Protein AF-A0A954QYS7-F1 (afdb_monomer_lite)

Secondary structure (DSSP, 8-state):
-------SSHHHHHHHHHHHHHHHHHHHHHHHHHHHHHHHHHHHHHBTTT-GGGEEEEEETTEEEEEEEESSHHHHHHHHHHHHTBTT--EEEEEEEE------HHHHHHHHHHHHHHBSS--GGGEEEEEETTEEEEEEEESSHHHHHHHHHHHHTBTT--EEEEEEEE--SS---HHHHHHHHHHHHHHBTTTTT--EEEEEETTEEEEEEEESSHHHHHHHHHHHHTSTT--EEEE-PEE-GGG-SS---S--PPPHHHHHHHHHHHHHH-TTS-GGGEEEEEETTEEEEEEEESSHHHHHHHHHHHHHBTT--EEEE--EE-PPPPPHHHHHHHHHHHHHHBTTGGGS-EEEEEETTEEEEEEEESSHHHHHHHHHHHHTBTT--EEEEEEEE--TTPPPHHHHHHHHHHHHHHBTTTTTTTTT-EEEEETTEEEEEEEESSHHHHHHHHHHHHTBTT--EEEEEEEETT----TTTT-S---TT--TTS-SS------

Sequence (503 aa):
MKTYSIHCLGRTMAMLGIIWLCSIANVSAQNADRETTTWVKDALKHDQRIHASQLDVVTHDGIVTLTGHVPTIAAQRYAVQEAEKIKGVTGVTDELQVDVEKLEDIDIVHDVQQRLEHNATIETKHLHVTCLDGQVTLDGEVADYAEEQEAGLVASEVRGVRGVNNYLISKYSGKHSDDQIERDVWAALNRDVYLSGLPFNVNVKDGEVTLTGKVGNAYEKSRASDEIHQIEQVKAVNNRLAVDPSLGNGVRTGHTWPSEEALQASLKEDLDHDSRIDAADITVDVEYGHAVLDGSVTTNREKRIAEQDAYDIVGVTSVANHLTINAPLCDDHLLDTLIESELRSDAMLHRFDLGIHSAAGTVTITGKVDTVYEKTHAEDVVGHVRGVRSIDNRISVSEAKRLSDAELKAAIQSRLKHNRETSFCGDDIRVEVLNGVAVLSGSVDLAIERYQAERVAFHTAGIWKVENRLVIEGVDYPWEEWQQEIPKDFDGLFFPRCYFNYG

Radius of gyration: 25.04 Å; chains: 1; bounding box: 85×61×89 Å

pLDDT: mean 81.73, std 17.94, range [22.0, 98.12]

Structure (mmCIF, N/CA/C/O backbone):
data_AF-A0A954QYS7-F1
#
_entry.id   AF-A0A954QYS7-F1
#
loop_
_atom_site.group_PDB
_atom_site.id
_atom_site.type_symbol
_atom_site.label_atom_id
_atom_site.label_alt_id
_atom_site.label_comp_id
_atom_site.label_asym_id
_atom_site.label_entity_id
_atom_site.label_seq_id
_atom_site.pdbx_PDB_ins_code
_atom_site.Cartn_x
_atom_site.Cartn_y
_atom_site.Cartn_z
_atom_site.occupancy
_atom_site.B_iso_or_equiv
_atom_site.auth_seq_id
_atom_site.auth_comp_id
_atom_site.auth_asym_id
_atom_site.auth_atom_id
_atom_site.pdbx_PDB_model_num
ATOM 1 N N . MET A 1 1 ? -55.991 7.821 -62.255 1.00 38.16 1 MET A N 1
ATOM 2 C CA . MET A 1 1 ? -54.762 7.014 -62.448 1.00 38.16 1 MET A CA 1
ATOM 3 C C . MET A 1 1 ? -53.770 7.372 -61.351 1.00 38.16 1 MET A C 1
ATOM 5 O O . MET A 1 1 ? -53.760 8.519 -60.929 1.00 38.16 1 MET A O 1
ATOM 9 N N . LYS A 1 2 ? -53.061 6.362 -60.835 1.00 39.00 2 LYS A N 1
ATOM 10 C CA . LYS A 1 2 ? -52.295 6.333 -59.576 1.00 39.00 2 LYS A CA 1
ATOM 11 C C . LYS A 1 2 ? -50.987 7.151 -59.583 1.00 39.00 2 LYS A C 1
ATOM 13 O O . LYS A 1 2 ? -50.376 7.349 -60.626 1.00 39.00 2 LYS A O 1
ATOM 18 N N . THR A 1 3 ? -50.599 7.525 -58.365 1.00 47.06 3 THR A N 1
ATOM 19 C CA . THR A 1 3 ? -49.333 8.040 -57.800 1.00 47.06 3 THR A CA 1
ATOM 20 C C . THR A 1 3 ? -48.158 7.049 -57.839 1.00 47.06 3 THR A C 1
ATOM 22 O O . THR A 1 3 ? -48.424 5.865 -57.710 1.00 47.06 3 THR A O 1
ATOM 25 N N . TYR A 1 4 ? -46.899 7.539 -57.880 1.00 36.78 4 TYR A N 1
ATOM 26 C CA . TYR A 1 4 ? -45.679 7.035 -57.180 1.00 36.78 4 TYR A CA 1
ATOM 27 C C . TYR A 1 4 ? -44.613 8.167 -57.199 1.00 36.78 4 TYR A C 1
ATOM 29 O O . TYR A 1 4 ? -44.255 8.628 -58.273 1.00 36.78 4 TYR A O 1
ATOM 37 N N . SER A 1 5 ? -44.294 8.864 -56.099 1.00 37.66 5 SER A N 1
ATOM 38 C CA . SER A 1 5 ? -43.493 8.536 -54.894 1.00 37.66 5 SER A CA 1
ATOM 39 C C . SER A 1 5 ? -41.982 8.809 -55.055 1.00 37.66 5 SER A C 1
ATOM 41 O O . SER A 1 5 ? -41.209 7.943 -55.453 1.00 37.66 5 SER A O 1
ATOM 43 N N . ILE A 1 6 ? -41.573 10.037 -54.705 1.00 41.94 6 ILE A N 1
ATOM 44 C CA . ILE A 1 6 ? -40.184 10.488 -54.524 1.00 41.94 6 ILE A CA 1
ATOM 45 C C . ILE A 1 6 ? -39.895 10.420 -53.016 1.00 41.94 6 ILE A C 1
ATOM 47 O O . ILE A 1 6 ? -40.151 11.377 -52.298 1.00 41.94 6 ILE A O 1
ATOM 51 N N . HIS A 1 7 ? -39.438 9.275 -52.501 1.00 40.09 7 HIS A N 1
ATOM 52 C CA . HIS A 1 7 ? -39.068 9.156 -51.076 1.00 40.09 7 HIS A CA 1
ATOM 53 C C . HIS A 1 7 ? -37.885 8.212 -50.785 1.00 40.09 7 HIS A C 1
ATOM 55 O O . HIS A 1 7 ? -37.623 7.906 -49.624 1.00 40.09 7 HIS A O 1
ATOM 61 N N . CYS A 1 8 ? -37.129 7.764 -51.798 1.00 39.16 8 CYS A N 1
ATOM 62 C CA . CYS A 1 8 ? -36.151 6.681 -51.608 1.00 39.16 8 CYS A CA 1
ATOM 63 C C . CYS A 1 8 ? -34.660 7.089 -51.573 1.00 39.16 8 CYS A C 1
ATOM 65 O O . CYS A 1 8 ? -33.846 6.263 -51.176 1.00 39.16 8 CYS A O 1
ATOM 67 N N . LEU A 1 9 ? -34.271 8.328 -51.920 1.00 38.28 9 LEU A N 1
ATOM 68 C CA . LEU A 1 9 ? -32.843 8.722 -51.951 1.00 38.28 9 LEU A CA 1
ATOM 69 C C . LEU A 1 9 ? -32.294 9.347 -50.652 1.00 38.28 9 LEU A C 1
ATOM 71 O O . LEU A 1 9 ? -31.085 9.361 -50.456 1.00 38.28 9 LEU A O 1
ATOM 75 N N . GLY A 1 10 ? -33.145 9.826 -49.738 1.00 34.97 10 GLY A N 1
ATOM 76 C CA . GLY A 1 10 ? -32.684 10.450 -48.485 1.00 34.97 10 GLY A CA 1
ATOM 77 C C . GLY A 1 10 ? -32.282 9.461 -47.381 1.00 34.97 10 GLY A C 1
ATOM 78 O O . GLY A 1 10 ? -31.510 9.809 -46.495 1.00 34.97 10 GLY A O 1
ATOM 79 N N . ARG A 1 11 ? -32.780 8.214 -47.422 1.00 39.72 11 ARG A N 1
ATOM 80 C CA . ARG A 1 11 ? -32.540 7.218 -46.357 1.00 39.72 11 ARG A CA 1
ATOM 81 C C . ARG A 1 11 ? -31.249 6.417 -46.545 1.00 39.72 11 ARG A C 1
ATOM 83 O O . ARG A 1 11 ? -30.690 5.966 -45.555 1.00 39.72 11 ARG A O 1
ATOM 90 N N . THR A 1 12 ? -30.741 6.273 -47.768 1.00 37.91 12 THR A N 1
ATOM 91 C CA . THR A 1 12 ? -29.517 5.502 -48.058 1.00 37.91 12 THR A CA 1
ATOM 92 C C . THR A 1 12 ? -28.234 6.285 -47.774 1.00 37.91 12 THR A C 1
ATOM 94 O O . THR A 1 12 ? -27.285 5.705 -47.255 1.00 37.91 12 THR A O 1
ATOM 97 N N . MET A 1 13 ? -28.211 7.602 -48.013 1.00 37.94 13 MET A N 1
ATOM 98 C CA . MET A 1 13 ? -27.075 8.457 -47.629 1.00 37.94 13 MET A CA 1
ATOM 99 C C . MET A 1 13 ? -26.926 8.593 -46.108 1.00 37.94 13 MET A C 1
ATOM 101 O O . MET A 1 13 ? -25.808 8.550 -45.603 1.00 37.94 13 MET A O 1
ATOM 105 N N . ALA A 1 14 ? -28.038 8.677 -45.369 1.00 42.34 14 ALA A N 1
ATOM 106 C CA . ALA A 1 14 ? -28.009 8.685 -43.907 1.00 42.34 14 ALA A CA 1
ATOM 107 C C . ALA A 1 14 ? -27.498 7.349 -43.334 1.00 42.34 14 ALA A C 1
ATOM 109 O O . ALA A 1 14 ? -26.703 7.348 -42.403 1.00 42.34 14 ALA A O 1
ATOM 110 N N . MET A 1 15 ? -27.887 6.210 -43.922 1.00 39.84 15 MET A N 1
ATOM 111 C CA . MET A 1 15 ? -27.440 4.881 -43.477 1.00 39.84 15 MET A CA 1
ATOM 112 C C . MET A 1 15 ? -25.954 4.628 -43.769 1.00 39.84 15 MET A C 1
ATOM 114 O O . MET A 1 15 ? -25.256 4.094 -42.917 1.00 39.84 15 MET A O 1
ATOM 118 N N . LEU A 1 16 ? -25.452 5.052 -44.935 1.00 41.53 16 LEU A N 1
ATOM 119 C CA . LEU A 1 16 ? -24.024 4.975 -45.269 1.00 41.53 16 LEU A CA 1
ATOM 120 C C . LEU A 1 16 ? -23.184 5.910 -44.392 1.00 41.53 16 LEU A C 1
ATOM 122 O O . LEU A 1 16 ? -22.118 5.505 -43.944 1.00 41.53 16 LEU A O 1
ATOM 126 N N . GLY A 1 17 ? -23.681 7.113 -44.083 1.00 38.34 17 GLY A N 1
ATOM 127 C CA . GLY A 1 17 ? -23.044 8.023 -43.128 1.00 38.34 17 GLY A CA 1
ATOM 128 C C . GLY A 1 17 ? -22.975 7.443 -41.713 1.00 38.34 17 GLY A C 1
ATOM 129 O O . GLY A 1 17 ? -21.923 7.510 -41.093 1.00 38.34 17 GLY A O 1
ATOM 130 N N . ILE A 1 18 ? -24.050 6.805 -41.231 1.00 49.91 18 ILE A N 1
ATOM 131 C CA . ILE A 1 18 ? -24.097 6.146 -39.914 1.00 49.91 18 ILE A CA 1
ATOM 132 C C . ILE A 1 18 ? -23.171 4.922 -39.867 1.00 49.91 18 ILE A C 1
ATOM 134 O O . ILE A 1 18 ? -22.418 4.778 -38.914 1.00 49.91 18 ILE A O 1
ATOM 138 N N . ILE A 1 19 ? -23.156 4.070 -40.898 1.00 49.56 19 ILE A N 1
ATOM 139 C CA . ILE A 1 19 ? -22.267 2.894 -40.951 1.00 49.56 19 ILE A CA 1
ATOM 140 C C . ILE A 1 19 ? -20.793 3.323 -41.026 1.00 49.56 19 ILE A C 1
ATOM 142 O O . ILE A 1 19 ? -19.940 2.709 -40.385 1.00 49.56 19 ILE A O 1
ATOM 146 N N . TRP A 1 20 ? -20.482 4.391 -41.764 1.00 39.66 20 TRP A N 1
ATOM 147 C CA . TRP A 1 20 ? -19.121 4.919 -41.873 1.00 39.66 20 TRP A CA 1
ATOM 148 C C . TRP A 1 20 ? -18.670 5.624 -40.581 1.00 39.66 20 TRP A C 1
ATOM 150 O O . TRP A 1 20 ? -17.561 5.377 -40.117 1.00 39.66 20 TRP A O 1
ATOM 160 N N . LEU A 1 21 ? -19.549 6.399 -39.932 1.00 43.38 21 LEU A N 1
ATOM 161 C CA . LEU A 1 21 ? -19.310 6.988 -38.605 1.00 43.38 21 LEU A CA 1
ATOM 162 C C . LEU A 1 21 ? -19.124 5.915 -37.520 1.00 43.38 21 LEU A C 1
ATOM 164 O O . LEU A 1 21 ? -18.183 6.013 -36.740 1.00 43.38 21 LEU A O 1
ATOM 168 N N . CYS A 1 22 ? -19.947 4.860 -37.506 1.00 48.28 22 CYS A N 1
ATOM 169 C CA . CYS A 1 22 ? -19.770 3.718 -36.602 1.00 48.28 22 CYS A CA 1
ATOM 170 C C . CYS A 1 22 ? -18.454 2.970 -36.867 1.00 48.28 22 CYS A C 1
ATOM 172 O O . CYS A 1 22 ? -17.801 2.530 -35.926 1.00 48.28 22 CYS A O 1
ATOM 174 N N . SER A 1 23 ? -18.035 2.850 -38.131 1.00 45.09 23 SER A N 1
ATOM 175 C CA . SER A 1 23 ? -16.765 2.201 -38.486 1.00 45.09 23 SER A CA 1
ATOM 176 C C . SER A 1 23 ? -15.554 3.017 -38.021 1.00 45.09 23 SER A C 1
ATOM 178 O O . SER A 1 23 ? -14.593 2.444 -37.520 1.00 45.09 23 SER A O 1
ATOM 180 N N . ILE A 1 24 ? -15.603 4.349 -38.138 1.00 56.25 24 ILE A N 1
ATOM 181 C CA . ILE A 1 24 ? -14.540 5.245 -37.655 1.00 56.25 24 ILE A CA 1
ATOM 182 C C . ILE A 1 24 ? -14.493 5.261 -36.121 1.00 56.25 24 ILE A C 1
ATOM 184 O O . ILE A 1 24 ? -13.404 5.164 -35.560 1.00 56.25 24 ILE A O 1
ATOM 188 N N . ALA A 1 25 ? -15.651 5.313 -35.453 1.00 56.91 25 ALA A N 1
ATOM 189 C CA . ALA A 1 25 ? -15.745 5.262 -33.993 1.00 56.91 25 ALA A CA 1
ATOM 190 C C . ALA A 1 25 ? -15.178 3.949 -33.416 1.00 56.91 25 ALA A C 1
ATOM 192 O O . ALA A 1 25 ? -14.417 3.983 -32.449 1.00 56.91 25 ALA A O 1
ATOM 193 N N . ASN A 1 26 ? -15.463 2.806 -34.056 1.00 59.41 26 ASN A N 1
ATOM 194 C CA . ASN A 1 26 ? -14.891 1.511 -33.669 1.00 59.41 26 ASN A CA 1
ATOM 195 C C . ASN A 1 26 ? -13.367 1.467 -33.835 1.00 59.41 26 ASN A C 1
ATOM 197 O O . ASN A 1 26 ? -12.677 0.939 -32.970 1.00 59.41 26 ASN A O 1
ATOM 201 N N . VAL A 1 27 ? -12.820 2.040 -34.913 1.00 64.06 27 VAL A N 1
ATOM 202 C CA . VAL A 1 27 ? -11.361 2.096 -35.114 1.00 64.06 27 VAL A CA 1
ATOM 203 C C . VAL A 1 27 ? -10.693 3.028 -34.096 1.00 64.06 27 VAL A C 1
ATOM 205 O O . VAL A 1 27 ? -9.621 2.701 -33.594 1.00 64.06 27 VAL A O 1
ATOM 208 N N . SER A 1 28 ? -11.311 4.163 -33.743 1.00 66.25 28 SER A N 1
ATOM 209 C CA . SER A 1 28 ? -10.772 5.047 -32.700 1.00 66.25 28 SER A CA 1
ATOM 210 C C . SER A 1 28 ? -10.801 4.412 -31.309 1.00 66.25 28 SER A C 1
ATOM 212 O O . SER A 1 28 ? -9.820 4.542 -30.585 1.00 66.25 28 SER A O 1
ATOM 214 N N . ALA A 1 29 ? -11.874 3.692 -30.962 1.00 68.62 29 ALA A N 1
ATOM 215 C CA . ALA A 1 29 ? -11.974 2.972 -29.692 1.00 68.62 29 ALA A CA 1
ATOM 216 C C . ALA A 1 29 ? -10.932 1.844 -29.609 1.00 68.62 29 ALA A C 1
ATOM 218 O O . ALA A 1 29 ? -10.180 1.770 -28.646 1.00 68.62 29 ALA A O 1
ATOM 219 N N . GLN A 1 30 ? -10.776 1.054 -30.680 1.00 74.50 30 GLN A N 1
ATOM 220 C CA . GLN A 1 30 ? -9.740 0.017 -30.755 1.00 74.50 30 GLN A CA 1
ATOM 221 C C . GLN A 1 30 ? -8.316 0.578 -30.665 1.00 74.50 30 GLN A C 1
ATOM 223 O O . GLN A 1 30 ? -7.433 -0.072 -30.109 1.00 74.50 30 GLN A O 1
ATOM 228 N N . ASN A 1 31 ? -8.057 1.763 -31.221 1.00 83.00 31 ASN A N 1
ATOM 229 C CA . ASN A 1 31 ? -6.752 2.407 -31.085 1.00 83.00 31 ASN A CA 1
ATOM 230 C C . ASN A 1 31 ? -6.508 2.893 -29.649 1.00 83.00 31 ASN A C 1
ATOM 232 O O . ASN A 1 31 ? -5.402 2.710 -29.148 1.00 83.00 31 ASN A O 1
ATOM 236 N N . ALA A 1 32 ? -7.530 3.442 -28.983 1.00 85.88 32 ALA A N 1
ATOM 237 C CA . ALA A 1 32 ? -7.443 3.848 -27.582 1.00 85.88 32 ALA A CA 1
ATOM 238 C C . ALA A 1 32 ? -7.159 2.649 -26.660 1.00 85.88 32 ALA A C 1
ATOM 240 O O . ALA A 1 32 ? -6.212 2.703 -25.881 1.00 85.88 32 ALA A O 1
ATOM 241 N N . ASP A 1 33 ? -7.884 1.537 -26.820 1.00 91.81 33 ASP A N 1
ATOM 242 C CA . ASP A 1 33 ? -7.651 0.314 -26.039 1.00 91.81 33 ASP A CA 1
ATOM 243 C C . ASP A 1 33 ? -6.232 -0.232 -26.238 1.00 91.81 33 ASP A C 1
ATOM 245 O O . ASP A 1 33 ? -5.579 -0.642 -25.282 1.00 91.81 33 ASP A O 1
ATOM 249 N N . ARG A 1 34 ? -5.708 -0.200 -27.472 1.00 92.19 34 ARG A N 1
ATOM 250 C CA . ARG A 1 34 ? -4.330 -0.632 -27.762 1.00 92.19 34 ARG A CA 1
ATOM 251 C C . ARG A 1 34 ? -3.283 0.239 -27.072 1.00 92.19 34 ARG A C 1
ATOM 253 O O . ARG A 1 34 ? -2.268 -0.288 -26.610 1.00 92.19 34 ARG A O 1
ATOM 260 N N . GLU A 1 35 ? -3.500 1.550 -27.025 1.00 91.69 35 GLU A N 1
ATOM 261 C CA . GLU A 1 35 ? -2.638 2.464 -26.273 1.00 91.69 35 GLU A CA 1
ATOM 262 C C . GLU A 1 35 ? -2.733 2.177 -24.771 1.00 91.69 35 GLU A C 1
ATOM 264 O O . GLU A 1 35 ? -1.701 1.976 -24.135 1.00 91.69 35 GLU A O 1
ATOM 269 N N . THR A 1 36 ? -3.941 2.041 -24.219 1.00 92.44 36 THR A N 1
ATOM 270 C CA . THR A 1 36 ? -4.152 1.673 -22.811 1.00 92.44 36 THR A CA 1
ATOM 271 C C . THR A 1 36 ? -3.469 0.352 -22.459 1.00 92.44 36 THR A C 1
ATOM 273 O O . THR A 1 36 ? -2.704 0.311 -21.499 1.00 92.44 36 THR A O 1
ATOM 276 N N . THR A 1 37 ? -3.630 -0.701 -23.270 1.00 95.62 37 THR A N 1
ATOM 277 C CA . THR A 1 37 ? -2.913 -1.974 -23.083 1.00 95.62 37 THR A CA 1
ATOM 278 C C . THR A 1 37 ? -1.398 -1.764 -23.051 1.00 95.62 37 THR A C 1
ATOM 280 O O . THR A 1 37 ? -0.707 -2.380 -22.242 1.00 95.62 37 THR A O 1
ATOM 283 N N . THR A 1 38 ? -0.864 -0.900 -23.921 1.00 94.75 38 THR A N 1
ATOM 284 C CA . THR A 1 38 ? 0.578 -0.617 -23.980 1.00 94.75 38 THR A CA 1
ATOM 285 C C . THR A 1 38 ? 1.064 0.026 -22.685 1.00 94.75 38 THR A C 1
ATOM 287 O O . THR A 1 38 ? 2.058 -0.429 -22.123 1.00 94.75 38 THR A O 1
ATOM 290 N N . TRP A 1 39 ? 0.346 1.029 -22.178 1.00 93.50 39 TRP A N 1
ATOM 291 C CA . TRP A 1 39 ? 0.734 1.750 -20.965 1.00 93.50 39 TRP A CA 1
ATOM 292 C C . TRP A 1 39 ? 0.548 0.930 -19.692 1.00 93.50 39 TRP A C 1
ATOM 294 O O . TRP A 1 39 ? 1.396 0.999 -18.808 1.00 93.50 39 TRP A O 1
ATOM 304 N N . VAL A 1 40 ? -0.485 0.086 -19.623 1.00 95.25 40 VAL A N 1
ATOM 305 C CA . VAL A 1 40 ? -0.625 -0.881 -18.525 1.00 95.25 40 VAL A CA 1
ATOM 306 C C . VAL A 1 40 ? 0.545 -1.863 -18.537 1.00 95.25 40 VAL A C 1
ATOM 308 O O . VAL A 1 40 ? 1.203 -2.032 -17.515 1.00 95.25 40 VAL A O 1
ATOM 311 N N . LYS A 1 41 ? 0.883 -2.459 -19.691 1.00 94.94 41 LYS A N 1
ATOM 312 C CA . LYS A 1 41 ? 2.049 -3.357 -19.787 1.00 94.94 41 LYS A CA 1
ATOM 313 C C . LYS A 1 41 ? 3.348 -2.661 -19.384 1.00 94.94 41 LYS A C 1
ATOM 315 O O . LYS A 1 41 ? 4.173 -3.272 -18.711 1.00 94.94 41 LYS A O 1
ATOM 320 N N . ASP A 1 42 ? 3.531 -1.408 -19.793 1.00 91.88 42 ASP A N 1
ATOM 321 C CA . ASP A 1 42 ? 4.711 -0.618 -19.444 1.00 91.88 42 ASP A CA 1
ATOM 322 C C . ASP A 1 42 ? 4.807 -0.354 -17.934 1.00 91.88 42 ASP A C 1
ATOM 324 O O . ASP A 1 42 ? 5.867 -0.572 -17.347 1.00 91.88 42 ASP A O 1
ATOM 328 N N . ALA A 1 43 ? 3.704 0.036 -17.290 1.00 91.44 43 ALA A N 1
ATOM 329 C CA . ALA A 1 43 ? 3.664 0.290 -15.853 1.00 91.44 43 ALA A CA 1
ATOM 330 C C . ALA A 1 43 ? 3.930 -0.978 -15.031 1.00 91.44 43 ALA A C 1
ATOM 332 O O . ALA A 1 43 ? 4.823 -0.975 -14.184 1.00 91.44 43 ALA A O 1
ATOM 333 N N . LEU A 1 44 ? 3.236 -2.081 -15.341 1.00 94.06 44 LEU A N 1
ATOM 334 C CA . LEU A 1 44 ? 3.407 -3.356 -14.636 1.00 94.06 44 LEU A CA 1
ATOM 335 C C . LEU A 1 44 ? 4.831 -3.903 -14.773 1.00 94.06 44 LEU A C 1
ATOM 337 O O . LEU A 1 44 ? 5.406 -4.402 -13.810 1.00 94.06 44 LEU A O 1
ATOM 341 N N . LYS A 1 45 ? 5.426 -3.786 -15.966 1.00 91.25 45 LYS A N 1
ATOM 342 C CA . LYS A 1 45 ? 6.791 -4.254 -16.238 1.00 91.25 45 LYS A CA 1
ATOM 343 C C . LYS A 1 45 ? 7.842 -3.549 -15.383 1.00 91.25 45 LYS A C 1
ATOM 345 O O . LYS A 1 45 ? 8.843 -4.170 -15.029 1.00 91.25 45 LYS A O 1
ATOM 350 N N . HIS A 1 46 ? 7.654 -2.260 -15.126 1.00 89.94 46 HIS A N 1
ATOM 351 C CA . HIS A 1 46 ? 8.632 -1.445 -14.415 1.00 89.94 46 HIS A CA 1
ATOM 352 C C . HIS A 1 46 ? 8.360 -1.350 -12.915 1.00 89.94 46 HIS A C 1
ATOM 354 O O . HIS A 1 46 ? 9.204 -0.813 -12.207 1.00 89.94 46 HIS A O 1
ATOM 360 N N . ASP A 1 47 ? 7.240 -1.869 -12.412 1.00 89.25 47 ASP A N 1
ATOM 361 C CA . ASP A 1 47 ? 6.983 -1.910 -10.979 1.00 89.25 47 ASP A CA 1
ATOM 362 C C . ASP A 1 47 ? 7.679 -3.103 -10.311 1.00 89.25 47 ASP A C 1
ATOM 364 O O . ASP A 1 47 ? 7.388 -4.268 -10.600 1.00 89.25 47 ASP A O 1
ATOM 368 N N . GLN A 1 48 ? 8.603 -2.818 -9.392 1.00 86.38 48 GLN A N 1
ATOM 369 C CA . GLN A 1 48 ? 9.370 -3.860 -8.703 1.00 86.38 48 GLN A CA 1
ATOM 370 C C . GLN A 1 48 ? 8.526 -4.748 -7.773 1.00 86.38 48 GLN A C 1
ATOM 372 O O . GLN A 1 48 ? 8.981 -5.826 -7.412 1.00 86.38 48 GLN A O 1
ATOM 377 N N . ARG A 1 49 ? 7.299 -4.344 -7.421 1.00 87.62 49 ARG A N 1
ATOM 378 C CA . ARG A 1 49 ? 6.420 -5.085 -6.501 1.00 87.62 49 ARG A CA 1
ATOM 379 C C . ARG A 1 49 ? 5.659 -6.237 -7.168 1.00 87.62 49 ARG A C 1
ATOM 381 O O . ARG A 1 49 ? 5.113 -7.089 -6.479 1.00 87.62 49 ARG A O 1
ATOM 388 N N . ILE A 1 50 ? 5.575 -6.245 -8.502 1.00 87.81 50 ILE A N 1
ATOM 389 C CA . ILE A 1 50 ? 4.607 -7.071 -9.253 1.00 87.81 50 ILE A CA 1
ATOM 390 C C . ILE A 1 50 ? 5.258 -8.293 -9.919 1.00 87.81 50 ILE A C 1
ATOM 392 O O . ILE A 1 50 ? 4.600 -9.306 -10.137 1.00 87.81 50 ILE A O 1
ATOM 396 N N . HIS A 1 51 ? 6.551 -8.216 -10.258 1.00 79.81 51 HIS A N 1
ATOM 397 C CA . HIS A 1 51 ? 7.267 -9.258 -11.013 1.00 79.81 51 HIS A CA 1
ATOM 398 C C . HIS A 1 51 ? 6.559 -9.663 -12.330 1.00 79.81 51 HIS A C 1
ATOM 400 O O . HIS A 1 51 ? 6.364 -10.843 -12.618 1.00 79.81 51 HIS A O 1
ATOM 406 N N . ALA A 1 52 ? 6.232 -8.690 -13.188 1.00 78.31 52 ALA A N 1
ATOM 407 C CA . ALA A 1 52 ? 5.333 -8.844 -14.343 1.00 78.31 52 ALA A CA 1
ATOM 408 C C . ALA A 1 52 ? 5.784 -9.766 -15.507 1.00 78.31 52 ALA A C 1
ATOM 410 O O . ALA A 1 52 ? 5.208 -9.731 -16.594 1.00 78.31 52 ALA A O 1
ATOM 411 N N . SER A 1 53 ? 6.817 -10.594 -15.330 1.00 77.94 53 SER A N 1
ATOM 412 C CA . SER A 1 53 ? 7.374 -11.457 -16.386 1.00 77.94 53 SER A CA 1
ATOM 413 C C . SER A 1 53 ? 6.416 -12.538 -16.911 1.00 77.94 53 SER A C 1
ATOM 415 O O . SER A 1 53 ? 6.658 -13.088 -17.985 1.00 77.94 53 SER A O 1
ATOM 417 N N . GLN A 1 54 ? 5.339 -12.821 -16.175 1.00 84.12 54 GLN A N 1
ATOM 418 C CA . GLN A 1 54 ? 4.327 -13.830 -16.495 1.00 84.12 54 GLN A CA 1
ATOM 419 C C . GLN A 1 54 ? 2.917 -13.229 -16.595 1.00 84.12 54 GLN A C 1
ATOM 421 O O . GLN A 1 54 ? 1.942 -13.951 -16.407 1.00 84.12 54 GLN A O 1
ATOM 426 N N . LEU A 1 55 ? 2.808 -11.922 -16.869 1.00 92.38 55 LEU A N 1
ATOM 427 C CA . LEU A 1 55 ? 1.527 -11.223 -16.982 1.00 92.38 55 LEU A CA 1
ATOM 428 C C . LEU A 1 55 ? 1.191 -10.883 -18.430 1.00 92.38 55 LEU A C 1
ATOM 430 O O . LEU A 1 55 ? 2.013 -10.346 -19.177 1.00 92.38 55 LEU A O 1
ATOM 434 N N . ASP A 1 56 ? -0.064 -11.118 -18.781 1.00 94.81 56 ASP A N 1
ATOM 435 C CA . ASP A 1 56 ? -0.679 -10.690 -20.022 1.00 94.81 56 ASP A CA 1
ATOM 436 C C . ASP A 1 56 ? -1.816 -9.710 -19.741 1.00 94.81 56 ASP A C 1
ATOM 438 O O . ASP A 1 56 ? -2.574 -9.832 -18.780 1.00 94.81 56 ASP A O 1
ATOM 442 N N . VAL A 1 57 ? -1.920 -8.717 -20.621 1.00 96.75 57 VAL A N 1
ATOM 443 C CA . VAL A 1 57 ? -2.871 -7.611 -20.511 1.00 96.75 57 VAL A CA 1
ATOM 444 C C . VAL A 1 57 ? -3.624 -7.491 -21.821 1.00 96.75 57 VAL A C 1
ATOM 446 O O . VAL A 1 57 ? -3.003 -7.416 -22.891 1.00 96.75 57 VAL A O 1
ATOM 449 N N . VAL A 1 58 ? -4.947 -7.431 -21.719 1.00 96.38 58 VAL A N 1
ATOM 450 C CA . VAL A 1 58 ? -5.867 -7.140 -22.821 1.00 96.38 58 VAL A CA 1
ATOM 451 C C . VAL A 1 58 ? -6.803 -6.022 -22.377 1.00 96.38 58 VAL A C 1
ATOM 453 O O . VAL A 1 58 ? -7.189 -5.967 -21.215 1.00 96.38 58 VAL A O 1
ATOM 456 N N . THR A 1 59 ? -7.167 -5.120 -23.284 1.00 96.50 59 THR A N 1
ATOM 457 C CA . THR A 1 59 ? -8.138 -4.055 -23.005 1.00 96.50 59 THR A CA 1
ATOM 458 C C . THR A 1 59 ? -9.282 -4.122 -24.006 1.00 96.50 59 THR A C 1
ATOM 460 O O . THR A 1 59 ? -9.042 -4.302 -25.203 1.00 96.50 59 THR A O 1
ATOM 463 N N . HIS A 1 60 ? -10.510 -3.982 -23.513 1.00 94.88 60 HIS A N 1
ATOM 464 C CA . HIS A 1 60 ? -11.709 -3.850 -24.330 1.00 94.88 60 HIS A CA 1
ATOM 465 C C . HIS A 1 60 ? -12.645 -2.799 -23.733 1.00 94.88 60 HIS A C 1
ATOM 467 O O . HIS A 1 60 ? -13.082 -2.940 -22.592 1.00 94.88 60 HIS A O 1
ATOM 473 N N . ASP A 1 61 ? -12.945 -1.756 -24.505 1.00 90.00 61 ASP A N 1
ATOM 474 C CA . ASP A 1 61 ? -13.799 -0.635 -24.108 1.00 90.00 61 ASP A CA 1
ATOM 475 C C . ASP A 1 61 ? -13.353 -0.010 -22.767 1.00 90.00 61 ASP A C 1
ATOM 477 O O . ASP A 1 61 ? -14.163 0.254 -21.878 1.00 90.00 61 ASP A O 1
ATOM 481 N N . GLY A 1 62 ? -12.037 0.186 -22.602 1.00 89.62 62 GLY A N 1
ATOM 482 C CA . GLY A 1 62 ? -11.422 0.711 -21.376 1.00 89.62 62 GLY A CA 1
ATOM 483 C C . GLY A 1 62 ? -11.354 -0.268 -20.194 1.00 89.62 62 GLY A C 1
ATOM 484 O O . GLY A 1 62 ? -10.728 0.051 -19.181 1.00 89.62 62 GLY A O 1
ATOM 485 N N . ILE A 1 63 ? -11.940 -1.466 -20.301 1.00 94.31 63 ILE A N 1
ATOM 486 C CA . ILE A 1 63 ? -11.842 -2.513 -19.278 1.00 94.31 63 ILE A CA 1
ATOM 487 C C . ILE A 1 63 ? -10.587 -3.342 -19.539 1.00 94.31 63 ILE A C 1
ATOM 489 O O . ILE A 1 63 ? -10.434 -3.948 -20.600 1.00 94.31 63 ILE A O 1
ATOM 493 N N . VAL A 1 64 ? -9.677 -3.357 -18.570 1.00 96.56 64 VAL A N 1
ATOM 494 C CA . VAL A 1 64 ? -8.421 -4.106 -18.628 1.00 96.56 64 VAL A CA 1
ATOM 495 C C . VAL A 1 64 ? -8.616 -5.475 -17.998 1.00 96.56 64 VAL A C 1
ATOM 497 O O . VAL A 1 64 ? -9.000 -5.555 -16.841 1.00 96.56 64 VAL A O 1
ATOM 500 N N . THR A 1 65 ? -8.296 -6.548 -18.710 1.00 98.00 65 THR A N 1
ATOM 501 C CA . THR A 1 65 ? -8.209 -7.896 -18.141 1.00 98.00 65 THR A CA 1
ATOM 502 C C . THR A 1 65 ? -6.743 -8.251 -17.916 1.00 98.00 65 THR A C 1
ATOM 504 O O . THR A 1 65 ? -5.944 -8.212 -18.860 1.00 98.00 65 THR A O 1
ATOM 507 N N . LEU A 1 66 ? -6.398 -8.576 -16.670 1.00 97.62 66 LEU A N 1
ATOM 508 C CA . LEU A 1 66 ? -5.077 -9.057 -16.268 1.00 97.62 66 LEU A CA 1
ATOM 509 C C . LEU A 1 66 ? -5.119 -10.581 -16.149 1.00 97.62 66 LEU A C 1
ATOM 511 O O . LEU A 1 66 ? -5.955 -11.116 -15.433 1.00 97.62 66 LEU A O 1
ATOM 515 N N . THR A 1 67 ? -4.219 -11.275 -16.844 1.00 97.12 67 THR A N 1
ATOM 516 C CA . THR A 1 67 ? -4.102 -12.746 -16.819 1.00 97.12 67 THR A CA 1
ATOM 517 C C . THR A 1 67 ? -2.654 -13.156 -16.589 1.00 97.12 67 THR A C 1
ATOM 519 O O . THR A 1 67 ? -1.738 -12.391 -16.895 1.00 97.12 67 THR A O 1
ATOM 522 N N . GLY A 1 68 ? -2.437 -14.364 -16.070 1.00 94.88 68 GLY A N 1
ATOM 523 C CA . GLY A 1 68 ? -1.101 -14.914 -15.855 1.00 94.88 68 GLY A CA 1
ATOM 524 C C . GLY A 1 68 ? -0.819 -15.234 -14.394 1.00 94.88 68 GLY A C 1
ATOM 525 O O . GLY A 1 68 ? -1.744 -15.544 -13.646 1.00 94.88 68 GLY A O 1
ATOM 526 N N . HIS A 1 69 ? 0.456 -15.188 -14.006 1.00 93.50 69 HIS A N 1
ATOM 527 C CA . HIS A 1 69 ? 0.915 -15.638 -12.691 1.00 93.50 69 HIS A CA 1
ATOM 528 C C . HIS A 1 69 ? 1.672 -14.547 -11.931 1.00 93.50 69 HIS A C 1
ATOM 530 O O . HIS A 1 69 ? 2.475 -13.813 -12.511 1.00 93.50 69 HIS A O 1
ATOM 536 N N . VAL A 1 70 ? 1.437 -14.481 -10.622 1.00 92.69 70 VAL A N 1
ATOM 537 C CA . VAL A 1 70 ? 2.144 -13.614 -9.670 1.00 92.69 70 VAL A CA 1
ATOM 538 C C . VAL A 1 70 ? 2.618 -14.430 -8.466 1.00 92.69 70 VAL A C 1
ATOM 540 O O . VAL A 1 70 ? 1.966 -15.409 -8.110 1.00 92.69 70 VAL A O 1
ATOM 543 N N . PRO A 1 71 ? 3.736 -14.054 -7.821 1.00 88.62 71 PRO A N 1
ATOM 544 C CA . PRO A 1 71 ? 4.313 -14.851 -6.736 1.00 88.62 71 PRO A CA 1
ATOM 545 C C . PRO A 1 71 ? 3.589 -14.693 -5.390 1.00 88.62 71 PRO A C 1
ATOM 547 O O . PRO A 1 71 ? 3.779 -15.515 -4.500 1.00 88.62 71 PRO A O 1
ATOM 550 N N . THR A 1 72 ? 2.813 -13.620 -5.204 1.00 89.06 72 THR A N 1
ATOM 551 C CA . THR A 1 72 ? 2.154 -13.288 -3.931 1.00 89.06 72 THR A CA 1
ATOM 552 C C . THR A 1 72 ? 0.818 -12.583 -4.170 1.00 89.06 72 THR A C 1
ATOM 554 O O . THR A 1 72 ? 0.610 -11.963 -5.218 1.00 89.06 72 THR A O 1
ATOM 557 N N . ILE A 1 73 ? -0.079 -12.624 -3.178 1.00 90.50 73 ILE A N 1
ATOM 558 C CA . ILE A 1 73 ? -1.340 -11.859 -3.206 1.00 90.50 73 ILE A CA 1
ATOM 559 C C . ILE A 1 73 ? -1.052 -10.349 -3.242 1.00 90.50 73 ILE A C 1
ATOM 561 O O . ILE A 1 73 ? -1.737 -9.599 -3.934 1.00 90.50 73 ILE A O 1
ATOM 565 N N . ALA A 1 74 ? 0.003 -9.884 -2.565 1.00 86.38 74 ALA A N 1
ATOM 566 C CA . ALA A 1 74 ? 0.421 -8.484 -2.633 1.00 86.38 74 ALA A CA 1
ATOM 567 C C . ALA A 1 74 ? 0.769 -8.061 -4.075 1.00 86.38 74 ALA A C 1
ATOM 569 O O . ALA A 1 74 ? 0.260 -7.050 -4.559 1.00 86.38 74 ALA A O 1
ATOM 570 N N . ALA A 1 75 ? 1.549 -8.868 -4.804 1.00 89.50 75 ALA A N 1
ATOM 571 C CA . ALA A 1 75 ? 1.874 -8.614 -6.208 1.00 89.50 75 ALA A CA 1
ATOM 572 C C . ALA A 1 75 ? 0.621 -8.583 -7.104 1.00 89.50 75 ALA A C 1
ATOM 574 O O . ALA A 1 75 ? 0.532 -7.732 -7.992 1.00 89.50 75 ALA A O 1
ATOM 575 N N . GLN A 1 76 ? -0.366 -9.452 -6.840 1.00 91.88 76 GLN A N 1
ATOM 576 C CA . GLN A 1 76 ? -1.678 -9.415 -7.498 1.00 91.88 76 GLN A CA 1
ATOM 577 C C . GLN A 1 76 ? -2.373 -8.063 -7.288 1.00 91.88 76 GLN A C 1
ATOM 579 O O . GLN A 1 76 ? -2.755 -7.396 -8.251 1.00 91.88 76 GLN A O 1
ATOM 584 N N . ARG A 1 77 ? -2.485 -7.624 -6.028 1.00 89.12 77 ARG A N 1
ATOM 585 C CA . ARG A 1 77 ? -3.141 -6.362 -5.658 1.00 89.12 77 ARG A CA 1
ATOM 586 C C . ARG A 1 77 ? -2.442 -5.157 -6.279 1.00 89.12 77 ARG A C 1
ATOM 588 O O . ARG A 1 77 ? -3.112 -4.293 -6.841 1.00 89.12 77 ARG A O 1
ATOM 595 N N . TYR A 1 78 ? -1.109 -5.110 -6.241 1.00 90.12 78 TYR A N 1
ATOM 596 C CA . TYR A 1 78 ? -0.353 -4.035 -6.884 1.00 90.12 78 TYR A CA 1
ATOM 597 C C . TYR A 1 78 ? -0.546 -4.025 -8.405 1.00 90.12 78 TYR A C 1
ATOM 599 O O . TYR A 1 78 ? -0.613 -2.946 -8.986 1.00 90.12 78 TYR A O 1
ATOM 607 N N . ALA A 1 79 ? -0.693 -5.185 -9.055 1.00 93.00 79 ALA A N 1
ATOM 608 C CA . ALA A 1 79 ? -0.999 -5.252 -10.485 1.00 93.00 79 ALA A CA 1
ATOM 609 C C . ALA A 1 79 ? -2.340 -4.605 -10.830 1.00 93.00 79 ALA A C 1
ATOM 611 O O . ALA A 1 79 ? -2.416 -3.808 -11.767 1.00 93.00 79 ALA A O 1
ATOM 612 N N . VAL A 1 80 ? -3.377 -4.898 -10.047 1.00 92.81 80 VAL A N 1
ATOM 613 C CA . VAL A 1 80 ? -4.694 -4.276 -10.215 1.00 92.81 80 VAL A CA 1
ATOM 614 C C . VAL A 1 80 ? -4.605 -2.767 -9.982 1.00 92.81 80 VAL A C 1
ATOM 616 O O . VAL A 1 80 ? -4.979 -1.994 -10.863 1.00 92.81 80 VAL A O 1
ATOM 619 N N . GLN A 1 81 ? -4.021 -2.337 -8.859 1.00 88.75 81 GLN A N 1
ATOM 620 C CA . GLN A 1 81 ? -3.909 -0.918 -8.504 1.00 88.75 81 GLN A CA 1
ATOM 621 C C . GLN A 1 81 ? -3.104 -0.107 -9.525 1.00 88.75 81 GLN A C 1
ATOM 623 O O . GLN A 1 81 ? -3.518 0.984 -9.917 1.00 88.75 81 GLN A O 1
ATOM 628 N N . GLU A 1 82 ? -1.954 -0.612 -9.980 1.00 89.81 82 GLU A N 1
ATOM 629 C CA . GLU A 1 82 ? -1.160 0.089 -10.991 1.00 89.81 82 GLU A CA 1
ATOM 630 C C . GLU A 1 82 ? -1.911 0.176 -12.324 1.00 89.81 82 GLU A C 1
ATOM 632 O O . GLU A 1 82 ? -1.819 1.204 -12.991 1.00 89.81 82 GLU A O 1
ATOM 637 N N . ALA A 1 83 ? -2.694 -0.843 -12.700 1.00 93.31 83 ALA A N 1
ATOM 638 C CA . ALA A 1 83 ? -3.523 -0.796 -13.901 1.00 93.31 83 ALA A CA 1
ATOM 639 C C . ALA A 1 83 ? -4.661 0.235 -13.784 1.00 93.31 83 ALA A C 1
ATOM 641 O O . ALA A 1 83 ? -4.872 1.007 -14.719 1.00 93.31 83 ALA A O 1
ATOM 642 N N . GLU A 1 84 ? -5.355 0.312 -12.645 1.00 90.81 84 GLU A N 1
ATOM 643 C CA . GLU A 1 84 ? -6.441 1.281 -12.405 1.00 90.81 84 GLU A CA 1
ATOM 644 C C . GLU A 1 84 ? -5.989 2.740 -12.506 1.00 90.81 84 GLU A C 1
ATOM 646 O O . GLU A 1 84 ? -6.769 3.617 -12.894 1.00 90.81 84 GLU A O 1
ATOM 651 N N . LYS A 1 85 ? -4.714 2.999 -12.203 1.00 88.00 85 LYS A N 1
ATOM 652 C CA . LYS A 1 85 ? -4.097 4.323 -12.303 1.00 88.00 85 LYS A CA 1
ATOM 653 C C . LYS A 1 85 ? -3.775 4.724 -13.740 1.00 88.00 85 LYS A C 1
ATOM 655 O O . LYS A 1 85 ? -3.470 5.891 -13.980 1.00 88.00 85 LYS A O 1
ATOM 660 N N . ILE A 1 86 ? -3.831 3.822 -14.720 1.00 90.12 86 ILE A N 1
ATOM 661 C CA . ILE A 1 86 ? -3.453 4.149 -16.099 1.00 90.12 86 ILE A CA 1
ATOM 662 C C . ILE A 1 86 ? -4.542 4.931 -16.824 1.00 90.12 86 ILE A C 1
ATOM 664 O O . ILE A 1 86 ? -5.733 4.615 -16.813 1.00 90.12 86 ILE A O 1
ATOM 668 N N . LYS A 1 87 ? -4.117 5.970 -17.548 1.00 83.25 87 LYS A N 1
ATOM 669 C CA . LYS A 1 87 ? -5.010 6.760 -18.394 1.00 83.25 87 LYS A CA 1
ATOM 670 C C . LYS A 1 87 ? -5.748 5.884 -19.420 1.00 83.25 87 LYS A C 1
ATOM 672 O O . LYS A 1 87 ? -5.141 5.270 -20.291 1.00 83.25 87 LYS A O 1
ATOM 677 N N . GLY A 1 88 ? -7.079 5.936 -19.357 1.00 84.50 88 GLY A N 1
ATOM 678 C CA . GLY A 1 88 ? -7.977 5.219 -20.271 1.00 84.50 88 GLY A CA 1
ATOM 679 C C . GLY A 1 88 ? -8.592 3.963 -19.655 1.00 84.50 88 GLY A C 1
ATOM 680 O O . GLY A 1 88 ? -9.535 3.429 -20.226 1.00 84.50 88 GLY A O 1
ATOM 681 N N . VAL A 1 89 ? -8.123 3.547 -18.476 1.00 90.81 89 VAL A N 1
ATOM 682 C CA . VAL A 1 89 ? -8.709 2.431 -17.733 1.00 90.81 89 VAL A CA 1
ATOM 683 C C . VAL A 1 89 ? -9.986 2.879 -17.028 1.00 90.81 89 VAL A C 1
ATOM 685 O O . VAL A 1 89 ? -9.994 3.833 -16.248 1.00 90.81 89 VAL A O 1
ATOM 688 N N . THR A 1 90 ? -11.083 2.187 -17.322 1.00 89.19 90 THR A N 1
ATOM 689 C CA . THR A 1 90 ? -12.406 2.402 -16.716 1.00 89.19 90 THR A CA 1
ATOM 690 C C . THR A 1 90 ? -12.811 1.279 -15.767 1.00 89.19 90 THR A C 1
ATOM 692 O O . THR A 1 90 ? -13.796 1.407 -15.043 1.00 89.19 90 THR A O 1
ATOM 695 N N . GLY A 1 91 ? -12.055 0.185 -15.760 1.00 90.44 91 GLY A N 1
ATOM 696 C CA . GLY A 1 91 ? -12.182 -0.915 -14.816 1.00 90.44 91 GLY A CA 1
ATOM 697 C C . GLY A 1 91 ? -11.109 -1.966 -15.066 1.00 90.44 91 GLY A C 1
ATOM 698 O O . GLY A 1 91 ? -10.556 -2.041 -16.165 1.00 90.44 91 GLY A O 1
ATOM 699 N N . VAL A 1 92 ? -10.834 -2.780 -14.053 1.00 95.00 92 VAL A N 1
ATOM 700 C CA . VAL A 1 92 ? -9.908 -3.908 -14.145 1.00 95.00 92 VAL A CA 1
ATOM 701 C C . VAL A 1 92 ? -10.657 -5.195 -13.810 1.00 95.00 92 VAL A C 1
ATOM 703 O O . VAL A 1 92 ? -11.426 -5.254 -12.857 1.00 95.00 92 VAL A O 1
ATOM 706 N N . THR A 1 93 ? -10.469 -6.216 -14.637 1.00 96.44 93 THR A N 1
ATOM 707 C CA . THR A 1 93 ? -10.875 -7.598 -14.386 1.00 96.44 93 THR A CA 1
ATOM 708 C C . THR A 1 93 ? -9.619 -8.380 -14.029 1.00 96.44 93 THR A C 1
ATOM 710 O O . THR A 1 93 ? -8.716 -8.519 -14.857 1.00 96.44 93 THR A O 1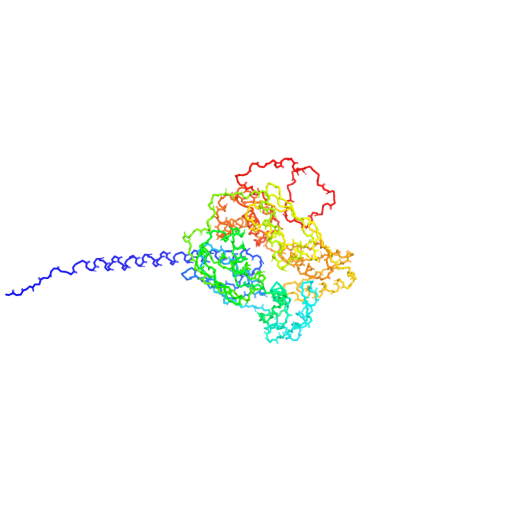
ATOM 713 N N . ASP A 1 94 ? -9.555 -8.847 -12.788 1.00 95.44 94 ASP A N 1
ATOM 714 C CA . ASP A 1 94 ? -8.451 -9.652 -12.275 1.00 95.44 94 ASP A CA 1
ATOM 715 C C . ASP A 1 94 ? -8.720 -11.143 -12.528 1.00 95.44 94 ASP A C 1
ATOM 717 O O . ASP A 1 94 ? -9.638 -11.729 -11.955 1.00 95.44 94 ASP A O 1
ATOM 721 N N . GLU A 1 95 ? -7.929 -11.744 -13.415 1.00 96.62 95 GLU A N 1
ATOM 722 C CA . GLU A 1 95 ? -7.878 -13.188 -13.673 1.00 96.62 95 GLU A CA 1
ATOM 723 C C . GLU A 1 95 ? -6.461 -13.739 -13.411 1.00 96.62 95 GLU A C 1
ATOM 725 O O . GLU A 1 95 ? -6.029 -14.726 -14.021 1.00 96.62 95 GLU A O 1
ATOM 730 N N . LEU A 1 96 ? -5.698 -13.078 -12.536 1.00 94.50 96 LEU A N 1
ATOM 731 C CA . LEU A 1 96 ? -4.364 -13.511 -12.139 1.00 94.50 96 LEU A CA 1
ATOM 732 C C . LEU A 1 96 ? -4.431 -14.736 -11.224 1.00 94.50 96 LEU A C 1
ATOM 734 O O . LEU A 1 96 ? -5.356 -14.916 -10.433 1.00 94.50 96 LEU A O 1
ATOM 738 N N . GLN A 1 97 ? -3.413 -15.587 -11.325 1.00 93.12 97 GLN A N 1
ATOM 739 C CA . GLN A 1 97 ? -3.219 -16.735 -10.447 1.00 93.12 97 GLN A CA 1
ATOM 740 C C . GLN A 1 97 ? -2.013 -16.500 -9.544 1.00 93.12 97 GLN A C 1
ATOM 742 O O . GLN A 1 97 ? -0.924 -16.176 -10.021 1.00 93.12 97 GLN A O 1
ATOM 747 N N . VAL A 1 98 ? -2.192 -16.708 -8.242 1.00 92.56 98 VAL A N 1
ATOM 748 C CA . VAL A 1 98 ? -1.095 -16.626 -7.277 1.00 92.56 98 VAL A CA 1
ATOM 749 C C . VAL A 1 98 ? -0.370 -17.972 -7.231 1.00 92.56 98 VAL A C 1
ATOM 751 O O . VAL A 1 98 ? -0.914 -18.968 -6.748 1.00 92.56 98 VAL A O 1
ATOM 754 N N . ASP A 1 99 ? 0.846 -18.010 -7.774 1.00 89.69 99 ASP A N 1
ATOM 755 C CA . ASP A 1 99 ? 1.697 -19.199 -7.793 1.00 89.69 99 ASP A CA 1
ATOM 756 C C . ASP A 1 99 ? 2.643 -19.173 -6.590 1.00 89.69 99 ASP A C 1
ATOM 758 O O . ASP A 1 99 ? 3.649 -18.463 -6.570 1.00 89.69 99 ASP A O 1
ATOM 762 N N . VAL A 1 100 ? 2.272 -19.932 -5.562 1.00 88.56 100 VAL A N 1
ATOM 763 C CA . VAL A 1 100 ? 3.007 -20.035 -4.298 1.00 88.56 100 VAL A CA 1
ATOM 764 C C . VAL A 1 100 ? 3.664 -21.398 -4.152 1.00 88.56 100 VAL A C 1
ATOM 766 O O . VAL A 1 100 ? 3.195 -22.405 -4.694 1.00 88.56 100 VAL A O 1
ATOM 769 N N . GLU A 1 101 ? 4.728 -21.444 -3.349 1.00 84.88 101 GLU A N 1
ATOM 770 C CA . GLU A 1 101 ? 5.323 -22.706 -2.922 1.00 84.88 101 GLU A CA 1
ATOM 771 C C . GLU A 1 101 ? 4.264 -23.611 -2.282 1.00 84.88 101 GLU A C 1
ATOM 773 O O . GLU A 1 101 ? 3.417 -23.176 -1.499 1.00 84.88 101 GLU A O 1
ATOM 778 N N . LYS A 1 102 ? 4.313 -24.900 -2.625 1.00 87.94 102 LYS A N 1
ATOM 779 C CA . LYS A 1 102 ? 3.403 -25.881 -2.052 1.00 87.94 102 LYS A CA 1
ATOM 780 C C . LYS A 1 102 ? 3.822 -26.199 -0.617 1.00 87.94 102 LYS A C 1
ATOM 782 O O . LYS A 1 102 ? 4.780 -26.940 -0.411 1.00 87.94 102 LYS A O 1
ATOM 787 N N . LEU A 1 103 ? 3.043 -25.702 0.334 1.00 94.44 103 LEU A N 1
ATOM 788 C CA . LEU A 1 103 ? 3.112 -26.060 1.748 1.00 94.44 103 LEU A CA 1
ATOM 789 C C . LEU A 1 103 ? 1.895 -26.901 2.141 1.00 94.44 103 LEU A C 1
ATOM 791 O O . LEU A 1 103 ? 0.879 -26.904 1.443 1.00 94.44 103 LEU A O 1
ATOM 795 N N . GLU A 1 104 ? 2.013 -27.652 3.233 1.00 97.06 104 GLU A N 1
ATOM 796 C CA . GLU A 1 104 ? 0.861 -28.339 3.809 1.00 97.06 104 GLU A CA 1
ATOM 797 C C . GLU A 1 104 ? -0.041 -27.307 4.497 1.00 97.06 104 GLU A C 1
ATOM 799 O O . GLU A 1 104 ? 0.441 -26.410 5.189 1.00 97.06 104 GLU A O 1
ATOM 804 N N . ASP A 1 105 ? -1.360 -27.451 4.354 1.00 97.50 105 ASP A N 1
ATOM 805 C CA . ASP A 1 105 ? -2.327 -26.485 4.897 1.00 97.50 105 ASP A CA 1
ATOM 806 C C . ASP A 1 105 ? -2.174 -26.285 6.414 1.00 97.50 105 ASP A C 1
ATOM 808 O O . ASP A 1 105 ? -2.448 -25.204 6.925 1.00 97.50 105 ASP A O 1
ATOM 812 N N . ILE A 1 106 ? -1.704 -27.306 7.142 1.00 97.31 106 ILE A N 1
ATOM 813 C CA . ILE A 1 106 ? -1.442 -27.212 8.584 1.00 97.31 106 ILE A CA 1
ATOM 814 C C . ILE A 1 106 ? -0.290 -26.255 8.914 1.00 97.31 106 ILE A C 1
ATOM 816 O O . ILE A 1 106 ? -0.375 -25.538 9.909 1.00 97.31 106 ILE A O 1
ATOM 820 N N . ASP A 1 107 ? 0.747 -26.216 8.075 1.00 97.25 107 ASP A N 1
ATOM 821 C CA . ASP A 1 107 ? 1.881 -25.309 8.246 1.00 97.25 107 ASP A CA 1
ATOM 822 C C . ASP A 1 107 ? 1.451 -23.877 7.902 1.00 97.25 107 ASP A C 1
ATOM 824 O O . ASP A 1 107 ? 1.781 -22.946 8.627 1.00 97.25 107 ASP A O 1
ATOM 828 N N . ILE A 1 108 ? 0.622 -23.711 6.863 1.00 97.62 108 ILE A N 1
ATOM 829 C CA . ILE A 1 108 ? 0.034 -22.412 6.498 1.00 97.62 108 ILE A CA 1
ATOM 830 C C . ILE A 1 108 ? -0.846 -21.876 7.633 1.00 97.62 108 ILE A C 1
ATOM 832 O O . ILE A 1 108 ? -0.714 -20.718 8.017 1.00 97.62 108 ILE A O 1
ATOM 836 N N . VAL A 1 109 ? -1.739 -22.703 8.193 1.00 98.12 109 VAL A N 1
ATOM 837 C CA . VAL A 1 109 ? -2.590 -22.300 9.328 1.00 98.12 109 VAL A CA 1
ATOM 838 C C . VAL A 1 109 ? -1.735 -21.877 10.516 1.00 98.12 109 VAL A C 1
ATOM 840 O O . VAL A 1 109 ? -2.039 -20.862 11.136 1.00 98.12 109 VAL A O 1
ATOM 843 N N . HIS A 1 110 ? -0.674 -22.628 10.819 1.00 97.19 110 HIS A N 1
ATOM 844 C CA . HIS A 1 110 ? 0.236 -22.292 11.907 1.00 97.19 110 HIS A CA 1
ATOM 845 C C . HIS A 1 110 ? 0.935 -20.947 11.675 1.00 97.19 110 HIS A C 1
ATOM 847 O O . HIS A 1 110 ? 0.877 -20.088 12.553 1.00 97.19 110 HIS A O 1
ATOM 853 N N . ASP A 1 111 ? 1.522 -20.746 10.491 1.00 97.06 111 ASP A N 1
ATOM 854 C CA . ASP A 1 111 ? 2.207 -19.506 10.118 1.00 97.06 111 ASP A CA 1
ATOM 855 C C . ASP A 1 111 ? 1.231 -18.306 10.183 1.00 97.06 111 ASP A C 1
ATOM 857 O O . ASP A 1 111 ? 1.551 -17.286 10.791 1.00 97.06 111 ASP A O 1
ATOM 861 N N . VAL A 1 112 ? 0.002 -18.436 9.659 1.00 97.25 112 VAL A N 1
ATOM 862 C CA . VAL A 1 112 ? -1.031 -17.380 9.740 1.00 97.25 112 VAL A CA 1
ATOM 863 C C . VAL A 1 112 ? -1.425 -17.074 11.183 1.00 97.25 112 VAL A C 1
ATOM 865 O O . VAL A 1 112 ? -1.444 -15.908 11.570 1.00 97.25 112 VAL A O 1
ATOM 868 N N . GLN A 1 113 ? -1.737 -18.090 11.991 1.00 96.69 113 GLN A N 1
ATOM 869 C CA . GLN A 1 113 ? -2.119 -17.887 13.393 1.00 96.69 113 GLN A CA 1
ATOM 870 C C . GLN A 1 113 ? -1.023 -17.162 14.168 1.00 96.69 113 GLN A C 1
ATOM 872 O O . GLN A 1 113 ? -1.306 -16.213 14.893 1.00 96.69 113 GLN A O 1
ATOM 877 N N . GLN A 1 114 ? 0.225 -17.571 13.959 1.00 95.12 114 GLN A N 1
ATOM 878 C CA . GLN A 1 114 ? 1.371 -16.978 14.620 1.00 95.12 114 GLN A CA 1
ATOM 879 C C . GLN A 1 114 ? 1.551 -15.498 14.239 1.00 95.12 114 GLN A C 1
ATOM 881 O O . GLN A 1 114 ? 1.662 -14.661 15.133 1.00 95.12 114 GLN A O 1
ATOM 886 N N . ARG A 1 115 ? 1.507 -15.148 12.943 1.00 94.88 115 ARG A N 1
ATOM 887 C CA . ARG A 1 115 ? 1.635 -13.740 12.514 1.00 94.88 115 ARG A CA 1
ATOM 888 C C . ARG A 1 115 ? 0.512 -12.860 13.060 1.00 94.88 115 ARG A C 1
ATOM 890 O O . ARG A 1 115 ? 0.756 -11.735 13.490 1.00 94.88 115 ARG A O 1
ATOM 897 N N . LEU A 1 116 ? -0.719 -13.378 13.096 1.00 94.81 116 LEU A N 1
ATOM 898 C CA . LEU A 1 116 ? -1.851 -12.673 13.703 1.00 94.81 116 LEU A CA 1
ATOM 899 C C . LEU A 1 116 ? -1.636 -12.451 15.209 1.00 94.81 116 LEU A C 1
ATOM 901 O O . LEU A 1 116 ? -1.917 -11.367 15.707 1.00 94.81 116 LEU A O 1
ATOM 905 N N . GLU A 1 117 ? -1.113 -13.446 15.936 1.00 93.31 117 GLU A N 1
ATOM 906 C CA . GLU A 1 117 ? -0.824 -13.342 17.376 1.00 93.31 117 GLU A CA 1
ATOM 907 C C . GLU A 1 117 ? 0.312 -12.358 17.690 1.00 93.31 117 GLU A C 1
ATOM 909 O O . GLU A 1 117 ? 0.307 -11.715 18.745 1.00 93.31 117 GLU A O 1
ATOM 914 N N . HIS A 1 118 ? 1.291 -12.237 16.793 1.00 91.94 118 HIS A N 1
ATOM 915 C CA . HIS A 1 118 ? 2.417 -11.315 16.936 1.00 91.94 118 HIS A CA 1
ATOM 916 C C . HIS A 1 118 ? 2.075 -9.873 16.539 1.00 91.94 118 HIS A C 1
ATOM 918 O O . HIS A 1 118 ? 2.773 -8.946 16.974 1.00 91.94 118 HIS A O 1
ATOM 924 N N . ASN A 1 119 ? 1.021 -9.672 15.740 1.00 89.81 119 ASN A N 1
ATOM 925 C CA . ASN A 1 119 ? 0.611 -8.354 15.274 1.00 89.81 119 ASN A CA 1
ATOM 926 C C . ASN A 1 119 ? 0.166 -7.466 16.453 1.00 89.81 119 ASN A C 1
ATOM 928 O O . ASN A 1 119 ? -0.569 -7.865 17.364 1.00 89.81 119 ASN A O 1
ATOM 932 N N . ALA A 1 120 ? 0.646 -6.226 16.460 1.00 84.50 120 ALA A N 1
ATOM 933 C CA . ALA A 1 120 ? 0.370 -5.281 17.533 1.00 84.50 120 ALA A CA 1
ATOM 934 C C . ALA A 1 120 ? -1.078 -4.750 17.549 1.00 84.50 120 ALA A C 1
ATOM 936 O O . ALA A 1 120 ? -1.533 -4.327 18.607 1.00 84.50 120 ALA A O 1
ATOM 937 N N . THR A 1 121 ? -1.786 -4.816 16.420 1.00 83.12 121 THR A N 1
ATOM 938 C CA . THR A 1 121 ? -3.108 -4.201 16.204 1.00 83.12 121 THR A CA 1
ATOM 939 C C . THR A 1 121 ? -4.277 -5.194 16.195 1.00 83.12 121 THR A C 1
ATOM 941 O O . THR A 1 121 ? -5.421 -4.761 16.155 1.00 83.12 121 THR A O 1
ATOM 944 N N . ILE A 1 122 ? -4.013 -6.507 16.266 1.00 88.31 122 ILE A N 1
ATOM 945 C CA . ILE A 1 122 ? -5.044 -7.560 16.212 1.00 88.31 122 ILE A CA 1
ATOM 946 C C . ILE A 1 122 ? -5.195 -8.268 17.572 1.00 88.31 122 ILE A C 1
ATOM 948 O O . ILE A 1 122 ? -4.228 -8.754 18.165 1.00 88.31 122 ILE A O 1
ATOM 952 N N . GLU A 1 123 ? -6.431 -8.392 18.048 1.00 86.69 123 GLU A N 1
ATOM 953 C CA . GLU A 1 123 ? -6.883 -9.211 19.170 1.00 86.69 123 GLU A CA 1
ATOM 954 C C . GLU A 1 123 ? -7.364 -10.584 18.661 1.00 86.69 123 GLU A C 1
ATOM 956 O O . GLU A 1 123 ? -8.503 -10.801 18.249 1.00 86.69 123 GLU A O 1
ATOM 961 N N . THR A 1 124 ? -6.493 -11.586 18.745 1.00 87.88 124 THR A N 1
ATOM 962 C CA . THR A 1 124 ? -6.738 -12.907 18.139 1.00 87.88 124 THR A CA 1
ATOM 963 C C . THR A 1 124 ? -7.686 -13.822 18.915 1.00 87.88 124 THR A C 1
ATOM 965 O O . THR A 1 124 ? -8.047 -14.895 18.432 1.00 87.88 124 THR A O 1
ATOM 968 N N . LYS A 1 125 ? -8.128 -13.436 20.117 1.00 88.06 125 LYS A N 1
ATOM 969 C CA . LYS A 1 125 ? -8.869 -14.309 21.049 1.00 88.06 125 LYS A CA 1
ATOM 970 C C . LYS A 1 125 ? -10.136 -14.941 20.459 1.00 88.06 125 LYS A C 1
ATOM 972 O O . LYS A 1 125 ? -10.548 -16.019 20.900 1.00 88.06 125 LYS A O 1
ATOM 977 N N . HIS A 1 126 ? -10.777 -14.260 19.515 1.00 90.12 126 HIS A N 1
ATOM 978 C CA . HIS A 1 126 ? -12.024 -14.689 18.883 1.00 90.12 126 HIS A CA 1
ATOM 979 C C . HIS A 1 126 ? -11.868 -15.008 17.394 1.00 90.12 126 HIS A C 1
ATOM 981 O O . HIS A 1 126 ? -12.877 -15.214 16.722 1.00 90.12 126 HIS A O 1
ATOM 987 N N . LEU A 1 127 ? -10.629 -15.096 16.904 1.00 93.12 127 LEU A N 1
ATOM 988 C CA . LEU A 1 127 ? -10.301 -15.363 15.512 1.00 93.12 127 LEU A CA 1
ATOM 989 C C . LEU A 1 127 ? -10.021 -16.857 15.300 1.00 93.12 127 LEU A C 1
ATOM 991 O O . LEU A 1 127 ? -9.308 -17.507 16.066 1.00 93.12 127 LEU A O 1
ATOM 995 N N . HIS A 1 128 ? -10.594 -17.414 14.241 1.00 95.94 128 HIS A N 1
ATOM 996 C CA . HIS A 1 128 ? -10.366 -18.773 13.786 1.00 95.94 128 HIS A CA 1
ATOM 997 C C . HIS A 1 128 ? -9.776 -18.768 12.376 1.00 95.94 128 HIS A C 1
ATOM 999 O O . HIS A 1 128 ? -10.250 -18.053 11.497 1.00 95.94 128 HIS A O 1
ATOM 1005 N N . VAL A 1 129 ? -8.751 -19.595 12.171 1.00 97.75 129 VAL A N 1
ATOM 1006 C CA . VAL A 1 129 ? -8.058 -19.745 10.890 1.00 97.75 129 VAL A CA 1
ATOM 1007 C C . VAL A 1 129 ? -8.239 -21.174 10.408 1.00 97.75 129 VAL A C 1
ATOM 1009 O O . VAL A 1 129 ? -7.939 -22.126 11.133 1.00 97.75 129 VAL A O 1
ATOM 1012 N N . THR A 1 130 ? -8.692 -21.325 9.169 1.00 98.06 130 THR A N 1
ATOM 1013 C CA . THR A 1 130 ? -8.677 -22.603 8.451 1.00 98.06 130 THR A CA 1
ATOM 1014 C C . THR A 1 130 ? -8.005 -22.432 7.098 1.00 98.06 130 THR A C 1
ATOM 1016 O O . THR A 1 130 ? -7.914 -21.320 6.582 1.00 98.06 130 THR A O 1
ATOM 1019 N N . CYS A 1 131 ? -7.510 -23.523 6.520 1.00 98.00 131 CYS A N 1
ATOM 1020 C CA . CYS A 1 131 ? -6.913 -23.509 5.191 1.00 98.00 131 CYS A CA 1
ATOM 1021 C C . CYS A 1 131 ? -7.300 -24.776 4.427 1.00 98.00 131 CYS A C 1
ATOM 1023 O O . CYS A 1 131 ? -7.387 -25.858 5.016 1.00 98.00 131 CYS A O 1
ATOM 1025 N N . LEU A 1 132 ? -7.549 -24.620 3.127 1.00 97.38 132 LEU A N 1
ATOM 1026 C CA . LEU A 1 132 ? -7.741 -25.718 2.188 1.00 97.38 132 LEU A CA 1
ATOM 1027 C C . LEU A 1 132 ? -7.044 -25.394 0.860 1.00 97.38 132 LEU A C 1
ATOM 1029 O O . LEU A 1 132 ? -7.458 -24.474 0.161 1.00 97.38 132 LEU A O 1
ATOM 1033 N N . ASP A 1 133 ? -6.026 -26.174 0.497 1.00 94.25 133 ASP A N 1
ATOM 1034 C CA . ASP A 1 133 ? -5.209 -26.009 -0.718 1.00 94.25 133 ASP A CA 1
ATOM 1035 C C . ASP A 1 133 ? -4.626 -24.588 -0.875 1.00 94.25 133 ASP A C 1
ATOM 1037 O O . ASP A 1 133 ? -4.642 -23.989 -1.957 1.00 94.25 133 ASP A O 1
ATOM 1041 N N . GLY A 1 134 ? -4.133 -24.029 0.234 1.00 94.31 134 GLY A N 1
ATOM 1042 C CA . GLY A 1 134 ? -3.618 -22.658 0.307 1.00 94.31 134 GLY A CA 1
ATOM 1043 C C . GLY A 1 134 ? -4.689 -21.559 0.323 1.00 94.31 134 GLY A C 1
ATOM 1044 O O . GLY A 1 134 ? -4.338 -20.380 0.376 1.00 94.31 134 GLY A O 1
ATOM 1045 N N . GLN A 1 135 ? -5.983 -21.896 0.282 1.00 96.50 135 GLN A N 1
ATOM 1046 C CA . GLN A 1 135 ? -7.069 -20.936 0.491 1.00 96.50 135 GLN A CA 1
ATOM 1047 C C . GLN A 1 135 ? -7.335 -20.785 1.992 1.00 96.50 135 GLN A C 1
ATOM 1049 O O . GLN A 1 135 ? -7.969 -21.644 2.611 1.00 96.50 135 GLN A O 1
ATOM 1054 N N . VAL A 1 136 ? -6.875 -19.680 2.570 1.00 97.75 136 VAL A N 1
ATOM 1055 C CA . VAL A 1 136 ? -7.097 -19.346 3.979 1.00 97.75 136 VAL A CA 1
ATOM 1056 C C . VAL A 1 136 ? -8.504 -18.792 4.161 1.00 97.75 136 VAL A C 1
ATOM 1058 O O . VAL A 1 136 ? -8.992 -18.025 3.335 1.00 97.75 136 VAL A O 1
ATOM 1061 N N . THR A 1 137 ? -9.165 -19.175 5.247 1.00 98.06 137 THR A N 1
ATOM 1062 C CA . THR A 1 137 ? -10.424 -18.574 5.693 1.00 98.06 137 THR A CA 1
ATOM 1063 C C . THR A 1 137 ? -10.257 -18.059 7.117 1.00 98.06 137 THR A C 1
ATOM 1065 O O . THR A 1 137 ? -9.807 -18.808 7.991 1.00 98.06 137 THR A O 1
ATOM 1068 N N . LEU A 1 138 ? -10.594 -16.784 7.318 1.00 97.44 138 LEU A N 1
ATOM 1069 C CA . LEU A 1 138 ? -10.624 -16.108 8.612 1.00 97.44 138 LEU A CA 1
ATOM 1070 C C . LEU A 1 138 ? -12.084 -15.950 9.040 1.00 97.44 138 LEU A C 1
ATOM 1072 O O . LEU A 1 138 ? -12.867 -15.332 8.324 1.00 97.44 138 LEU A O 1
ATOM 1076 N N . ASP A 1 139 ? -12.441 -16.482 10.203 1.00 95.06 139 ASP A N 1
ATOM 1077 C CA . ASP A 1 139 ? -13.775 -16.366 10.796 1.00 95.06 139 ASP A CA 1
ATOM 1078 C C . ASP A 1 139 ? -13.651 -15.885 12.240 1.00 95.06 139 ASP A C 1
ATOM 1080 O O . ASP A 1 139 ? -12.673 -16.198 12.918 1.00 95.06 139 ASP A O 1
ATOM 1084 N N . GLY A 1 140 ? -14.654 -15.172 12.752 1.00 93.38 140 GLY A N 1
ATOM 1085 C CA . GLY A 1 140 ? -14.634 -14.720 14.141 1.00 93.38 140 GLY A CA 1
ATOM 1086 C C . GLY A 1 140 ? -15.138 -13.304 14.340 1.00 93.38 140 GLY A C 1
ATOM 1087 O O . GLY A 1 140 ? -15.911 -12.779 13.540 1.00 93.38 140 GLY A O 1
ATOM 1088 N N . GLU A 1 141 ? -14.709 -12.705 15.443 1.00 90.56 141 GLU A N 1
ATOM 1089 C CA . GLU A 1 141 ? -15.095 -11.355 15.845 1.00 90.56 141 GLU A CA 1
ATOM 1090 C C . GLU A 1 141 ? -13.846 -10.501 16.051 1.00 90.56 141 GLU A C 1
ATOM 1092 O O . GLU A 1 141 ? -12.902 -10.954 16.698 1.00 90.56 141 GLU A O 1
ATOM 1097 N N . VAL A 1 142 ? -13.884 -9.276 15.534 1.00 89.50 142 VAL A N 1
ATOM 1098 C CA . VAL A 1 142 ? -12.864 -8.232 15.720 1.00 89.50 142 VAL A CA 1
ATOM 1099 C C . VAL A 1 142 ? -13.526 -6.956 16.246 1.00 89.50 142 VAL A C 1
ATOM 1101 O O . VAL A 1 142 ? -14.758 -6.828 16.211 1.00 89.50 142 VAL A O 1
ATOM 1104 N N . ALA A 1 143 ? -12.741 -6.029 16.788 1.00 83.81 143 ALA A N 1
ATOM 1105 C CA . ALA A 1 143 ? -13.251 -4.793 17.368 1.00 83.81 143 ALA A CA 1
ATOM 1106 C C . ALA A 1 143 ? -13.889 -3.893 16.301 1.00 83.81 143 ALA A C 1
ATOM 1108 O O . ALA A 1 143 ? -15.011 -3.410 16.485 1.00 83.81 143 ALA A O 1
ATOM 1109 N N . ASP A 1 144 ? -13.217 -3.739 15.162 1.00 79.00 144 ASP A N 1
ATOM 1110 C CA . ASP A 1 144 ? -13.598 -2.831 14.085 1.00 79.00 144 ASP A CA 1
ATOM 1111 C C . ASP A 1 144 ? -13.149 -3.341 12.702 1.00 79.00 144 ASP A C 1
ATOM 1113 O O . ASP A 1 144 ? -12.609 -4.438 12.544 1.00 79.00 144 ASP A O 1
ATOM 1117 N N . TYR A 1 145 ? -13.453 -2.556 11.669 1.00 79.06 145 TYR A N 1
ATOM 1118 C CA . TYR A 1 145 ? -13.097 -2.872 10.290 1.00 79.06 145 TYR A CA 1
ATOM 1119 C C . TYR A 1 145 ? -11.593 -2.720 10.003 1.00 79.06 145 TYR A C 1
ATOM 1121 O O . TYR A 1 145 ? -11.058 -3.441 9.161 1.00 79.06 145 TYR A O 1
ATOM 1129 N N . ALA A 1 146 ? -10.885 -1.817 10.689 1.00 78.19 146 ALA A N 1
ATOM 1130 C CA . ALA A 1 146 ? -9.442 -1.662 10.517 1.00 78.19 146 ALA A CA 1
ATOM 1131 C C . ALA A 1 146 ? -8.700 -2.945 10.917 1.00 78.19 146 ALA A C 1
ATOM 1133 O O . ALA A 1 146 ? -7.814 -3.408 10.190 1.00 78.19 146 ALA A O 1
ATOM 1134 N N . GLU A 1 147 ? -9.115 -3.551 12.025 1.00 86.06 147 GLU A N 1
ATOM 1135 C CA . GLU A 1 147 ? -8.617 -4.837 12.498 1.00 86.06 147 GLU A CA 1
ATOM 1136 C C . GLU A 1 147 ? -8.990 -5.989 11.546 1.00 86.06 147 GLU A C 1
ATOM 1138 O O . GLU A 1 147 ? -8.146 -6.832 11.235 1.00 86.06 147 GLU A O 1
ATOM 1143 N N . GLU A 1 148 ? -10.218 -6.003 11.005 1.00 86.00 148 GLU A N 1
ATOM 1144 C CA . GLU A 1 148 ? -10.637 -6.959 9.964 1.00 86.00 148 GLU A CA 1
ATOM 1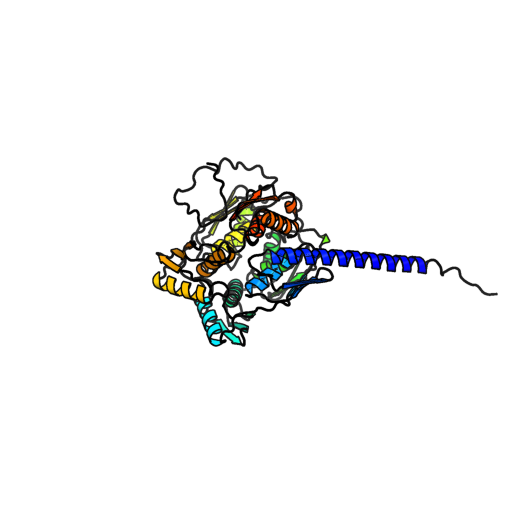145 C C . GLU A 1 148 ? -9.705 -6.909 8.744 1.00 86.00 148 GLU A C 1
ATOM 1147 O O . GLU A 1 148 ? -9.240 -7.952 8.268 1.00 86.00 148 GLU A O 1
ATOM 1152 N N . GLN A 1 149 ? -9.433 -5.706 8.230 1.00 83.38 149 GLN A N 1
ATOM 1153 C CA . GLN A 1 149 ? -8.580 -5.515 7.057 1.00 83.38 149 GLN A CA 1
ATOM 1154 C C . GLN A 1 149 ? -7.133 -5.900 7.335 1.00 83.38 149 GLN A C 1
ATOM 1156 O O . GLN A 1 149 ? -6.491 -6.511 6.479 1.00 83.38 149 GLN A O 1
ATOM 1161 N N . GLU A 1 150 ? -6.624 -5.573 8.522 1.00 85.81 150 GLU A N 1
ATOM 1162 C CA . GLU A 1 150 ? -5.271 -5.953 8.903 1.00 85.81 150 GLU A CA 1
ATOM 1163 C C . GLU A 1 150 ? -5.123 -7.468 9.023 1.00 85.81 150 GLU A C 1
ATOM 1165 O O . GLU A 1 150 ? -4.168 -8.027 8.487 1.00 85.81 150 GLU A O 1
ATOM 1170 N N . ALA A 1 151 ? -6.086 -8.161 9.633 1.00 91.94 151 ALA A N 1
ATOM 1171 C CA . ALA A 1 151 ? -6.057 -9.618 9.706 1.00 91.94 151 ALA A CA 1
ATOM 1172 C C . ALA A 1 151 ? -6.043 -10.258 8.309 1.00 91.94 151 ALA A C 1
ATOM 1174 O O . ALA A 1 151 ? -5.269 -11.184 8.049 1.00 91.94 151 ALA A O 1
ATOM 1175 N N . GLY A 1 152 ? -6.850 -9.726 7.385 1.00 91.94 152 GLY A N 1
ATOM 1176 C CA . GLY A 1 152 ? -6.841 -10.139 5.984 1.00 91.94 152 GLY A CA 1
ATOM 1177 C C . GLY A 1 152 ? -5.497 -9.886 5.293 1.00 91.94 152 GLY A C 1
ATOM 1178 O O . GLY A 1 152 ? -5.003 -10.764 4.581 1.00 91.94 152 GLY A O 1
ATOM 1179 N N . LEU A 1 153 ? -4.888 -8.717 5.519 1.00 87.88 153 LEU A N 1
ATOM 1180 C CA . LEU A 1 153 ? -3.586 -8.351 4.958 1.00 87.88 153 LEU A CA 1
ATOM 1181 C C . LEU A 1 153 ? -2.477 -9.267 5.483 1.00 87.88 153 LEU A C 1
ATOM 1183 O O . LEU A 1 153 ? -1.803 -9.904 4.675 1.00 87.88 153 LEU A O 1
ATOM 1187 N N . VAL A 1 154 ? -2.343 -9.400 6.804 1.00 91.44 154 VAL A N 1
ATOM 1188 C CA . VAL A 1 154 ? -1.337 -10.253 7.456 1.00 91.44 154 VAL A CA 1
ATOM 1189 C C . VAL A 1 154 ? -1.447 -11.694 6.966 1.00 91.44 154 VAL A C 1
ATOM 1191 O O . VAL A 1 154 ? -0.442 -12.294 6.588 1.00 91.44 154 VAL A O 1
ATOM 1194 N N . ALA A 1 155 ? -2.665 -12.243 6.894 1.00 94.94 155 ALA A N 1
ATOM 1195 C CA . ALA A 1 155 ? -2.880 -13.584 6.359 1.00 94.94 155 ALA A CA 1
ATOM 1196 C C . ALA A 1 155 ? -2.471 -13.693 4.881 1.00 94.94 155 ALA A C 1
ATOM 1198 O O . ALA A 1 155 ? -1.911 -14.707 4.472 1.00 94.94 155 ALA A O 1
ATOM 1199 N N . SER A 1 156 ? -2.712 -12.654 4.075 1.00 92.81 156 SER A N 1
ATOM 1200 C CA . SER A 1 156 ? -2.371 -12.647 2.645 1.00 92.81 156 SER A CA 1
ATOM 1201 C C . SER A 1 156 ? -0.867 -12.570 2.356 1.00 92.81 156 SER A C 1
ATOM 1203 O O . SER A 1 156 ? -0.433 -12.904 1.252 1.00 92.81 156 SER A O 1
ATOM 1205 N N . GLU A 1 157 ? -0.073 -12.140 3.337 1.00 91.50 157 GLU A N 1
ATOM 1206 C CA . GLU A 1 157 ? 1.385 -12.039 3.249 1.00 91.50 157 GLU A CA 1
ATOM 1207 C C . GLU A 1 157 ? 2.103 -13.315 3.703 1.00 91.50 157 GLU A C 1
ATOM 1209 O O . GLU A 1 157 ? 3.329 -13.383 3.642 1.00 91.50 157 GLU A O 1
ATOM 1214 N N . VAL A 1 158 ? 1.380 -14.342 4.156 1.00 95.25 158 VAL A N 1
ATOM 1215 C CA . VAL A 1 158 ? 1.982 -15.614 4.569 1.00 95.25 158 VAL A CA 1
ATOM 1216 C C . VAL A 1 158 ? 2.336 -16.469 3.354 1.00 95.25 158 VAL A C 1
ATOM 1218 O O . VAL A 1 158 ? 1.564 -16.620 2.405 1.00 95.25 158 VAL A O 1
ATOM 1221 N N . ARG A 1 159 ? 3.526 -17.069 3.375 1.00 95.12 159 ARG A N 1
ATOM 1222 C CA . ARG A 1 159 ? 3.977 -18.015 2.349 1.00 95.12 159 ARG A CA 1
ATOM 1223 C C . ARG A 1 159 ? 3.001 -19.191 2.209 1.00 95.12 159 ARG A C 1
ATOM 1225 O O . ARG A 1 159 ? 2.444 -19.689 3.181 1.00 95.12 159 ARG A O 1
ATOM 1232 N N . GLY A 1 160 ? 2.797 -19.656 0.981 1.00 94.44 160 GLY A N 1
ATOM 1233 C CA . GLY A 1 160 ? 1.850 -20.739 0.690 1.00 94.44 160 GLY A CA 1
ATOM 1234 C C . GLY A 1 160 ? 0.377 -20.311 0.641 1.00 94.44 160 GLY A C 1
ATOM 1235 O O . GLY A 1 160 ? -0.448 -21.086 0.157 1.00 94.44 160 GLY A O 1
ATOM 1236 N N . VAL A 1 161 ? 0.030 -19.085 1.053 1.00 95.69 161 VAL A N 1
ATOM 1237 C CA . VAL A 1 161 ? -1.338 -18.561 0.926 1.00 95.69 161 VAL A CA 1
ATOM 1238 C C . VAL A 1 161 ? -1.612 -18.134 -0.515 1.00 95.69 161 VAL A C 1
ATOM 1240 O O . VAL A 1 161 ? -0.955 -17.253 -1.064 1.00 95.69 161 VAL A O 1
ATOM 1243 N N . ARG A 1 162 ? -2.613 -18.762 -1.134 1.00 93.69 162 ARG A N 1
ATOM 1244 C CA . ARG A 1 162 ? -3.085 -18.471 -2.500 1.00 93.69 162 ARG A CA 1
ATOM 1245 C C . A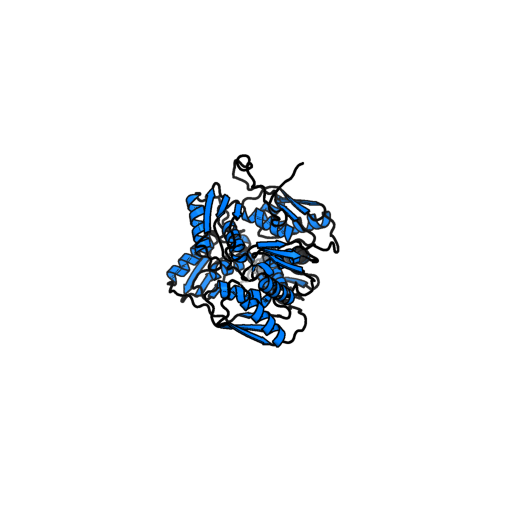RG A 1 162 ? -4.252 -17.499 -2.540 1.00 93.69 162 ARG A C 1
ATOM 1247 O O . ARG A 1 162 ? -4.449 -16.821 -3.542 1.00 93.69 162 ARG A O 1
ATOM 1254 N N . GLY A 1 163 ? -5.032 -17.454 -1.468 1.00 93.62 163 GLY A N 1
ATOM 1255 C CA . GLY A 1 163 ? -6.174 -16.566 -1.331 1.00 93.62 163 GLY A CA 1
ATOM 1256 C C . GLY A 1 163 ? -6.648 -16.507 0.113 1.00 93.62 163 GLY A C 1
ATOM 1257 O O . GLY A 1 163 ? -6.411 -17.436 0.886 1.00 93.62 163 GLY A O 1
ATOM 1258 N N . VAL A 1 164 ? -7.327 -15.417 0.465 1.00 95.38 164 VAL A N 1
ATOM 1259 C CA . VAL A 1 164 ? -7.900 -15.202 1.796 1.00 95.38 164 VAL A CA 1
ATOM 1260 C C . VAL A 1 164 ? -9.392 -14.926 1.653 1.00 95.38 164 VAL A C 1
ATOM 1262 O O . VAL A 1 164 ? -9.796 -13.975 0.988 1.00 95.38 164 VAL A O 1
ATOM 1265 N N . ASN A 1 165 ? -10.211 -15.759 2.285 1.00 94.94 165 ASN A N 1
ATOM 1266 C CA . ASN A 1 165 ? -11.623 -15.496 2.516 1.00 94.94 165 ASN A CA 1
ATOM 1267 C C . ASN A 1 165 ? -11.757 -14.867 3.902 1.00 94.94 165 ASN A C 1
ATOM 1269 O O . ASN A 1 165 ? -11.603 -15.558 4.909 1.00 94.94 165 ASN A O 1
ATOM 1273 N N . ASN A 1 166 ? -12.003 -13.562 3.956 1.00 91.69 166 ASN A N 1
ATOM 1274 C CA . ASN A 1 166 ? -12.193 -12.859 5.216 1.00 91.69 166 ASN A CA 1
ATOM 1275 C C . ASN A 1 166 ? -13.690 -12.784 5.553 1.00 91.69 166 ASN A C 1
ATOM 1277 O O . ASN A 1 166 ? -14.451 -12.122 4.849 1.00 91.69 166 ASN A O 1
ATOM 1281 N N . TYR A 1 167 ? -14.106 -13.504 6.592 1.00 92.19 167 TYR A N 1
ATOM 1282 C CA . TYR A 1 167 ? -15.468 -13.526 7.133 1.00 92.19 167 TYR A CA 1
ATOM 1283 C C . TYR A 1 167 ? -15.506 -13.048 8.591 1.00 92.19 167 TYR A C 1
ATOM 1285 O O . TYR A 1 167 ? -16.430 -13.388 9.338 1.00 92.19 167 TYR A O 1
ATOM 1293 N N . LEU A 1 168 ? -14.496 -12.285 9.020 1.00 89.56 168 LEU A N 1
ATOM 1294 C CA . LEU A 1 168 ? -14.504 -11.639 10.327 1.00 89.56 168 LEU A CA 1
ATOM 1295 C C . LEU A 1 168 ? -15.680 -10.662 10.425 1.00 89.56 168 LEU A C 1
ATOM 1297 O O . LEU A 1 168 ? -16.131 -10.087 9.438 1.00 89.56 168 LEU A O 1
ATOM 1301 N N . ILE A 1 169 ? -16.209 -10.513 11.636 1.00 84.56 169 ILE A N 1
ATOM 1302 C CA . ILE A 1 169 ? -17.338 -9.629 11.916 1.00 84.56 169 ILE A CA 1
ATOM 1303 C C . ILE A 1 169 ? -16.885 -8.575 12.923 1.00 84.56 169 ILE A C 1
ATOM 1305 O O . ILE A 1 169 ? -16.576 -8.905 14.070 1.00 84.56 169 ILE A O 1
ATOM 1309 N N . SER A 1 170 ? -16.904 -7.308 12.514 1.00 83.00 170 SER A N 1
ATOM 1310 C CA . SER A 1 170 ? -16.630 -6.169 13.392 1.00 83.00 170 SER A CA 1
ATOM 1311 C C . SER A 1 170 ? -17.778 -5.919 14.382 1.00 83.00 170 SER A C 1
ATOM 1313 O O . SER A 1 170 ? -18.964 -5.893 14.027 1.00 83.00 170 SER A O 1
ATOM 1315 N N . LYS A 1 171 ? -17.439 -5.746 15.665 1.00 77.25 171 LYS A N 1
ATOM 1316 C CA . LYS A 1 171 ? -18.394 -5.470 16.750 1.00 77.25 171 LYS A CA 1
ATOM 1317 C C . LYS A 1 171 ? -18.136 -4.115 17.403 1.00 77.25 171 LYS A C 1
ATOM 1319 O O . LYS A 1 171 ? -17.704 -4.037 18.551 1.00 77.25 171 LYS A O 1
ATOM 1324 N N . TYR A 1 172 ? -18.544 -3.056 16.712 1.00 70.44 172 TYR A N 1
ATOM 1325 C CA . TYR A 1 172 ? -18.502 -1.696 17.247 1.00 70.44 172 TYR A CA 1
ATOM 1326 C C . TYR A 1 172 ? -19.264 -1.553 18.575 1.00 70.44 172 TYR A C 1
ATOM 1328 O O . TYR A 1 172 ? -20.413 -1.993 18.721 1.00 70.44 172 TYR A O 1
ATOM 1336 N N . SER A 1 173 ? -18.652 -0.873 19.546 1.00 59.50 173 SER A N 1
ATOM 1337 C CA . SER A 1 173 ? -19.287 -0.505 20.813 1.00 59.50 173 SER A CA 1
ATOM 1338 C C . SER A 1 173 ? -20.064 0.810 20.677 1.00 59.50 173 SER A C 1
ATOM 1340 O O . SER A 1 173 ? -19.700 1.823 21.260 1.00 59.50 173 SER A O 1
ATOM 1342 N N . GLY A 1 174 ? -21.154 0.817 19.909 1.00 65.81 174 GLY A N 1
ATOM 1343 C CA . GLY A 1 174 ? -21.901 2.046 19.639 1.00 65.81 174 GLY A CA 1
ATOM 1344 C C . GLY A 1 174 ? -23.102 1.837 18.723 1.00 65.81 174 GLY A C 1
ATOM 1345 O O . GLY A 1 174 ? -23.327 0.742 18.211 1.00 65.81 174 GLY A O 1
ATOM 1346 N N . LYS A 1 175 ? -23.922 2.881 18.560 1.00 70.19 175 LYS A N 1
ATOM 1347 C CA . LYS A 1 175 ? -24.932 2.956 17.494 1.00 70.19 175 LYS A CA 1
ATOM 1348 C C . LYS A 1 175 ? -24.910 4.344 16.872 1.00 70.19 175 LYS A C 1
ATOM 1350 O O . LYS A 1 175 ? -25.412 5.292 17.472 1.00 70.19 175 LYS A O 1
ATOM 1355 N N . HIS A 1 176 ? -24.373 4.444 15.670 1.00 79.69 176 HIS A N 1
ATOM 1356 C CA . HIS A 1 176 ? -24.576 5.553 14.760 1.00 79.69 176 HIS A CA 1
ATOM 1357 C C . HIS A 1 176 ? -25.891 5.308 14.025 1.00 79.69 176 HIS A C 1
ATOM 1359 O O . HIS A 1 176 ? -26.209 4.193 13.609 1.00 79.69 176 HIS A O 1
ATOM 1365 N N . SER A 1 177 ? -26.714 6.349 13.933 1.00 89.50 177 SER A N 1
ATOM 1366 C CA . SER A 1 177 ? -27.838 6.338 13.000 1.00 89.50 177 SER A CA 1
ATOM 1367 C C . SER A 1 177 ? -27.302 6.382 11.573 1.00 89.50 177 SER A C 1
ATOM 1369 O O . SER A 1 177 ? -26.259 6.992 11.350 1.00 89.50 177 SER A O 1
ATOM 1371 N N . ASP A 1 178 ? -28.054 5.862 10.605 1.00 92.31 178 ASP A N 1
ATOM 1372 C CA . ASP A 1 178 ? -27.709 5.999 9.182 1.00 92.31 178 ASP A CA 1
ATOM 1373 C C . ASP A 1 178 ? -27.451 7.470 8.796 1.00 92.31 178 ASP A C 1
ATOM 1375 O O . ASP A 1 178 ? -26.492 7.750 8.090 1.00 92.31 178 ASP A O 1
ATOM 1379 N N . ASP A 1 179 ? -28.202 8.425 9.365 1.00 92.38 179 ASP A N 1
ATOM 1380 C CA . ASP A 1 179 ? -27.979 9.867 9.162 1.00 92.38 179 ASP A CA 1
ATOM 1381 C C . ASP A 1 179 ? -26.605 10.359 9.655 1.00 92.38 179 ASP A C 1
ATOM 1383 O O . ASP A 1 179 ? -26.103 11.370 9.169 1.00 92.38 179 ASP A O 1
ATOM 1387 N N . GLN A 1 180 ? -26.038 9.722 10.685 1.00 90.06 180 GLN A N 1
ATOM 1388 C CA . GLN A 1 180 ? -24.707 10.061 11.202 1.00 90.06 180 GLN A CA 1
ATOM 1389 C C . GLN A 1 180 ? -23.648 9.479 10.272 1.00 90.06 180 GLN A C 1
ATOM 1391 O O . GLN A 1 180 ? -22.822 10.235 9.780 1.00 90.06 180 GLN A O 1
ATOM 1396 N N . ILE A 1 181 ? -23.774 8.194 9.929 1.00 90.25 181 ILE A N 1
ATOM 1397 C CA . ILE A 1 181 ? -22.889 7.522 8.971 1.00 90.25 181 ILE A CA 1
ATOM 1398 C C . ILE A 1 181 ? -22.877 8.277 7.633 1.00 90.25 181 ILE A C 1
ATOM 1400 O O . ILE A 1 181 ? -21.819 8.503 7.064 1.00 90.25 181 ILE A O 1
ATOM 1404 N N . GLU A 1 182 ? -24.031 8.731 7.134 1.00 93.62 182 GLU A N 1
ATOM 1405 C CA . GLU A 1 182 ? -24.101 9.510 5.892 1.00 93.62 182 GLU A CA 1
ATOM 1406 C C . GLU A 1 182 ? -23.326 10.834 5.991 1.00 93.62 182 GLU A C 1
ATOM 1408 O O . GLU A 1 182 ? -22.654 11.220 5.033 1.00 93.62 182 GLU A O 1
ATOM 1413 N N . ARG A 1 183 ? -23.384 11.527 7.139 1.00 89.00 183 ARG A N 1
ATOM 1414 C CA . ARG A 1 183 ? -22.585 12.744 7.364 1.00 89.00 183 ARG A CA 1
ATOM 1415 C C . ARG A 1 183 ? -21.094 12.438 7.372 1.00 89.00 183 ARG A C 1
ATOM 1417 O O . ARG A 1 183 ? -20.348 13.171 6.729 1.00 89.00 183 ARG A O 1
ATOM 1424 N N . ASP A 1 184 ? -20.692 11.370 8.049 1.00 87.81 184 ASP A N 1
ATOM 1425 C CA . ASP A 1 184 ? -19.290 10.966 8.163 1.00 87.81 184 ASP A CA 1
ATOM 1426 C C . ASP A 1 184 ? -18.734 10.567 6.785 1.00 87.81 184 ASP A C 1
ATOM 1428 O O . ASP A 1 184 ? -17.647 10.996 6.404 1.00 87.81 184 ASP A O 1
ATOM 1432 N N . VAL A 1 185 ? -19.538 9.871 5.967 1.00 90.88 185 VAL A N 1
ATOM 1433 C CA . VAL A 1 185 ? -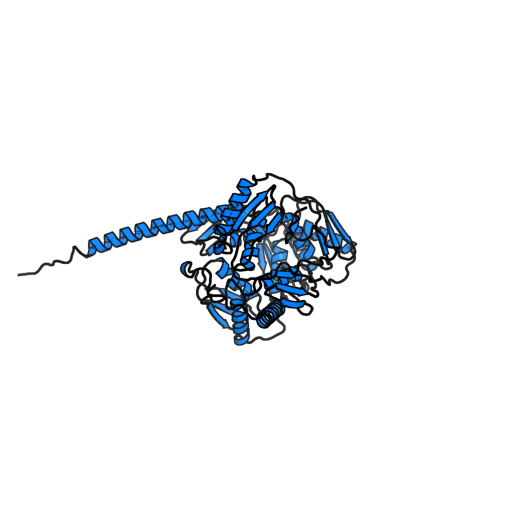19.211 9.550 4.566 1.00 90.88 185 VAL A CA 1
ATOM 1434 C C . VAL A 1 185 ? -18.974 10.810 3.745 1.00 90.88 185 VAL A C 1
ATOM 1436 O O . VAL A 1 185 ? -17.975 10.911 3.035 1.00 90.88 185 VAL A O 1
ATOM 1439 N N . TRP A 1 186 ? -19.873 11.791 3.827 1.00 89.56 186 TRP A N 1
ATOM 1440 C CA . TRP A 1 186 ? -19.677 13.051 3.113 1.00 89.56 186 TRP A CA 1
ATOM 1441 C C . TRP A 1 186 ? -18.464 13.829 3.614 1.00 89.56 186 TRP A C 1
ATOM 1443 O O . TRP A 1 186 ? -17.829 14.518 2.817 1.00 89.56 186 TRP A O 1
ATOM 1453 N N . ALA A 1 187 ? -18.145 13.747 4.904 1.00 83.06 187 ALA A N 1
ATOM 1454 C CA . ALA A 1 187 ? -16.966 14.390 5.459 1.00 83.06 187 ALA A CA 1
ATOM 1455 C C . ALA A 1 187 ? -15.684 13.768 4.878 1.00 83.06 187 ALA A C 1
ATOM 1457 O O . ALA A 1 187 ? -14.884 14.502 4.299 1.00 83.06 187 ALA A O 1
ATOM 1458 N N . ALA A 1 188 ? -15.556 12.436 4.905 1.00 82.75 188 ALA A N 1
ATOM 1459 C CA . ALA A 1 188 ? -14.414 11.713 4.338 1.00 82.75 188 ALA A CA 1
ATOM 1460 C C . ALA A 1 188 ? -14.220 12.010 2.838 1.00 82.75 188 ALA A C 1
ATOM 1462 O O . ALA A 1 188 ? -13.161 12.472 2.416 1.00 82.75 188 ALA A O 1
ATOM 1463 N N . LEU A 1 189 ? -15.282 11.875 2.029 1.00 85.38 189 LEU A N 1
ATOM 1464 C CA . LEU A 1 189 ? -15.213 12.127 0.580 1.00 85.38 189 LEU A CA 1
ATOM 1465 C C . LEU A 1 189 ? -14.826 13.573 0.225 1.00 85.38 189 LEU A C 1
ATOM 1467 O O . LEU A 1 189 ? -14.262 13.809 -0.842 1.00 85.38 189 LEU A O 1
ATOM 1471 N N . ASN A 1 190 ? -15.167 14.551 1.070 1.00 82.00 190 ASN A N 1
ATOM 1472 C CA . ASN A 1 190 ? -14.843 15.957 0.823 1.00 82.00 190 ASN A CA 1
ATOM 1473 C C . ASN A 1 190 ? -13.437 16.349 1.296 1.00 82.00 190 ASN A C 1
ATOM 1475 O O . ASN A 1 190 ? -12.891 17.314 0.750 1.00 82.00 190 ASN A O 1
ATOM 1479 N N . ARG A 1 191 ? -12.878 15.649 2.294 1.00 76.38 191 ARG A N 1
ATOM 1480 C CA . ARG A 1 191 ? -11.510 15.869 2.791 1.00 76.38 191 ARG A CA 1
ATOM 1481 C C . ARG A 1 191 ? -10.459 15.284 1.853 1.00 76.38 191 ARG A C 1
ATOM 1483 O O . ARG A 1 191 ? -9.408 15.899 1.691 1.00 76.38 191 ARG A O 1
ATOM 1490 N N . ASP A 1 192 ? -10.782 14.175 1.195 1.00 79.06 192 ASP A N 1
ATOM 1491 C CA . ASP A 1 192 ? -9.895 13.507 0.248 1.00 79.06 192 ASP A CA 1
ATOM 1492 C C . ASP A 1 192 ? -9.692 14.324 -1.041 1.00 79.06 192 ASP A C 1
ATOM 1494 O O . ASP A 1 192 ? -10.626 14.599 -1.804 1.00 79.06 192 ASP A O 1
ATOM 1498 N N . VAL A 1 193 ? -8.438 14.676 -1.320 1.00 76.31 193 VAL A N 1
ATOM 1499 C CA . VAL A 1 193 ? -8.015 15.479 -2.480 1.00 76.31 193 VAL A CA 1
ATOM 1500 C C . VAL A 1 193 ? -8.375 14.891 -3.857 1.00 76.31 193 VAL A C 1
ATOM 1502 O O . VAL A 1 193 ? -8.490 15.634 -4.838 1.00 76.31 193 VAL A O 1
ATOM 1505 N N . TYR A 1 194 ? -8.557 13.575 -3.971 1.00 79.44 194 TYR A N 1
ATOM 1506 C CA . TYR A 1 194 ? -8.959 12.902 -5.209 1.00 79.44 194 TYR A CA 1
ATOM 1507 C C . TYR A 1 194 ? -10.472 12.798 -5.372 1.00 79.44 194 TYR A C 1
ATOM 1509 O O . TYR A 1 194 ? -10.948 12.660 -6.500 1.00 79.44 194 TYR A O 1
ATOM 1517 N N . LEU A 1 195 ? -11.224 12.852 -4.273 1.00 83.62 195 LEU A N 1
ATOM 1518 C CA . LEU A 1 195 ? -12.667 12.624 -4.274 1.00 83.62 195 LEU A CA 1
ATOM 1519 C C . LEU A 1 195 ? -13.470 13.926 -4.142 1.00 83.62 195 LEU A C 1
ATOM 1521 O O . LEU A 1 195 ? -14.593 14.017 -4.647 1.00 83.62 195 LEU A O 1
ATOM 1525 N N . SER A 1 196 ? -12.885 14.956 -3.532 1.00 81.38 196 SER A N 1
ATOM 1526 C CA . SER A 1 196 ? -13.562 16.216 -3.239 1.00 81.38 196 SER A CA 1
ATOM 1527 C C . SER A 1 196 ? -14.173 16.873 -4.485 1.00 81.38 196 SER A C 1
ATOM 1529 O O . SER A 1 196 ? -13.567 16.982 -5.557 1.00 81.38 196 SER A O 1
ATOM 1531 N N . GLY A 1 197 ? -15.429 17.310 -4.354 1.00 79.50 197 GLY A N 1
ATOM 1532 C CA . GLY A 1 197 ? -16.175 17.984 -5.421 1.00 79.50 197 GLY A CA 1
ATOM 1533 C C . GLY A 1 197 ? -16.646 17.085 -6.572 1.00 79.50 197 GLY A C 1
ATOM 1534 O O . GLY A 1 197 ? -17.245 17.592 -7.527 1.00 79.50 197 GLY A O 1
ATOM 1535 N N . LEU A 1 198 ? -16.420 15.767 -6.510 1.00 84.75 198 LEU A N 1
ATOM 1536 C CA . LEU A 1 198 ? -16.998 14.827 -7.470 1.00 84.75 198 LEU A CA 1
ATOM 1537 C C . LEU A 1 198 ? -18.520 14.681 -7.272 1.00 84.75 198 LEU A C 1
ATOM 1539 O O . LEU A 1 198 ? -19.040 14.838 -6.165 1.00 84.75 198 LEU A O 1
ATOM 1543 N N . PRO A 1 199 ? -19.277 14.385 -8.347 1.00 89.06 199 PRO A N 1
ATOM 1544 C CA . PRO A 1 199 ? -20.735 14.305 -8.310 1.00 89.06 199 PRO A CA 1
ATOM 1545 C C . PRO A 1 199 ? -21.216 12.980 -7.696 1.00 89.06 199 PRO A C 1
ATOM 1547 O O . PRO A 1 199 ? -21.781 12.127 -8.391 1.00 89.06 199 PRO A O 1
ATOM 1550 N N . PHE A 1 200 ? -20.988 12.810 -6.395 1.00 90.12 200 PHE A N 1
ATOM 1551 C CA . PHE A 1 200 ? -21.445 11.664 -5.619 1.00 90.12 200 PHE A CA 1
ATOM 1552 C C . PHE A 1 200 ? -22.916 11.769 -5.218 1.00 90.12 200 PHE A C 1
ATOM 1554 O O . PHE A 1 200 ? -23.510 12.844 -5.128 1.00 90.12 200 PHE A O 1
ATOM 1561 N N . ASN A 1 201 ? -23.505 10.613 -4.950 1.00 93.94 201 ASN A N 1
ATOM 1562 C CA . ASN A 1 201 ? -24.751 10.472 -4.225 1.00 93.94 201 ASN A CA 1
ATOM 1563 C C . ASN A 1 201 ? -24.607 9.273 -3.284 1.00 93.94 201 ASN A C 1
ATOM 1565 O O . ASN A 1 201 ? -24.281 8.165 -3.725 1.00 93.94 201 ASN A O 1
ATOM 1569 N N . VAL A 1 202 ? -24.823 9.537 -2.000 1.00 96.12 202 VAL A N 1
ATOM 1570 C CA . VAL A 1 202 ? -24.648 8.606 -0.891 1.00 96.12 202 VAL A CA 1
ATOM 1571 C C . VAL A 1 202 ? -26.025 8.312 -0.315 1.00 96.12 202 VAL A C 1
ATOM 1573 O O . VAL A 1 202 ? -26.807 9.225 -0.073 1.00 96.12 202 VAL A O 1
ATOM 1576 N N . ASN A 1 203 ? -26.321 7.035 -0.099 1.00 96.69 203 ASN A N 1
ATOM 1577 C CA . ASN A 1 203 ? -27.498 6.610 0.645 1.00 96.69 203 ASN A CA 1
ATOM 1578 C C . ASN A 1 203 ? -27.087 5.533 1.639 1.00 96.69 203 ASN A C 1
ATOM 1580 O O . ASN A 1 203 ? -26.600 4.480 1.218 1.00 96.69 203 ASN A O 1
ATOM 1584 N N . VAL A 1 204 ? -27.357 5.754 2.922 1.00 96.12 204 VAL A N 1
ATOM 1585 C CA . VAL A 1 204 ? -27.065 4.782 3.977 1.00 96.12 204 VAL A CA 1
ATOM 1586 C C . VAL A 1 204 ? -28.349 4.113 4.442 1.00 96.12 204 VAL A C 1
ATOM 1588 O O . VAL A 1 204 ? -29.384 4.761 4.604 1.00 96.12 204 VAL A O 1
ATOM 1591 N N . LYS A 1 205 ? -28.301 2.792 4.613 1.00 94.56 205 LYS A N 1
ATOM 1592 C CA . LYS A 1 205 ? -29.401 2.035 5.203 1.00 94.56 205 LYS A CA 1
ATOM 1593 C C . LYS A 1 205 ? -28.882 0.870 6.030 1.00 94.56 205 LYS A C 1
ATOM 1595 O O . LYS A 1 205 ? -28.204 0.001 5.497 1.00 94.56 205 LYS A O 1
ATOM 1600 N N . ASP A 1 206 ? -29.264 0.818 7.300 1.00 88.69 206 ASP A N 1
ATOM 1601 C CA . ASP A 1 206 ? -28.864 -0.225 8.247 1.00 88.69 206 ASP A CA 1
ATOM 1602 C C . ASP A 1 206 ? -27.325 -0.387 8.354 1.00 88.69 206 ASP A C 1
ATOM 1604 O O . ASP A 1 206 ? -26.824 -1.480 8.648 1.00 88.69 206 ASP A O 1
ATOM 1608 N N . GLY A 1 207 ? -26.572 0.703 8.150 1.00 87.19 207 GLY A N 1
ATOM 1609 C CA . GLY A 1 207 ? -25.104 0.725 8.057 1.00 87.19 207 GLY A CA 1
ATOM 1610 C C . GLY A 1 207 ? -24.516 0.278 6.708 1.00 87.19 207 GLY A C 1
ATOM 1611 O O . GLY A 1 207 ? -23.298 0.215 6.568 1.00 87.19 207 GLY A O 1
ATOM 1612 N N . GLU A 1 208 ? -25.340 -0.037 5.705 1.00 91.38 208 GLU A N 1
ATOM 1613 C CA . GLU A 1 208 ? -24.888 -0.307 4.335 1.00 91.38 208 GLU A CA 1
ATOM 1614 C C . GLU A 1 208 ? -24.889 0.987 3.511 1.00 91.38 208 GLU A C 1
ATOM 1616 O O . GLU A 1 208 ? -25.933 1.619 3.313 1.00 91.38 208 GLU A O 1
ATOM 1621 N N . VAL A 1 209 ? -23.725 1.373 2.992 1.00 95.00 209 VAL A N 1
ATOM 1622 C CA . VAL A 1 209 ? -23.550 2.581 2.181 1.00 95.00 209 VAL A CA 1
ATOM 1623 C C . VAL A 1 209 ? -23.707 2.224 0.709 1.00 95.00 209 VAL A C 1
ATOM 1625 O O . VAL A 1 209 ? -22.979 1.394 0.176 1.00 95.00 209 VAL A O 1
ATOM 1628 N N . THR A 1 210 ? -24.645 2.852 0.006 1.00 97.12 210 THR A N 1
ATOM 1629 C CA . THR A 1 210 ? -24.733 2.774 -1.458 1.00 97.12 210 THR A CA 1
ATOM 1630 C C . THR A 1 210 ? -24.188 4.054 -2.066 1.00 97.12 210 THR A C 1
ATOM 1632 O O . THR A 1 210 ? -24.760 5.125 -1.868 1.00 97.12 210 THR A O 1
ATOM 1635 N N . LEU A 1 211 ? -23.114 3.923 -2.845 1.00 96.25 211 LEU A N 1
ATOM 1636 C CA . LEU A 1 211 ? -22.450 5.038 -3.510 1.00 96.25 211 LEU A CA 1
ATOM 1637 C C . LEU A 1 211 ? -22.785 5.030 -5.006 1.00 96.25 211 LEU A C 1
ATOM 1639 O O . LEU A 1 211 ? -22.529 4.056 -5.713 1.00 96.25 211 LEU A O 1
ATOM 1643 N N . THR A 1 212 ? -23.378 6.111 -5.503 1.00 96.69 212 THR A N 1
ATOM 1644 C CA . THR A 1 212 ? -23.716 6.312 -6.923 1.00 96.69 212 THR A CA 1
ATOM 1645 C C . THR A 1 212 ? -23.197 7.662 -7.407 1.00 96.69 212 THR A C 1
ATOM 1647 O O . THR A 1 212 ? -22.732 8.476 -6.615 1.00 96.69 212 THR A O 1
ATOM 1650 N N . GLY A 1 213 ? -23.253 7.905 -8.717 1.00 93.75 213 GLY A N 1
ATOM 1651 C CA . GLY A 1 213 ? -22.717 9.122 -9.321 1.00 93.75 213 GLY A CA 1
ATOM 1652 C C . GLY A 1 213 ? -21.654 8.801 -10.356 1.00 93.75 213 GLY A C 1
ATOM 1653 O O . GLY A 1 213 ? -21.729 7.765 -11.029 1.00 93.75 213 GLY A O 1
ATOM 1654 N N . LYS A 1 214 ? -20.682 9.699 -10.504 1.00 90.81 214 LYS A N 1
ATOM 1655 C CA . LYS A 1 214 ? -19.617 9.553 -11.493 1.00 90.81 214 LYS A CA 1
ATOM 1656 C C . LYS A 1 214 ? -18.251 9.952 -10.943 1.00 90.81 214 LYS A C 1
ATOM 1658 O O . LYS A 1 214 ? -18.163 10.887 -10.158 1.00 90.81 214 LYS A O 1
ATOM 1663 N N . VAL A 1 215 ? -17.212 9.293 -11.442 1.00 89.00 215 VAL A N 1
ATOM 1664 C CA . VAL A 1 215 ? -15.797 9.599 -11.173 1.00 89.00 215 VAL A CA 1
ATOM 1665 C C . VAL A 1 215 ? -15.003 9.633 -12.477 1.00 89.00 215 VAL A C 1
ATOM 1667 O O . VAL A 1 215 ? -15.471 9.124 -13.494 1.00 89.00 215 VAL A O 1
ATOM 1670 N N . GLY A 1 216 ? -13.817 10.230 -12.474 1.00 80.50 216 GLY A N 1
ATOM 1671 C CA . GLY A 1 216 ? -12.970 10.399 -13.653 1.00 80.50 216 GLY A CA 1
ATOM 1672 C C . GLY A 1 216 ? -12.184 9.150 -14.059 1.00 80.50 216 GLY A C 1
ATOM 1673 O O . GLY A 1 216 ? -11.803 9.019 -15.227 1.00 80.50 216 GLY A O 1
ATOM 1674 N N . ASN A 1 217 ? -11.926 8.224 -13.129 1.00 80.56 217 ASN A N 1
ATOM 1675 C CA . ASN A 1 217 ? -11.142 7.010 -13.389 1.00 80.56 217 ASN A CA 1
ATOM 1676 C C . ASN A 1 217 ? -11.462 5.849 -12.421 1.00 80.56 217 ASN A C 1
ATOM 1678 O O . ASN A 1 217 ? -12.201 6.012 -11.451 1.00 80.56 217 ASN A O 1
ATOM 1682 N N . ALA A 1 218 ? -10.927 4.658 -12.722 1.00 87.00 218 ALA A N 1
ATOM 1683 C CA . ALA A 1 218 ? -11.124 3.455 -11.909 1.00 87.00 218 ALA A CA 1
ATOM 1684 C C . ALA A 1 218 ? -10.485 3.559 -10.511 1.00 87.00 218 ALA A C 1
ATOM 1686 O O . ALA A 1 218 ? -11.060 3.061 -9.549 1.00 87.00 218 ALA A O 1
ATOM 1687 N N . TYR A 1 219 ? -9.360 4.265 -10.379 1.00 84.50 219 TYR A N 1
ATOM 1688 C CA . TYR A 1 219 ? -8.706 4.465 -9.087 1.00 84.50 219 TYR A CA 1
ATOM 1689 C C . TYR A 1 219 ? -9.552 5.319 -8.127 1.00 84.50 219 TYR A C 1
ATOM 1691 O O . TYR A 1 219 ? -9.802 4.890 -7.009 1.00 84.50 219 TYR A O 1
ATOM 1699 N N . GLU A 1 220 ? -10.095 6.460 -8.571 1.00 86.75 220 GLU A N 1
ATOM 1700 C CA . GLU A 1 220 ? -11.050 7.268 -7.782 1.00 86.75 220 GLU A CA 1
ATOM 1701 C C . GLU A 1 220 ? -12.272 6.440 -7.357 1.00 86.75 220 GLU A C 1
ATOM 1703 O O . GLU A 1 220 ? -12.794 6.599 -6.254 1.00 86.75 220 GLU A O 1
ATOM 1708 N N . LYS A 1 221 ? -12.720 5.516 -8.220 1.00 90.44 221 LYS A N 1
ATOM 1709 C CA . LYS A 1 221 ? -13.802 4.588 -7.885 1.00 90.44 221 LYS A CA 1
ATOM 1710 C C . LYS A 1 221 ? -13.414 3.658 -6.732 1.00 90.44 221 LYS A C 1
ATOM 1712 O O . LYS A 1 221 ? -14.221 3.517 -5.816 1.00 90.44 221 LYS A O 1
ATOM 1717 N N . SER A 1 222 ? -12.245 3.014 -6.788 1.00 87.88 222 SER A N 1
ATOM 1718 C CA . SER A 1 222 ? -11.775 2.123 -5.714 1.00 87.88 222 SER A CA 1
ATOM 1719 C C . SER A 1 222 ? -11.534 2.904 -4.428 1.00 87.88 222 SER A C 1
ATOM 1721 O O . SER A 1 222 ? -12.113 2.564 -3.400 1.00 87.88 222 SER A O 1
ATOM 1723 N N . ARG A 1 223 ? -10.798 4.017 -4.521 1.00 87.25 223 ARG A N 1
ATOM 1724 C CA . ARG A 1 223 ? -10.446 4.886 -3.395 1.00 87.25 223 ARG A CA 1
ATOM 1725 C C . ARG A 1 223 ? -11.676 5.355 -2.623 1.00 87.25 223 ARG A C 1
ATOM 1727 O O . ARG A 1 223 ? -11.707 5.232 -1.412 1.00 87.25 223 ARG A O 1
ATOM 1734 N N . ALA A 1 224 ? -12.749 5.759 -3.309 1.00 90.88 224 ALA A N 1
ATOM 1735 C CA . ALA A 1 224 ? -13.999 6.119 -2.636 1.00 90.88 224 ALA A CA 1
ATOM 1736 C C . ALA A 1 224 ? -14.616 4.979 -1.809 1.00 90.88 224 ALA A C 1
ATOM 1738 O O . ALA A 1 224 ? -15.336 5.242 -0.854 1.00 90.88 224 ALA A O 1
ATOM 1739 N N . SER A 1 225 ? -14.374 3.718 -2.172 1.00 90.62 225 SER A N 1
ATOM 1740 C CA . SER A 1 225 ? -14.813 2.581 -1.351 1.00 90.62 225 SER A CA 1
ATOM 1741 C C . SER A 1 225 ? -13.913 2.429 -0.137 1.00 90.62 225 SER A C 1
ATOM 1743 O O . SER A 1 225 ? -14.432 2.286 0.964 1.00 90.62 225 SER A O 1
ATOM 1745 N N . ASP A 1 226 ? -12.597 2.493 -0.347 1.00 83.94 226 ASP A N 1
ATOM 1746 C CA . ASP A 1 226 ? -11.584 2.334 0.698 1.00 83.94 226 ASP A CA 1
ATOM 1747 C C . ASP A 1 226 ? -11.728 3.394 1.800 1.00 83.94 226 ASP A C 1
ATOM 1749 O O . ASP A 1 226 ? -11.682 3.043 2.977 1.00 83.94 226 ASP A O 1
ATOM 1753 N N . GLU A 1 227 ? -11.987 4.654 1.431 1.00 83.31 227 GLU A N 1
ATOM 1754 C CA . GLU A 1 227 ? -12.265 5.753 2.369 1.00 83.31 227 GLU A CA 1
ATOM 1755 C C . GLU A 1 227 ? -13.537 5.492 3.190 1.00 83.31 227 GLU A C 1
ATOM 1757 O O . GLU A 1 227 ? -13.550 5.582 4.414 1.00 83.31 227 GLU A O 1
ATOM 1762 N N . ILE A 1 228 ? -14.632 5.104 2.527 1.00 89.00 228 ILE A N 1
ATOM 1763 C CA . ILE A 1 228 ? -15.920 4.876 3.200 1.00 89.00 228 ILE A CA 1
ATOM 1764 C C . ILE A 1 228 ? -15.855 3.676 4.143 1.00 89.00 228 ILE A C 1
ATOM 1766 O O . ILE A 1 228 ? -16.491 3.670 5.194 1.00 89.00 228 ILE A O 1
ATOM 1770 N N . HIS A 1 229 ? -15.116 2.645 3.757 1.00 84.31 229 HIS A N 1
ATOM 1771 C CA . HIS A 1 229 ? -14.979 1.423 4.529 1.00 84.31 229 HIS A CA 1
ATOM 1772 C C . HIS A 1 229 ? -14.307 1.643 5.895 1.00 84.31 229 HIS A C 1
ATOM 1774 O O . HIS A 1 229 ? -14.580 0.886 6.821 1.00 84.31 229 HIS A O 1
ATOM 1780 N N . GLN A 1 230 ? -13.478 2.680 6.039 1.00 78.12 230 GLN A N 1
ATOM 1781 C CA . GLN A 1 230 ? -12.794 3.007 7.295 1.00 78.12 230 GLN A CA 1
ATOM 1782 C C . GLN A 1 230 ? -13.698 3.709 8.318 1.00 78.12 230 GLN A C 1
ATOM 1784 O O . GLN A 1 230 ? -13.352 3.789 9.495 1.00 78.12 230 GLN A O 1
ATOM 1789 N N . ILE A 1 231 ? -14.869 4.187 7.891 1.00 81.44 231 ILE A N 1
ATOM 1790 C CA . ILE A 1 231 ? -15.796 4.922 8.750 1.00 81.44 231 ILE A CA 1
ATOM 1791 C C . ILE A 1 231 ? -16.477 3.970 9.730 1.00 81.44 231 ILE A C 1
ATOM 1793 O O . ILE A 1 231 ? -17.038 2.935 9.354 1.00 81.44 231 ILE A O 1
ATOM 1797 N N . GLU A 1 232 ? -16.488 4.363 11.002 1.00 79.56 232 GLU A N 1
ATOM 1798 C CA . GLU A 1 232 ? -17.091 3.584 12.076 1.00 79.56 232 GLU A CA 1
ATOM 1799 C C . GLU A 1 232 ? -18.549 3.194 11.752 1.00 79.56 232 GLU A C 1
ATOM 1801 O O . GLU A 1 232 ? -19.388 4.030 11.407 1.00 79.56 232 GLU A O 1
ATOM 1806 N N . GLN A 1 233 ? -18.868 1.906 11.918 1.00 80.88 233 GLN A N 1
ATOM 1807 C CA . GLN A 1 233 ? -20.195 1.307 11.707 1.00 80.88 233 GLN A CA 1
ATOM 1808 C C . GLN A 1 233 ? -20.685 1.212 10.256 1.00 80.88 233 GLN A C 1
ATOM 1810 O O . GLN A 1 233 ? -21.819 0.765 10.030 1.00 80.88 233 GLN A O 1
ATOM 1815 N N . VAL A 1 234 ? -19.839 1.517 9.269 1.00 86.00 234 VAL A N 1
ATOM 1816 C CA . VAL A 1 234 ? -20.066 1.061 7.894 1.00 86.00 234 VAL A CA 1
ATOM 1817 C C . VAL A 1 234 ? -19.897 -0.458 7.844 1.00 86.00 234 VAL A C 1
ATOM 1819 O O . VAL A 1 234 ? -18.845 -1.000 8.155 1.00 86.00 234 VAL A O 1
ATOM 1822 N N . LYS A 1 235 ? -20.956 -1.169 7.448 1.00 80.31 235 LYS A N 1
ATOM 1823 C CA . LYS A 1 235 ? -20.964 -2.643 7.364 1.00 80.31 235 LYS A CA 1
ATOM 1824 C C . LYS A 1 235 ? -20.656 -3.167 5.971 1.00 80.31 235 LYS A C 1
ATOM 1826 O O . LYS A 1 235 ? -20.208 -4.296 5.817 1.00 80.31 235 LYS A O 1
ATOM 1831 N N . ALA A 1 236 ? -20.992 -2.385 4.951 1.00 83.69 236 ALA A N 1
ATOM 1832 C CA . ALA A 1 236 ? -20.776 -2.734 3.556 1.00 83.69 236 ALA A CA 1
ATOM 1833 C C . ALA A 1 236 ? -20.832 -1.479 2.686 1.00 83.69 236 ALA A C 1
ATOM 1835 O O . ALA A 1 236 ? -21.636 -0.578 2.941 1.00 83.69 236 ALA A O 1
ATOM 1836 N N . VAL A 1 237 ? -20.047 -1.471 1.608 1.00 90.75 237 VAL A N 1
ATOM 1837 C CA . VAL A 1 237 ? -20.080 -0.420 0.589 1.00 90.75 237 VAL A CA 1
ATOM 1838 C C . VAL A 1 237 ? -20.516 -1.015 -0.743 1.00 90.75 237 VAL A C 1
ATOM 1840 O O . VAL A 1 237 ? -19.834 -1.824 -1.365 1.00 90.75 237 VAL A O 1
ATOM 1843 N N . ASN A 1 238 ? -21.686 -0.599 -1.215 1.00 94.19 238 ASN A N 1
ATOM 1844 C CA . ASN A 1 238 ? -22.188 -0.913 -2.542 1.00 94.19 238 ASN A CA 1
ATOM 1845 C C . ASN A 1 238 ? -21.787 0.196 -3.517 1.00 94.19 238 ASN A C 1
ATOM 1847 O O . ASN A 1 238 ? -22.544 1.142 -3.758 1.00 94.19 238 ASN A O 1
ATOM 1851 N N . ASN A 1 239 ? -20.581 0.079 -4.070 1.00 94.56 239 ASN A N 1
ATOM 1852 C CA . ASN A 1 239 ? -20.049 1.044 -5.020 1.00 94.56 239 ASN A CA 1
ATOM 1853 C C . ASN A 1 239 ? -20.611 0.831 -6.436 1.00 94.56 239 ASN A C 1
ATOM 1855 O O . ASN A 1 239 ? -20.252 -0.098 -7.163 1.00 94.56 239 ASN A O 1
ATOM 1859 N N . ARG A 1 240 ? -21.471 1.756 -6.858 1.00 95.25 240 ARG A N 1
ATOM 1860 C CA . ARG A 1 240 ? -22.114 1.799 -8.179 1.00 95.25 240 ARG A CA 1
ATOM 1861 C C . ARG A 1 240 ? -21.723 3.047 -8.967 1.00 95.25 240 ARG A C 1
ATOM 1863 O O . ARG A 1 240 ? -22.487 3.503 -9.820 1.00 95.25 240 ARG A O 1
ATOM 1870 N N . LEU A 1 241 ? -20.550 3.611 -8.692 1.00 93.06 241 LEU A N 1
ATOM 1871 C CA . LEU A 1 241 ? -20.021 4.742 -9.445 1.00 93.06 241 LEU A CA 1
ATOM 1872 C C . LEU A 1 241 ? -19.776 4.362 -10.908 1.00 93.06 241 LEU A C 1
ATOM 1874 O O . LEU A 1 241 ? -19.241 3.289 -11.216 1.00 93.06 241 LEU A O 1
ATOM 1878 N N . ALA A 1 242 ? -20.153 5.261 -11.813 1.00 91.38 242 ALA A N 1
ATOM 1879 C CA . ALA A 1 242 ? -19.800 5.168 -13.222 1.00 91.38 242 ALA A CA 1
ATOM 1880 C C . ALA A 1 242 ? -18.485 5.914 -13.482 1.00 91.38 242 ALA A C 1
ATOM 1882 O O . ALA A 1 242 ? -18.331 7.060 -13.065 1.00 91.38 242 ALA A O 1
ATOM 1883 N N . VAL A 1 243 ? -17.555 5.289 -14.203 1.00 88.19 243 VAL A N 1
ATOM 1884 C CA . VAL A 1 243 ? -16.345 5.981 -14.657 1.00 88.19 243 VAL A CA 1
ATOM 1885 C C . VAL A 1 243 ? -16.684 6.781 -15.912 1.00 88.19 243 VAL A C 1
ATOM 1887 O O . VAL A 1 243 ? -17.102 6.222 -16.925 1.00 88.19 243 VAL A O 1
ATOM 1890 N N . ASP A 1 244 ? -16.522 8.095 -15.834 1.00 85.00 244 ASP A N 1
ATOM 1891 C CA . ASP A 1 244 ? -16.712 9.049 -16.918 1.00 85.00 244 ASP A CA 1
ATOM 1892 C C . ASP A 1 244 ? -15.398 9.818 -17.137 1.00 85.00 244 ASP A C 1
ATOM 1894 O O . ASP A 1 244 ? -15.169 10.849 -16.500 1.00 85.00 244 ASP A O 1
ATOM 1898 N N . PRO A 1 245 ? -14.534 9.360 -18.067 1.00 74.69 245 PRO A N 1
ATOM 1899 C CA . PRO A 1 245 ? -13.241 9.992 -18.330 1.00 74.69 245 PRO A CA 1
ATOM 1900 C C . PRO A 1 245 ? -13.324 11.459 -18.774 1.00 74.69 245 PRO A C 1
ATOM 1902 O O . PRO A 1 245 ? -12.291 12.128 -18.831 1.00 74.69 245 PRO A O 1
ATOM 1905 N N . SER A 1 246 ? -14.520 11.953 -19.132 1.00 72.75 246 SER A N 1
ATOM 1906 C CA . SER A 1 246 ? -14.745 13.340 -19.546 1.00 72.75 246 SER A CA 1
ATOM 1907 C C . SER A 1 246 ? -14.895 14.316 -18.381 1.00 72.75 246 SER A C 1
ATOM 1909 O O . SER A 1 246 ? -14.732 15.516 -18.595 1.00 72.75 246 SER A O 1
ATOM 1911 N N . LEU A 1 247 ? -15.141 13.826 -17.159 1.00 66.56 247 LEU A N 1
ATOM 1912 C CA . LEU A 1 247 ? -15.195 14.658 -15.952 1.00 66.56 247 LEU A CA 1
ATOM 1913 C C . LEU A 1 247 ? -13.857 15.327 -15.614 1.00 66.56 247 LEU A C 1
ATOM 1915 O O . LEU A 1 247 ? -13.804 16.159 -14.713 1.00 66.56 247 LEU A O 1
ATOM 1919 N N . GLY A 1 248 ? -12.786 14.995 -16.338 1.00 59.94 248 GLY A N 1
ATOM 1920 C CA . GLY A 1 248 ? -11.442 15.308 -15.882 1.00 59.94 248 GLY A CA 1
ATOM 1921 C C . GLY A 1 248 ? -11.162 14.561 -14.579 1.00 59.94 248 GLY A C 1
ATOM 1922 O O . GLY A 1 248 ? -11.794 13.547 -14.293 1.00 59.94 248 GLY A O 1
ATOM 1923 N N . ASN A 1 249 ? -10.204 15.051 -13.804 1.00 55.28 249 ASN A N 1
ATOM 1924 C CA . ASN A 1 249 ? -9.904 14.517 -12.481 1.00 55.28 249 ASN A CA 1
ATOM 1925 C C . ASN A 1 249 ? -10.464 15.511 -11.453 1.00 55.28 249 ASN A C 1
ATOM 1927 O O . ASN A 1 249 ? -9.798 16.507 -11.177 1.00 55.28 249 ASN A O 1
ATOM 1931 N N . GLY A 1 250 ? -11.680 15.284 -10.945 1.00 51.59 250 GLY A N 1
ATOM 1932 C CA . GLY A 1 250 ? -12.270 16.103 -9.878 1.00 51.59 250 GLY A CA 1
ATOM 1933 C C . GLY A 1 250 ? -12.477 17.586 -10.202 1.00 51.59 250 GLY A C 1
ATOM 1934 O O . GLY A 1 250 ? -11.919 18.166 -11.134 1.00 51.59 250 GLY A O 1
ATOM 1935 N N . VAL A 1 251 ? -13.279 18.261 -9.388 1.00 47.47 251 VAL A N 1
ATOM 1936 C CA . VAL A 1 251 ? -13.297 19.724 -9.354 1.00 47.47 251 VAL A CA 1
ATOM 1937 C C . VAL A 1 251 ? -12.050 20.159 -8.572 1.00 47.47 251 VAL A C 1
ATOM 1939 O O . VAL A 1 251 ? -12.140 20.636 -7.452 1.00 47.47 251 VAL A O 1
ATOM 1942 N N . ARG A 1 252 ? -10.855 20.045 -9.170 1.00 54.88 252 ARG A N 1
ATOM 1943 C CA . ARG A 1 252 ? -9.635 20.748 -8.706 1.00 54.88 252 ARG A CA 1
ATOM 1944 C C . ARG A 1 252 ? -9.727 22.255 -9.020 1.00 54.88 252 ARG A C 1
ATOM 1946 O O . ARG A 1 252 ? -8.747 22.903 -9.376 1.00 54.88 252 ARG A O 1
ATOM 1953 N N . THR A 1 253 ? -10.936 22.825 -9.021 1.00 41.16 253 THR A N 1
ATOM 1954 C CA . THR A 1 253 ? -11.160 24.200 -9.466 1.00 41.16 253 THR A CA 1
ATOM 1955 C C . THR A 1 253 ? -10.827 25.164 -8.344 1.00 41.16 253 THR A C 1
ATOM 1957 O O . THR A 1 253 ? -11.511 25.161 -7.328 1.00 41.16 253 THR A O 1
ATOM 1960 N N . GLY A 1 254 ? -9.839 26.026 -8.589 1.00 47.75 254 GLY A N 1
ATOM 1961 C CA . GLY A 1 254 ? -9.642 27.304 -7.905 1.00 47.75 254 GLY A CA 1
ATOM 1962 C C . GLY A 1 254 ? -9.524 27.186 -6.392 1.00 47.75 254 GLY A C 1
ATOM 1963 O O . GLY A 1 254 ? -10.521 27.314 -5.691 1.00 47.75 254 GLY A O 1
ATOM 1964 N N . HIS A 1 255 ? -8.296 26.994 -5.912 1.00 49.56 255 HIS A N 1
ATOM 1965 C CA . HIS A 1 255 ? -7.960 26.884 -4.498 1.00 49.56 255 HIS A CA 1
ATOM 1966 C C . HIS A 1 255 ? -8.643 27.961 -3.638 1.00 49.56 255 HIS A C 1
ATOM 1968 O O . HIS A 1 255 ? -8.195 29.105 -3.558 1.00 49.56 255 HIS A O 1
ATOM 1974 N N . THR A 1 256 ? -9.711 27.592 -2.935 1.00 52.84 256 THR A N 1
ATOM 1975 C CA . THR A 1 256 ? -9.976 28.174 -1.622 1.00 52.84 256 THR A CA 1
ATOM 1976 C C . THR A 1 256 ? -9.145 27.369 -0.644 1.00 52.84 256 THR A C 1
ATOM 1978 O O . THR A 1 256 ? -9.588 26.327 -0.166 1.00 52.84 256 THR A O 1
ATOM 1981 N N . TRP A 1 257 ? -7.910 27.811 -0.423 1.00 62.25 257 TRP A N 1
ATOM 1982 C CA . TRP A 1 257 ? -7.075 27.262 0.637 1.00 62.25 257 TRP A CA 1
ATOM 1983 C C . TRP A 1 257 ? -7.818 27.435 1.970 1.00 62.25 257 TRP A C 1
ATOM 1985 O O . TRP A 1 257 ? -8.270 28.554 2.254 1.00 62.25 257 TRP A O 1
ATOM 1995 N N . PRO A 1 258 ? -8.011 26.363 2.758 1.00 68.75 258 PRO A N 1
ATOM 1996 C CA . PRO A 1 258 ? -8.536 26.498 4.109 1.00 68.75 258 PRO A CA 1
ATOM 1997 C C . PRO A 1 258 ? -7.648 27.448 4.924 1.00 68.75 258 PRO A C 1
ATOM 1999 O O . PRO A 1 258 ? -6.455 27.576 4.644 1.00 68.75 258 PRO A O 1
ATOM 2002 N N . SER A 1 259 ? -8.213 28.123 5.930 1.00 78.12 259 SER A N 1
ATOM 2003 C CA . SER A 1 259 ? -7.358 28.788 6.920 1.00 78.12 259 SER A CA 1
ATOM 2004 C C . SER A 1 259 ? -6.550 27.737 7.682 1.00 78.12 259 SER A C 1
ATOM 2006 O O . SER A 1 259 ? -6.946 26.572 7.728 1.00 78.12 259 SER A O 1
ATOM 2008 N N . GLU A 1 260 ? -5.441 28.136 8.296 1.00 79.50 260 GLU A N 1
ATOM 2009 C CA . GLU A 1 260 ? -4.614 27.232 9.107 1.00 79.50 260 GLU A CA 1
ATOM 2010 C C . GLU A 1 260 ? -5.444 26.561 10.204 1.00 79.50 260 GLU A C 1
ATOM 2012 O O . GLU A 1 260 ? -5.366 25.349 10.383 1.00 79.50 260 GLU A O 1
ATOM 2017 N N . GLU A 1 261 ? -6.353 27.305 10.841 1.00 82.25 261 GLU A N 1
ATOM 2018 C CA . GLU A 1 261 ? -7.248 26.751 11.857 1.00 82.25 261 GLU A CA 1
ATOM 2019 C C . GLU A 1 261 ? -8.217 25.718 11.273 1.00 82.25 261 GLU A C 1
ATOM 2021 O O . GLU A 1 261 ? -8.502 24.706 11.911 1.00 82.25 261 GLU A O 1
ATOM 2026 N N . ALA A 1 262 ? -8.730 25.953 10.062 1.00 80.62 262 ALA A N 1
ATOM 2027 C CA . ALA A 1 262 ? -9.600 25.000 9.381 1.00 80.62 262 ALA A CA 1
ATOM 2028 C C . ALA A 1 262 ? -8.831 23.746 8.934 1.00 80.62 262 ALA A C 1
ATOM 2030 O O . ALA A 1 262 ? -9.375 22.643 8.994 1.00 80.62 262 ALA A O 1
ATOM 2031 N N . LEU A 1 263 ? -7.575 23.905 8.515 1.00 80.50 263 LEU A N 1
ATOM 2032 C CA . LEU A 1 263 ? -6.714 22.811 8.082 1.00 80.50 263 LEU A CA 1
ATOM 2033 C C . LEU A 1 263 ? -6.286 21.941 9.267 1.00 80.50 263 LEU A C 1
ATOM 2035 O O . LEU A 1 263 ? -6.444 20.726 9.218 1.00 80.50 263 LEU A O 1
ATOM 2039 N N . GLN A 1 264 ? -5.850 22.563 10.364 1.00 89.62 264 GLN A N 1
ATOM 2040 C CA . GLN A 1 264 ? -5.529 21.878 11.615 1.00 89.62 264 GLN A CA 1
ATOM 2041 C C . GLN A 1 264 ? -6.749 21.146 12.185 1.00 89.62 264 GLN A C 1
ATOM 2043 O O . GLN A 1 264 ? -6.624 20.000 12.611 1.00 89.62 264 GLN A O 1
ATOM 2048 N N . ALA A 1 265 ? -7.933 21.772 12.166 1.00 86.69 265 ALA A N 1
ATOM 2049 C CA . ALA A 1 265 ? -9.165 21.121 12.607 1.00 86.69 265 ALA A CA 1
ATOM 2050 C C . ALA A 1 265 ? -9.521 19.913 11.730 1.00 86.69 265 ALA A C 1
ATOM 2052 O O . ALA A 1 265 ? -9.847 18.861 12.269 1.00 86.69 265 ALA A O 1
ATOM 2053 N N . SER A 1 266 ? -9.406 20.046 10.404 1.00 83.94 266 SER A N 1
ATOM 2054 C CA . SER A 1 266 ? -9.678 18.946 9.469 1.00 83.94 266 SER A CA 1
ATOM 2055 C C . SER A 1 266 ? -8.704 17.789 9.670 1.00 83.94 266 SER A C 1
ATOM 2057 O O . SER A 1 266 ? -9.130 16.643 9.680 1.00 83.94 266 SER A O 1
ATOM 2059 N N . LEU A 1 267 ? -7.418 18.088 9.884 1.00 89.69 267 LEU A N 1
ATOM 2060 C CA . LEU A 1 267 ? -6.390 17.085 10.148 1.00 89.69 267 LEU A CA 1
ATOM 2061 C C . LEU A 1 267 ? -6.588 16.371 11.474 1.00 89.69 267 LEU A C 1
ATOM 2063 O O . LEU A 1 267 ? -6.521 15.147 11.523 1.00 89.69 267 LEU A O 1
ATOM 2067 N N . LYS A 1 268 ? -6.899 17.104 12.541 1.00 92.56 268 LYS A N 1
ATOM 2068 C CA . LYS A 1 268 ? -7.210 16.457 13.813 1.00 92.56 268 LYS A CA 1
ATOM 2069 C C . LYS A 1 268 ? -8.463 15.583 13.706 1.00 92.56 268 LYS A C 1
ATOM 2071 O O . LYS A 1 268 ? -8.457 14.469 14.209 1.00 92.56 268 LYS A O 1
ATOM 2076 N N . GLU A 1 269 ? -9.500 16.065 13.023 1.00 86.25 269 GLU A N 1
ATOM 2077 C CA . GLU A 1 269 ? -10.735 15.309 12.809 1.00 86.25 269 GLU A CA 1
ATOM 2078 C C . GLU A 1 269 ? -10.514 14.035 11.983 1.00 86.25 269 GLU A C 1
ATOM 2080 O O . GLU A 1 269 ? -11.144 13.023 12.268 1.00 86.25 269 GLU A O 1
ATOM 2085 N N . ASP A 1 270 ? -9.656 14.070 10.966 1.00 85.12 270 ASP A N 1
ATOM 2086 C CA . ASP A 1 270 ? -9.383 12.901 10.126 1.00 85.12 270 ASP A CA 1
ATOM 2087 C C . ASP A 1 270 ? -8.632 11.816 10.906 1.00 85.12 270 ASP A C 1
ATOM 2089 O O . ASP A 1 270 ? -9.088 10.677 10.965 1.00 85.12 270 ASP A O 1
ATOM 2093 N N . LEU A 1 271 ? -7.574 12.206 11.628 1.00 90.56 271 LEU A N 1
ATOM 2094 C CA . LEU A 1 271 ? -6.822 11.298 12.501 1.00 90.56 271 LEU A CA 1
ATOM 2095 C C . LEU A 1 271 ? -7.694 10.700 13.614 1.00 90.56 271 LEU A C 1
ATOM 2097 O O . LEU A 1 271 ? -7.541 9.531 13.944 1.00 90.56 271 LEU A O 1
ATOM 2101 N N . ASP A 1 272 ? -8.602 11.486 14.202 1.00 87.88 272 ASP A N 1
ATOM 2102 C CA . ASP A 1 272 ? -9.503 11.013 15.263 1.00 87.88 272 ASP A CA 1
ATOM 2103 C C . ASP A 1 272 ? -10.584 10.044 14.743 1.00 87.88 272 ASP A C 1
ATOM 2105 O O . ASP A 1 272 ? -11.150 9.282 15.531 1.00 87.88 272 ASP A O 1
ATOM 2109 N N . HIS A 1 273 ? -10.900 10.079 13.444 1.00 80.88 273 HIS A N 1
ATOM 2110 C CA . HIS A 1 273 ? -11.881 9.186 12.823 1.00 80.88 273 HIS A CA 1
ATOM 2111 C C . HIS A 1 273 ? -11.263 7.944 12.178 1.00 80.88 273 HIS A C 1
ATOM 2113 O O . HIS A 1 273 ? -11.992 6.976 11.939 1.00 80.88 273 HIS A O 1
ATOM 2119 N N . ASP A 1 274 ? -9.959 7.939 11.901 1.00 81.38 274 ASP A N 1
ATOM 2120 C CA . ASP A 1 274 ? -9.298 6.751 11.381 1.00 81.38 274 ASP A CA 1
ATOM 2121 C C . ASP A 1 274 ? -9.078 5.710 12.486 1.00 81.38 274 ASP A C 1
ATOM 2123 O O . ASP A 1 274 ? -8.136 5.770 13.273 1.00 81.38 274 ASP A O 1
ATOM 2127 N N . SER A 1 275 ? -9.934 4.686 12.491 1.00 80.69 275 SER A N 1
ATOM 2128 C CA . SER A 1 275 ? -9.834 3.537 13.405 1.00 80.69 275 SER A CA 1
ATOM 2129 C C . SER A 1 275 ? -8.505 2.767 13.334 1.00 80.69 275 SER A C 1
ATOM 2131 O O . SER A 1 275 ? -8.200 1.998 14.243 1.00 80.69 275 SER A O 1
ATOM 2133 N N . ARG A 1 276 ? -7.684 2.969 12.295 1.00 82.31 276 ARG A N 1
ATOM 2134 C CA . ARG A 1 276 ? -6.337 2.387 12.196 1.00 82.31 276 ARG A CA 1
ATOM 2135 C C . ARG A 1 276 ? -5.315 3.101 13.092 1.00 82.31 276 ARG A C 1
ATOM 2137 O O . ARG A 1 276 ? -4.194 2.602 13.204 1.00 82.31 276 ARG A O 1
ATOM 2144 N N . ILE A 1 277 ? -5.667 4.245 13.689 1.00 87.50 277 ILE A N 1
ATOM 2145 C CA . ILE A 1 277 ? -4.790 5.095 14.500 1.00 87.50 277 ILE A CA 1
ATOM 2146 C C . ILE A 1 277 ? -5.403 5.335 15.886 1.00 87.50 277 ILE A C 1
ATOM 2148 O O . ILE A 1 277 ? -6.531 5.799 16.010 1.00 87.50 277 ILE A O 1
ATOM 2152 N N . ASP A 1 278 ? -4.628 5.121 16.954 1.00 88.00 278 ASP A N 1
ATOM 2153 C CA . ASP A 1 278 ? -4.948 5.725 18.254 1.00 88.00 278 ASP A CA 1
ATOM 2154 C C . ASP A 1 278 ? -4.428 7.170 18.281 1.00 88.00 278 ASP A C 1
ATOM 2156 O O . ASP A 1 278 ? -3.278 7.448 18.633 1.00 88.00 278 ASP A O 1
ATOM 2160 N N . ALA A 1 279 ? -5.272 8.109 17.852 1.00 90.75 279 ALA A N 1
ATOM 2161 C CA . ALA A 1 279 ? -4.905 9.517 17.728 1.00 90.75 279 ALA A CA 1
ATOM 2162 C C . ALA A 1 279 ? -4.950 10.297 19.057 1.00 90.75 279 ALA A C 1
ATOM 2164 O O . ALA A 1 279 ? -4.732 11.516 19.061 1.00 90.75 279 ALA A O 1
ATOM 2165 N N . ALA A 1 280 ? -5.223 9.636 20.192 1.00 92.06 280 ALA A N 1
ATOM 2166 C CA . ALA A 1 280 ? -5.432 10.298 21.481 1.00 92.06 280 ALA A CA 1
ATOM 2167 C C . ALA A 1 280 ? -4.221 11.134 21.931 1.00 92.06 280 ALA A C 1
ATOM 2169 O O . ALA A 1 280 ? -4.390 12.241 22.449 1.00 92.06 280 ALA A O 1
ATOM 2170 N N . ASP A 1 281 ? -3.015 10.622 21.681 1.00 94.50 281 ASP A N 1
ATOM 2171 C CA . ASP A 1 281 ? -1.745 11.259 22.036 1.00 94.50 281 ASP A CA 1
ATOM 2172 C C . ASP A 1 281 ? -1.102 12.021 20.862 1.00 94.50 281 ASP A C 1
ATOM 2174 O O . ASP A 1 281 ? 0.002 12.551 21.011 1.00 94.50 281 ASP A O 1
ATOM 2178 N N . ILE A 1 282 ? -1.771 12.103 19.704 1.00 95.88 282 ILE A N 1
ATOM 2179 C CA . ILE A 1 282 ? -1.283 12.857 18.544 1.00 95.88 282 ILE A CA 1
ATOM 2180 C C . ILE A 1 282 ? -1.727 14.315 18.643 1.00 95.88 282 ILE A C 1
ATOM 2182 O O . ILE A 1 282 ? -2.923 14.634 18.680 1.00 95.88 282 ILE A O 1
ATOM 2186 N N . THR A 1 283 ? -0.747 15.214 18.610 1.00 95.44 283 THR A N 1
ATOM 2187 C CA . THR A 1 283 ? -0.954 16.652 18.448 1.00 95.44 283 THR A CA 1
ATOM 2188 C C . THR A 1 283 ? -0.619 17.075 17.029 1.00 95.44 283 THR A C 1
ATOM 2190 O O . THR A 1 283 ? 0.374 16.629 16.458 1.00 95.44 283 THR A O 1
ATOM 2193 N N . VAL A 1 284 ? -1.440 17.973 16.493 1.00 94.38 284 VAL A N 1
ATOM 2194 C CA . VAL A 1 284 ? -1.301 18.510 15.143 1.00 94.38 284 VAL A CA 1
ATOM 2195 C C . VAL A 1 284 ? -1.091 20.011 15.237 1.00 94.38 284 VAL A C 1
ATOM 2197 O O . VAL A 1 284 ? -1.900 20.702 15.865 1.00 94.38 284 VAL A O 1
ATOM 2200 N N . ASP A 1 285 ? -0.053 20.495 14.569 1.00 91.12 285 ASP A N 1
ATOM 2201 C CA . ASP A 1 285 ? 0.169 21.912 14.299 1.00 91.12 285 ASP A CA 1
ATOM 2202 C C . ASP A 1 285 ? 0.229 22.130 12.787 1.00 91.12 285 ASP A C 1
ATOM 2204 O O . ASP A 1 285 ? 0.745 21.279 12.058 1.00 91.12 285 ASP A O 1
ATOM 2208 N N . VAL A 1 286 ? -0.351 23.226 12.302 1.00 83.81 286 VAL A N 1
ATOM 2209 C CA . VAL A 1 286 ? -0.309 23.563 10.880 1.00 83.81 286 VAL A CA 1
ATOM 2210 C C . VAL A 1 286 ? 0.031 25.030 10.724 1.00 83.81 286 VAL A C 1
ATOM 2212 O O . VAL A 1 286 ? -0.768 25.898 11.061 1.00 83.81 286 VAL A O 1
ATOM 2215 N N . GLU A 1 287 ? 1.182 25.294 10.125 1.00 78.56 287 GLU A N 1
ATOM 2216 C CA . GLU A 1 287 ? 1.588 26.636 9.731 1.00 78.56 287 GLU A CA 1
ATOM 2217 C C . GLU A 1 287 ? 1.828 26.604 8.234 1.00 78.56 287 GLU A C 1
ATOM 2219 O O . GLU A 1 287 ? 2.531 25.721 7.744 1.00 78.56 287 GLU A O 1
ATOM 2224 N N . TYR A 1 288 ? 1.244 27.529 7.471 1.00 69.94 288 TYR A N 1
ATOM 2225 C CA . TYR A 1 288 ? 1.561 27.630 6.052 1.00 69.94 288 TYR A CA 1
ATOM 2226 C C . TYR A 1 288 ? 1.310 26.310 5.288 1.00 69.94 288 TYR A C 1
ATOM 2228 O O . TYR A 1 288 ? 2.025 25.972 4.352 1.00 69.94 288 TYR A O 1
ATOM 2236 N N . GLY A 1 289 ? 0.307 25.517 5.681 1.00 72.12 289 GLY A N 1
ATOM 2237 C CA . GLY A 1 289 ? 0.041 24.190 5.100 1.00 72.12 289 GLY A CA 1
ATOM 2238 C C . GLY A 1 289 ? 1.094 23.115 5.420 1.00 72.12 289 GLY A C 1
ATOM 2239 O O . GLY A 1 289 ? 0.934 21.970 5.000 1.00 72.12 289 GLY A O 1
ATOM 2240 N N . HIS A 1 290 ? 2.151 23.446 6.163 1.00 82.00 290 HIS A N 1
ATOM 2241 C CA . HIS A 1 290 ? 3.087 22.492 6.739 1.00 82.00 290 HIS A CA 1
ATOM 2242 C C . HIS A 1 290 ? 2.466 21.887 7.997 1.00 82.00 290 HIS A C 1
ATOM 2244 O O . HIS A 1 290 ? 2.317 22.568 9.008 1.00 82.00 290 HIS A O 1
ATOM 2250 N N . ALA A 1 291 ? 2.080 20.617 7.918 1.00 86.75 291 ALA A N 1
ATOM 2251 C CA . ALA A 1 291 ? 1.543 19.872 9.042 1.00 86.75 291 ALA A CA 1
ATOM 2252 C C . ALA A 1 291 ? 2.679 19.236 9.850 1.00 86.75 291 ALA A C 1
ATOM 2254 O O . ALA A 1 291 ? 3.514 18.517 9.299 1.00 86.75 291 ALA A O 1
ATOM 2255 N N . VAL A 1 292 ? 2.685 19.448 11.160 1.00 90.94 292 VAL A N 1
ATOM 2256 C CA . VAL A 1 292 ? 3.589 18.785 12.099 1.00 90.94 292 VAL A CA 1
ATOM 2257 C C . VAL A 1 292 ? 2.772 17.825 12.957 1.00 90.94 292 VAL A C 1
ATOM 2259 O O . VAL A 1 292 ? 1.814 18.232 13.615 1.00 90.94 292 VAL A O 1
ATOM 2262 N N . LEU A 1 293 ? 3.142 16.544 12.922 1.00 94.69 293 LEU A N 1
ATOM 2263 C CA . LEU A 1 293 ? 2.553 15.490 13.745 1.00 94.69 293 LEU A CA 1
ATOM 2264 C C . LEU A 1 293 ? 3.513 15.168 14.892 1.00 94.69 293 LEU A C 1
ATOM 2266 O O . LEU A 1 293 ? 4.567 14.569 14.672 1.00 94.69 293 LEU A O 1
ATOM 2270 N N . ASP A 1 294 ? 3.138 15.549 16.107 1.00 95.25 294 ASP A N 1
ATOM 2271 C CA . ASP A 1 294 ? 3.901 15.323 17.338 1.00 95.25 294 ASP A CA 1
ATOM 2272 C C . ASP A 1 294 ? 3.136 14.407 18.302 1.00 95.25 294 ASP A C 1
ATOM 2274 O O . ASP A 1 294 ? 1.920 14.245 18.201 1.00 95.25 294 ASP A O 1
ATOM 2278 N N . GLY A 1 295 ? 3.858 13.808 19.254 1.00 95.06 295 GLY A N 1
ATOM 2279 C CA . GLY A 1 295 ? 3.285 12.938 20.283 1.00 95.06 295 GLY A CA 1
ATOM 2280 C C . GLY A 1 295 ? 3.729 11.482 20.168 1.00 95.06 295 GLY A C 1
ATOM 2281 O O . GLY A 1 295 ? 4.894 11.187 19.858 1.00 95.06 295 GLY A O 1
ATOM 2282 N N . SER A 1 296 ? 2.818 10.555 20.460 1.00 92.81 296 SER A N 1
ATOM 2283 C CA . SER A 1 296 ? 3.110 9.124 20.404 1.00 92.81 296 SER A CA 1
ATOM 2284 C C . SER A 1 296 ? 1.991 8.297 19.797 1.00 92.81 296 SER A C 1
ATOM 2286 O O . SER A 1 296 ? 0.822 8.616 19.949 1.00 92.81 296 SER A O 1
ATOM 2288 N N . VAL A 1 297 ? 2.394 7.201 19.166 1.00 91.75 297 VAL A N 1
ATOM 2289 C CA . VAL A 1 297 ? 1.542 6.112 18.676 1.00 91.75 297 VAL A CA 1
ATOM 2290 C C . VAL A 1 297 ? 2.061 4.789 19.231 1.00 91.75 297 VAL A C 1
ATOM 2292 O O . VAL A 1 297 ? 3.161 4.744 19.791 1.00 91.75 297 VAL A O 1
ATOM 2295 N N . THR A 1 298 ? 1.321 3.694 19.083 1.00 86.56 298 THR A N 1
ATOM 2296 C CA . THR A 1 298 ? 1.744 2.403 19.652 1.00 86.56 298 THR A CA 1
ATOM 2297 C C . THR A 1 298 ? 2.510 1.522 18.670 1.00 86.56 298 THR A C 1
ATOM 2299 O O . THR A 1 298 ? 3.275 0.652 19.096 1.00 86.56 298 THR A O 1
ATOM 2302 N N . THR A 1 299 ? 2.390 1.794 17.366 1.00 81.31 299 THR A N 1
ATOM 2303 C CA . THR A 1 299 ? 3.008 0.998 16.296 1.00 81.31 299 THR A CA 1
ATOM 2304 C C . THR A 1 299 ? 3.633 1.858 15.194 1.00 81.31 299 THR A C 1
ATOM 2306 O O . THR A 1 299 ? 3.300 3.030 15.011 1.00 81.31 299 THR A O 1
ATOM 2309 N N . ASN A 1 300 ? 4.553 1.277 14.413 1.00 82.06 300 ASN A N 1
ATOM 2310 C CA . ASN A 1 300 ? 5.103 1.954 13.230 1.00 82.06 300 ASN A CA 1
ATOM 2311 C C . ASN A 1 300 ? 4.041 2.130 12.131 1.00 82.06 300 ASN A C 1
ATOM 2313 O O . ASN A 1 300 ? 4.060 3.112 11.392 1.00 82.06 300 ASN A O 1
ATOM 2317 N N . ARG A 1 301 ? 3.083 1.201 12.063 1.00 78.19 301 ARG A N 1
ATOM 2318 C CA . ARG A 1 301 ? 1.963 1.254 11.128 1.00 78.19 301 ARG A CA 1
ATOM 2319 C C . ARG A 1 301 ? 1.098 2.491 11.367 1.00 78.19 301 ARG A C 1
ATOM 2321 O O . ARG A 1 301 ? 0.959 3.286 10.445 1.00 78.19 301 ARG A O 1
ATOM 2328 N N . GLU A 1 302 ? 0.636 2.719 12.598 1.00 86.44 302 GLU A N 1
ATOM 2329 C CA . GLU A 1 302 ? -0.103 3.937 12.983 1.00 86.44 302 GLU A CA 1
ATOM 2330 C C . GLU A 1 302 ? 0.666 5.206 12.610 1.00 86.44 302 GLU A C 1
ATOM 2332 O O . GLU A 1 302 ? 0.108 6.121 12.010 1.00 86.44 302 GLU A O 1
ATOM 2337 N N . LYS A 1 303 ? 1.980 5.236 12.884 1.00 88.69 303 LYS A N 1
ATOM 2338 C CA . LYS A 1 303 ? 2.840 6.374 12.529 1.00 88.69 303 LYS A CA 1
ATOM 2339 C C . LYS A 1 303 ? 2.774 6.703 11.035 1.00 88.69 303 LYS A C 1
ATOM 2341 O O . LYS A 1 303 ? 2.756 7.878 10.674 1.00 88.69 303 LYS A O 1
ATOM 2346 N N . ARG A 1 304 ? 2.807 5.689 10.168 1.00 82.88 304 ARG A N 1
ATOM 2347 C CA . AR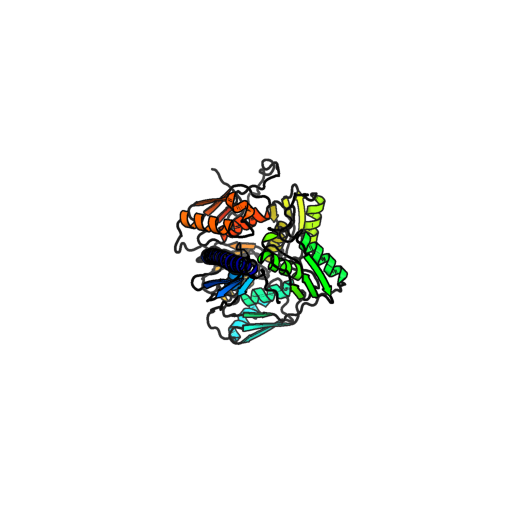G A 1 304 ? 2.787 5.869 8.707 1.00 82.88 304 ARG A CA 1
ATOM 2348 C C . ARG A 1 304 ? 1.399 6.190 8.174 1.00 82.88 304 ARG A C 1
ATOM 2350 O O . ARG A 1 304 ? 1.303 6.979 7.241 1.00 82.88 304 ARG A O 1
ATOM 2357 N N . ILE A 1 305 ? 0.359 5.599 8.754 1.00 83.81 305 ILE A N 1
ATOM 2358 C CA . ILE A 1 305 ? -1.025 5.902 8.385 1.00 83.81 305 ILE A CA 1
ATOM 2359 C C . ILE A 1 305 ? -1.334 7.362 8.732 1.00 83.81 305 ILE A C 1
ATOM 2361 O O . ILE A 1 305 ? -1.720 8.102 7.839 1.00 83.81 305 ILE A O 1
ATOM 2365 N N . ALA A 1 306 ? -0.975 7.827 9.935 1.00 90.56 306 ALA A N 1
ATOM 2366 C CA . ALA A 1 306 ? -1.165 9.224 10.338 1.00 90.56 306 ALA A CA 1
ATOM 2367 C C . ALA A 1 306 ? -0.494 10.223 9.382 1.00 90.56 306 ALA A C 1
ATOM 2369 O O . ALA A 1 306 ? -1.008 11.306 9.111 1.00 90.56 306 ALA A O 1
ATOM 2370 N N . GLU A 1 307 ? 0.675 9.863 8.853 1.00 88.38 307 GLU A N 1
ATOM 2371 C CA . GLU A 1 307 ? 1.349 10.672 7.845 1.00 88.38 307 GLU A CA 1
ATOM 2372 C C . GLU A 1 307 ? 0.625 10.670 6.498 1.00 88.38 307 GLU A C 1
ATOM 2374 O O . GLU A 1 307 ? 0.553 11.709 5.844 1.00 88.38 307 GLU A O 1
ATOM 2379 N N . GLN A 1 308 ? 0.136 9.507 6.066 1.00 82.88 308 GLN A N 1
ATOM 2380 C CA . GLN A 1 308 ? -0.591 9.372 4.811 1.00 82.88 308 GLN A CA 1
ATOM 2381 C C . GLN A 1 308 ? -1.906 10.153 4.854 1.00 82.88 308 GLN A C 1
ATOM 2383 O O . GLN A 1 308 ? -2.152 10.930 3.934 1.00 82.88 308 GLN A O 1
ATOM 2388 N N . ASP A 1 309 ? -2.675 10.013 5.932 1.00 84.69 309 ASP A N 1
ATOM 2389 C CA . ASP A 1 309 ? -3.923 10.748 6.141 1.00 84.69 309 ASP A CA 1
ATOM 2390 C C . ASP A 1 309 ? -3.656 12.256 6.109 1.00 84.69 309 ASP A C 1
ATOM 2392 O O . ASP A 1 309 ? -4.329 13.005 5.406 1.00 84.69 309 ASP A O 1
ATOM 2396 N N . ALA A 1 310 ? -2.564 12.711 6.739 1.00 86.81 310 ALA A N 1
ATOM 2397 C CA . ALA A 1 310 ? -2.166 14.112 6.667 1.00 86.81 310 ALA A CA 1
ATOM 2398 C C . ALA A 1 310 ? -1.890 14.604 5.238 1.00 86.81 310 ALA A C 1
ATOM 2400 O O . ALA A 1 310 ? -2.270 15.724 4.898 1.00 86.81 310 ALA A O 1
ATOM 2401 N N . TYR A 1 311 ? -1.267 13.793 4.380 1.00 81.94 311 TYR A N 1
ATOM 2402 C CA . TYR A 1 311 ? -1.049 14.152 2.973 1.00 81.94 311 TYR A CA 1
ATOM 2403 C C . TYR A 1 311 ? -2.323 14.147 2.122 1.00 81.94 311 TYR A C 1
ATOM 2405 O O . TYR A 1 311 ? -2.343 14.806 1.076 1.00 81.94 311 TYR A O 1
ATOM 2413 N N . ASP A 1 312 ? -3.354 13.413 2.533 1.00 77.31 312 ASP A N 1
ATOM 2414 C CA . ASP A 1 312 ? -4.589 13.250 1.765 1.00 77.31 312 ASP A CA 1
ATOM 2415 C C . ASP A 1 312 ? -5.567 14.428 1.963 1.00 77.31 312 ASP A C 1
ATOM 2417 O O . ASP A 1 312 ? -6.469 14.631 1.141 1.00 77.31 312 ASP A O 1
ATOM 2421 N N . ILE A 1 313 ? -5.320 15.276 2.970 1.00 78.50 313 ILE A N 1
ATOM 2422 C CA . ILE A 1 313 ? -6.132 16.456 3.284 1.00 78.50 313 ILE A CA 1
ATOM 2423 C C . ILE A 1 313 ? -5.855 17.630 2.345 1.00 78.50 313 ILE A C 1
ATOM 2425 O O . ILE A 1 313 ? -4.732 18.121 2.190 1.00 78.50 313 ILE A O 1
ATOM 2429 N N . VAL A 1 314 ? -6.938 18.178 1.789 1.00 74.75 314 VAL A N 1
ATOM 2430 C CA . VAL A 1 314 ? -6.912 19.407 0.986 1.00 74.75 314 VAL A CA 1
ATOM 2431 C C . VAL A 1 314 ? -6.300 20.571 1.770 1.00 74.75 314 VAL A C 1
ATOM 2433 O O . VAL A 1 314 ? -6.861 21.044 2.754 1.00 74.75 314 VAL A O 1
ATOM 2436 N N . GLY A 1 315 ? -5.185 21.100 1.267 1.00 73.00 315 GLY A N 1
ATOM 2437 C CA . GLY A 1 315 ? -4.490 22.250 1.848 1.00 73.00 315 GLY A CA 1
ATOM 2438 C C . GLY A 1 315 ? -3.155 21.904 2.504 1.00 73.00 315 GLY A C 1
ATOM 2439 O O . GLY A 1 315 ? -2.324 22.799 2.653 1.00 73.00 315 GLY A O 1
ATOM 2440 N N . VAL A 1 316 ? -2.912 20.630 2.834 1.00 78.38 316 VAL A N 1
ATOM 2441 C CA . VAL A 1 316 ? -1.611 20.190 3.350 1.00 78.38 316 VAL A CA 1
ATOM 2442 C C . VAL A 1 316 ? -0.581 20.206 2.222 1.00 78.38 316 VAL A C 1
ATOM 2444 O O . VAL A 1 316 ? -0.777 19.627 1.152 1.00 78.38 316 VAL A O 1
ATOM 2447 N N . THR A 1 317 ? 0.529 20.908 2.454 1.00 71.62 317 THR A N 1
ATOM 2448 C CA . THR A 1 317 ? 1.625 21.088 1.493 1.00 71.62 317 THR A CA 1
ATOM 2449 C C . THR A 1 317 ? 2.835 20.203 1.812 1.00 71.62 317 THR A C 1
ATOM 2451 O O . THR A 1 317 ? 3.615 19.828 0.933 1.00 71.62 317 THR A O 1
ATOM 2454 N N . SER A 1 318 ? 3.019 19.862 3.084 1.00 75.44 318 SER A N 1
ATOM 2455 C CA . SER A 1 318 ? 4.087 18.986 3.562 1.00 75.44 318 SER A CA 1
ATOM 2456 C C . SER A 1 318 ? 3.766 18.475 4.960 1.00 75.44 318 SER A C 1
ATOM 2458 O O . SER A 1 318 ? 3.047 19.139 5.699 1.00 75.44 318 SER A O 1
ATOM 2460 N N . VAL A 1 319 ? 4.311 17.311 5.314 1.00 83.00 319 VAL A N 1
ATOM 2461 C CA . VAL A 1 319 ? 4.113 16.696 6.631 1.00 83.00 319 VAL A CA 1
ATOM 2462 C C . VAL A 1 319 ? 5.470 16.423 7.277 1.00 83.00 319 VAL A C 1
ATOM 2464 O O . VAL A 1 319 ? 6.314 15.744 6.684 1.00 83.00 319 VAL A O 1
ATOM 2467 N N . ALA A 1 320 ? 5.679 16.942 8.485 1.00 86.25 320 ALA A N 1
ATOM 2468 C CA . ALA A 1 320 ? 6.760 16.566 9.386 1.00 86.25 320 ALA A CA 1
ATOM 2469 C C . ALA A 1 320 ? 6.217 15.597 10.444 1.00 86.25 320 ALA A C 1
ATOM 2471 O O . ALA A 1 320 ? 5.472 15.984 11.341 1.00 86.25 320 ALA A O 1
ATOM 2472 N N . ASN A 1 321 ? 6.576 14.319 10.328 1.00 88.56 321 ASN A N 1
ATOM 2473 C CA . ASN A 1 321 ? 6.108 13.276 11.237 1.00 88.56 321 ASN A CA 1
ATOM 2474 C C . ASN A 1 321 ? 7.137 12.983 12.341 1.00 88.56 321 ASN A C 1
ATOM 2476 O O . ASN A 1 321 ? 8.075 12.196 12.161 1.00 88.56 321 ASN A O 1
ATOM 2480 N N . HIS A 1 322 ? 6.936 13.596 13.504 1.00 92.19 322 HIS A N 1
ATOM 2481 C CA . HIS A 1 322 ? 7.763 13.444 14.701 1.00 92.19 322 HIS A CA 1
ATOM 2482 C C . HIS A 1 322 ? 7.195 12.435 15.709 1.00 92.19 322 HIS A C 1
ATOM 2484 O O . HIS A 1 322 ? 7.731 12.298 16.810 1.00 92.19 322 HIS A O 1
ATOM 2490 N N . LEU A 1 323 ? 6.157 11.680 15.335 1.00 90.62 323 LEU A N 1
ATOM 2491 C CA . LEU A 1 323 ? 5.537 10.691 16.211 1.00 90.62 323 LEU A CA 1
ATOM 2492 C C . LEU A 1 323 ? 6.563 9.675 16.725 1.00 90.62 323 LEU A C 1
ATOM 2494 O O . LEU A 1 323 ? 7.369 9.115 15.969 1.00 90.62 323 LEU A O 1
ATOM 2498 N N . THR A 1 324 ? 6.511 9.417 18.026 1.00 90.38 324 THR A N 1
ATOM 2499 C CA . THR A 1 324 ? 7.326 8.398 18.695 1.00 90.38 324 THR A CA 1
ATOM 2500 C C . THR A 1 324 ? 6.513 7.129 18.933 1.00 90.38 324 THR A C 1
ATOM 2502 O O . THR A 1 324 ? 5.305 7.192 19.135 1.00 90.38 324 THR A O 1
ATOM 2505 N N . ILE A 1 325 ? 7.156 5.958 18.901 1.00 88.94 325 ILE A N 1
ATOM 2506 C CA . ILE A 1 325 ? 6.460 4.683 19.120 1.00 88.94 325 ILE A CA 1
ATOM 2507 C C . ILE A 1 325 ? 6.574 4.297 20.597 1.00 88.94 325 ILE A C 1
ATOM 2509 O O . ILE A 1 325 ? 7.644 3.917 21.081 1.00 88.94 325 ILE A O 1
ATOM 2513 N N . ASN A 1 326 ? 5.459 4.377 21.315 1.00 87.44 326 ASN A N 1
ATOM 2514 C CA . ASN A 1 326 ? 5.332 3.999 22.716 1.00 87.44 326 ASN A CA 1
ATOM 2515 C C . ASN A 1 326 ? 4.772 2.572 22.854 1.00 87.44 326 ASN A C 1
ATOM 2517 O O . ASN A 1 326 ? 3.673 2.354 23.359 1.00 87.44 326 ASN A O 1
ATOM 2521 N N . ALA A 1 327 ? 5.545 1.581 22.405 1.00 79.38 327 ALA A N 1
ATOM 2522 C CA . ALA A 1 327 ? 5.183 0.173 22.561 1.00 79.38 327 ALA A CA 1
ATOM 2523 C C . ALA A 1 327 ? 5.567 -0.362 23.962 1.00 79.38 327 ALA A C 1
ATOM 2525 O O . ALA A 1 327 ? 6.614 0.032 24.505 1.00 79.38 327 ALA A O 1
ATOM 2526 N N . PRO A 1 328 ? 4.794 -1.297 24.553 1.00 77.88 328 PRO A N 1
ATOM 2527 C CA . PRO A 1 328 ? 5.175 -1.991 25.782 1.00 77.88 328 PRO A CA 1
ATOM 2528 C C . PRO A 1 328 ? 6.560 -2.641 25.669 1.00 77.88 328 PRO A C 1
ATOM 2530 O O . PRO A 1 328 ? 6.916 -3.180 24.623 1.00 77.88 328 PRO A O 1
ATOM 2533 N N . LEU A 1 329 ? 7.347 -2.602 26.751 1.00 71.12 329 LEU A N 1
ATOM 2534 C CA . LEU A 1 329 ? 8.647 -3.278 26.782 1.00 71.12 329 LEU A CA 1
ATOM 2535 C C . LEU A 1 329 ? 8.451 -4.790 26.632 1.00 71.12 329 LEU A C 1
ATOM 2537 O O . LEU A 1 329 ? 7.773 -5.411 27.453 1.00 71.12 329 LEU A O 1
ATOM 2541 N N . CYS A 1 330 ? 9.086 -5.363 25.613 1.00 78.31 330 CYS A N 1
ATOM 2542 C CA . CYS A 1 330 ? 9.243 -6.800 25.441 1.00 78.31 330 CYS A CA 1
ATOM 2543 C C . CYS A 1 330 ? 10.675 -7.207 25.816 1.00 78.31 330 CYS A C 1
ATOM 2545 O O . CYS A 1 330 ? 11.583 -6.375 25.826 1.00 78.31 330 CYS A O 1
ATOM 2547 N N . ASP A 1 331 ? 10.873 -8.477 26.159 1.00 89.25 331 ASP A N 1
ATOM 2548 C CA . ASP A 1 331 ? 12.218 -9.037 26.273 1.00 89.25 331 ASP A CA 1
ATOM 2549 C C . ASP A 1 331 ? 12.859 -9.069 24.878 1.00 89.25 331 ASP A C 1
ATOM 2551 O O . ASP A 1 331 ? 12.268 -9.611 23.947 1.00 89.25 331 ASP A O 1
ATOM 2555 N N . ASP A 1 332 ? 14.047 -8.479 24.723 1.00 89.12 332 ASP A N 1
ATOM 2556 C CA . ASP A 1 332 ? 14.680 -8.311 23.407 1.00 89.12 332 ASP A CA 1
ATOM 2557 C C . ASP A 1 332 ? 14.995 -9.662 22.729 1.00 89.12 332 ASP A C 1
ATOM 2559 O O . ASP A 1 332 ? 14.890 -9.779 21.512 1.00 89.12 332 ASP A O 1
ATOM 2563 N N . HIS A 1 333 ? 15.321 -10.715 23.494 1.00 90.56 333 HIS A N 1
ATOM 2564 C CA . HIS A 1 333 ? 15.569 -12.043 22.919 1.00 90.56 333 HIS A CA 1
ATOM 2565 C C . HIS A 1 333 ? 14.267 -12.699 22.446 1.00 90.56 333 HIS A C 1
ATOM 2567 O O . HIS A 1 333 ? 14.241 -13.397 21.426 1.00 90.56 333 HIS A O 1
ATOM 2573 N N . LEU A 1 334 ? 13.174 -12.516 23.192 1.00 92.12 334 LEU A N 1
ATOM 2574 C CA . LEU A 1 334 ? 11.861 -12.925 22.710 1.00 92.12 334 LEU A CA 1
ATOM 2575 C C . LEU A 1 334 ? 11.518 -12.162 21.427 1.00 92.12 334 LEU A C 1
ATOM 2577 O O . LEU A 1 334 ? 11.147 -12.801 20.450 1.00 92.12 334 LEU A O 1
ATOM 2581 N N . LEU A 1 335 ? 11.718 -10.842 21.402 1.00 93.19 335 LEU A N 1
ATOM 2582 C CA . LEU A 1 335 ? 11.449 -9.998 20.238 1.00 93.19 335 LEU A CA 1
ATOM 2583 C C . LEU A 1 335 ? 12.217 -10.463 18.989 1.00 93.19 335 LEU A C 1
ATOM 2585 O O . LEU A 1 335 ? 11.597 -10.631 17.941 1.00 93.19 335 LEU A O 1
ATOM 2589 N N . ASP A 1 336 ? 13.511 -10.780 19.115 1.00 95.38 336 ASP A N 1
ATOM 2590 C CA . ASP A 1 336 ? 14.308 -11.374 18.027 1.00 95.38 336 ASP A CA 1
ATOM 2591 C C . ASP A 1 336 ? 13.668 -12.663 17.496 1.00 95.38 336 ASP A C 1
ATOM 2593 O O . ASP A 1 336 ? 13.527 -12.846 16.288 1.00 95.38 336 ASP A O 1
ATOM 2597 N N . THR A 1 337 ? 13.212 -13.535 18.400 1.00 94.94 337 THR A N 1
ATOM 2598 C CA . THR A 1 337 ? 12.580 -14.812 18.033 1.00 94.94 337 THR A CA 1
ATOM 2599 C C . THR A 1 337 ? 11.262 -14.602 17.281 1.00 94.94 337 THR A C 1
ATOM 2601 O O . THR A 1 337 ? 11.011 -15.291 16.291 1.00 94.94 337 THR A O 1
ATOM 2604 N N . LEU A 1 338 ? 10.430 -13.651 17.725 1.00 94.38 338 LEU A N 1
ATOM 2605 C CA . LEU A 1 338 ? 9.169 -13.315 17.057 1.00 94.38 338 LEU A CA 1
ATOM 2606 C C . LEU A 1 338 ? 9.443 -12.778 15.649 1.00 94.38 338 LEU A C 1
ATOM 2608 O O . LEU A 1 338 ? 8.888 -13.282 14.677 1.00 94.38 338 LEU A O 1
ATOM 2612 N N . ILE A 1 339 ? 10.368 -11.828 15.518 1.00 95.56 339 ILE A N 1
ATOM 2613 C CA . ILE A 1 339 ? 10.699 -11.203 14.233 1.00 95.56 339 ILE A CA 1
ATOM 2614 C C . ILE A 1 339 ? 11.304 -12.214 13.253 1.00 95.56 339 ILE A C 1
ATOM 2616 O O . ILE A 1 339 ? 10.913 -12.250 12.087 1.00 95.56 339 ILE A O 1
ATOM 2620 N N . GLU A 1 340 ? 12.223 -13.074 13.702 1.00 96.25 340 GLU A N 1
ATOM 2621 C CA . GLU A 1 340 ? 12.760 -14.147 12.857 1.00 96.25 340 GLU A CA 1
ATOM 2622 C C . GLU A 1 340 ? 11.652 -15.065 12.326 1.00 96.25 340 GLU A C 1
ATOM 2624 O O . GLU A 1 340 ? 11.724 -15.544 11.191 1.00 96.25 340 GLU A O 1
ATOM 2629 N N . SER A 1 341 ? 10.629 -15.325 13.140 1.00 95.25 341 SER A N 1
ATOM 2630 C CA . SER A 1 341 ? 9.499 -16.167 12.757 1.00 95.25 341 SER A CA 1
ATOM 2631 C C . SER A 1 341 ? 8.550 -15.479 11.761 1.00 95.25 341 SER A C 1
ATOM 2633 O O . SER A 1 341 ? 8.090 -16.134 10.823 1.00 95.25 341 SER A O 1
ATOM 2635 N N . GLU A 1 342 ? 8.346 -14.160 11.874 1.00 95.31 342 GLU A N 1
ATOM 2636 C CA . GLU A 1 342 ? 7.606 -13.361 10.885 1.00 95.31 342 GLU A CA 1
ATOM 2637 C C . GLU A 1 342 ? 8.304 -13.372 9.524 1.00 95.31 342 GLU A C 1
ATOM 2639 O O . GLU A 1 342 ? 7.709 -13.704 8.503 1.00 95.31 342 GLU A O 1
ATOM 2644 N N . LEU A 1 343 ? 9.606 -13.079 9.498 1.00 96.44 343 LEU A N 1
ATOM 2645 C CA . LEU A 1 343 ? 10.363 -13.001 8.247 1.00 96.44 343 LEU A CA 1
ATOM 2646 C C . LEU A 1 343 ? 10.452 -14.360 7.535 1.00 96.44 343 LEU A C 1
ATOM 2648 O O . LEU A 1 343 ? 10.446 -14.415 6.307 1.00 96.44 343 LEU A O 1
ATOM 2652 N N . ARG A 1 344 ? 10.505 -15.466 8.291 1.00 95.50 344 ARG A N 1
ATOM 2653 C CA . ARG A 1 344 ? 10.487 -16.834 7.738 1.00 95.50 344 ARG A CA 1
ATOM 2654 C C . ARG A 1 344 ? 9.126 -17.265 7.197 1.00 95.50 344 ARG A C 1
ATOM 2656 O O . ARG A 1 344 ? 9.092 -18.153 6.345 1.00 95.50 344 ARG A O 1
ATOM 2663 N N . SER A 1 345 ? 8.037 -16.694 7.704 1.00 95.50 345 SER A N 1
ATOM 2664 C CA . SER A 1 345 ? 6.670 -16.993 7.260 1.00 95.50 345 SER A CA 1
ATOM 2665 C C . SER A 1 345 ? 6.167 -16.019 6.192 1.00 95.50 345 SER A C 1
ATOM 2667 O O . SER A 1 345 ? 5.158 -16.294 5.549 1.00 95.50 345 SER A O 1
ATOM 2669 N N . ASP A 1 346 ? 6.875 -14.920 5.932 1.00 95.81 346 ASP A N 1
ATOM 2670 C CA . ASP A 1 346 ? 6.525 -13.966 4.881 1.00 95.81 346 ASP A CA 1
ATOM 2671 C C . ASP A 1 346 ? 6.721 -14.534 3.460 1.00 95.81 346 ASP A C 1
ATOM 2673 O O . ASP A 1 346 ? 7.760 -15.105 3.109 1.00 95.81 346 ASP A O 1
ATOM 2677 N N . ALA A 1 347 ? 5.719 -14.340 2.603 1.00 92.94 347 ALA A N 1
ATOM 2678 C CA . ALA A 1 347 ? 5.661 -14.871 1.245 1.00 92.94 347 ALA A CA 1
ATOM 2679 C C . ALA A 1 347 ? 6.789 -14.365 0.336 1.00 92.94 347 ALA A C 1
ATOM 2681 O O . ALA A 1 347 ? 7.165 -15.066 -0.604 1.00 92.94 347 ALA A O 1
ATOM 2682 N N . MET A 1 348 ? 7.361 -13.191 0.611 1.00 91.00 348 MET A N 1
ATOM 2683 C CA . MET A 1 348 ? 8.464 -12.633 -0.167 1.00 91.00 348 MET A CA 1
ATOM 2684 C C . MET A 1 348 ? 9.820 -12.797 0.530 1.00 91.00 348 MET A C 1
ATOM 2686 O O . MET A 1 348 ? 10.817 -13.077 -0.141 1.00 91.00 348 MET A O 1
ATOM 2690 N N . LEU A 1 349 ? 9.875 -12.635 1.854 1.00 94.62 349 LEU A N 1
ATOM 2691 C CA . LEU A 1 349 ? 11.130 -12.529 2.601 1.00 94.62 349 LEU A CA 1
ATOM 2692 C C . LEU A 1 349 ? 11.708 -13.867 3.057 1.00 94.62 349 LEU A C 1
ATOM 2694 O O . LEU A 1 349 ? 12.921 -13.937 3.253 1.00 94.62 349 LEU A O 1
ATOM 2698 N N . HIS A 1 350 ? 10.904 -14.935 3.135 1.00 94.06 350 HIS A N 1
ATOM 2699 C CA . HIS A 1 350 ? 11.345 -16.255 3.620 1.00 94.06 350 HIS A CA 1
ATOM 2700 C C . HIS A 1 350 ? 12.560 -16.838 2.876 1.00 94.06 350 HIS A C 1
ATOM 2702 O O . HIS A 1 350 ? 13.240 -17.728 3.386 1.00 94.06 350 HIS A O 1
ATOM 2708 N N . ARG A 1 351 ? 12.827 -16.366 1.652 1.00 92.44 351 ARG A N 1
ATOM 2709 C CA . ARG A 1 351 ? 13.955 -16.796 0.814 1.00 92.44 351 ARG A CA 1
ATOM 2710 C C . ARG A 1 351 ? 15.280 -16.099 1.135 1.00 92.44 351 ARG A C 1
ATOM 2712 O O . ARG A 1 351 ? 16.316 -16.518 0.615 1.00 92.44 351 ARG A O 1
ATOM 2719 N N . PHE A 1 352 ? 15.256 -15.023 1.920 1.00 94.81 352 PHE A N 1
ATOM 2720 C CA . PHE A 1 352 ? 16.435 -14.234 2.262 1.00 94.81 352 PHE A CA 1
ATOM 2721 C C . PHE A 1 352 ? 16.964 -14.603 3.647 1.00 94.81 352 PHE A C 1
ATOM 2723 O O . PHE A 1 352 ? 16.212 -14.853 4.583 1.00 94.81 352 PHE A O 1
ATOM 2730 N N . ASP A 1 353 ? 18.288 -14.598 3.776 1.00 95.25 353 ASP A N 1
ATOM 2731 C CA . ASP A 1 353 ? 18.965 -14.742 5.063 1.00 95.25 353 ASP A CA 1
ATOM 2732 C C . ASP A 1 353 ? 19.107 -13.350 5.697 1.00 95.25 353 ASP A C 1
ATOM 2734 O O . ASP A 1 353 ? 20.002 -12.573 5.339 1.00 95.25 353 ASP A O 1
ATOM 2738 N N . LEU A 1 354 ? 18.149 -13.002 6.559 1.00 96.75 354 LEU A N 1
ATOM 2739 C CA . LEU A 1 354 ? 18.083 -11.720 7.260 1.00 96.75 354 LEU A CA 1
ATOM 2740 C C . LEU A 1 354 ? 18.460 -11.917 8.732 1.00 96.75 354 LEU A C 1
ATOM 2742 O O . LEU A 1 354 ? 17.864 -12.729 9.435 1.00 96.75 354 LEU A O 1
ATOM 2746 N N . GLY A 1 355 ? 19.459 -11.166 9.193 1.00 96.75 355 GLY A N 1
ATOM 2747 C CA . GLY A 1 355 ? 19.925 -11.190 10.577 1.00 96.75 355 GLY A CA 1
ATOM 2748 C C . GLY A 1 355 ? 19.224 -10.130 11.417 1.00 96.75 355 GLY A C 1
ATOM 2749 O O . GLY A 1 355 ? 19.193 -8.964 11.011 1.00 96.75 355 GLY A O 1
ATOM 2750 N N . ILE A 1 356 ? 18.725 -10.528 12.589 1.00 97.31 356 ILE A N 1
ATOM 2751 C CA . ILE A 1 356 ? 17.950 -9.685 13.506 1.00 97.31 356 ILE A CA 1
ATOM 2752 C C . ILE A 1 356 ? 18.685 -9.530 14.832 1.00 97.31 356 ILE A C 1
ATOM 2754 O O . ILE A 1 356 ? 19.299 -10.473 15.332 1.00 97.31 356 ILE A O 1
ATOM 2758 N N . HIS A 1 357 ? 18.655 -8.315 15.370 1.00 96.88 357 HIS A N 1
ATOM 2759 C CA . HIS A 1 357 ? 19.127 -8.036 16.716 1.00 96.88 357 HIS A CA 1
ATOM 2760 C C . HIS A 1 357 ? 18.333 -6.898 17.353 1.00 96.88 357 HIS A C 1
ATOM 2762 O O . HIS A 1 357 ? 18.332 -5.780 16.834 1.00 96.88 357 HIS A O 1
ATOM 2768 N N . SER A 1 358 ? 17.729 -7.167 18.503 1.00 94.75 358 SER A N 1
ATOM 2769 C CA . SER A 1 358 ? 16.935 -6.209 19.264 1.00 94.75 358 SER A CA 1
ATOM 2770 C C . SER A 1 358 ? 17.688 -5.723 20.496 1.00 94.75 358 SER A C 1
ATOM 2772 O O . SER A 1 358 ? 18.351 -6.490 21.197 1.00 94.75 358 SER A O 1
ATOM 2774 N N . ALA A 1 359 ? 17.573 -4.426 20.769 1.00 93.12 359 ALA A N 1
ATOM 2775 C CA . ALA A 1 359 ? 18.075 -3.808 21.986 1.00 93.12 359 ALA A CA 1
ATOM 2776 C C . ALA A 1 359 ? 17.153 -2.660 22.417 1.00 93.12 359 ALA A C 1
ATOM 2778 O O . ALA A 1 359 ? 17.019 -1.660 21.710 1.00 93.12 359 ALA A O 1
ATOM 2779 N N . ALA A 1 360 ? 16.541 -2.785 23.595 1.00 87.06 360 ALA A N 1
ATOM 2780 C CA . ALA A 1 360 ? 15.591 -1.823 24.153 1.00 87.06 360 ALA A CA 1
ATOM 2781 C C . ALA A 1 360 ? 14.417 -1.485 23.203 1.00 87.06 360 ALA A C 1
ATOM 2783 O O . ALA A 1 360 ? 13.951 -0.341 23.163 1.00 87.06 360 ALA A O 1
ATOM 2784 N N . GLY A 1 361 ? 13.941 -2.479 22.443 1.00 84.56 361 GLY A N 1
ATOM 2785 C CA . GLY A 1 361 ? 12.892 -2.316 21.426 1.00 84.56 361 GLY A CA 1
ATOM 2786 C C . GLY A 1 361 ? 13.348 -1.671 20.108 1.00 84.56 361 GLY A C 1
ATOM 2787 O O . GLY A 1 361 ? 12.518 -1.462 19.223 1.00 84.56 361 GLY A O 1
ATOM 2788 N N . THR A 1 362 ? 14.639 -1.359 19.952 1.00 90.88 362 THR A N 1
ATOM 2789 C CA . THR A 1 362 ? 15.232 -0.990 18.659 1.00 90.88 362 THR A CA 1
ATOM 2790 C C . THR A 1 362 ? 15.721 -2.248 17.954 1.00 90.88 362 THR A C 1
ATOM 2792 O O . THR A 1 362 ? 16.606 -2.932 18.466 1.00 90.88 362 THR A O 1
ATOM 2795 N N . VAL A 1 363 ? 15.175 -2.533 16.775 1.00 93.62 363 VAL A N 1
ATOM 2796 C CA . VAL A 1 363 ? 15.498 -3.715 15.971 1.00 93.62 363 VAL A CA 1
ATOM 2797 C C . VAL A 1 363 ? 16.472 -3.340 14.866 1.00 93.62 363 VAL A C 1
ATOM 2799 O O . VAL A 1 363 ? 16.134 -2.569 13.977 1.00 93.62 363 VAL A O 1
ATOM 2802 N N . THR A 1 364 ? 17.665 -3.923 14.867 1.00 96.75 364 THR A N 1
ATOM 2803 C CA . THR A 1 364 ? 18.585 -3.840 13.729 1.00 96.75 364 THR A CA 1
ATOM 2804 C C . THR A 1 364 ? 18.337 -5.004 12.778 1.00 96.75 364 THR A C 1
ATOM 2806 O O . THR A 1 364 ? 18.449 -6.163 13.180 1.00 96.75 364 THR A O 1
ATOM 2809 N N . ILE A 1 365 ? 18.059 -4.701 11.509 1.00 97.25 365 ILE A N 1
ATOM 2810 C CA . ILE A 1 365 ? 17.881 -5.697 10.446 1.00 97.25 365 ILE A CA 1
ATOM 2811 C C . ILE A 1 365 ? 19.095 -5.644 9.521 1.00 97.25 365 ILE A C 1
ATOM 2813 O O . ILE A 1 365 ? 19.482 -4.584 9.032 1.00 97.25 365 ILE A O 1
ATOM 2817 N N . THR A 1 366 ? 19.715 -6.789 9.267 1.00 97.69 366 THR A N 1
ATOM 2818 C CA . THR A 1 366 ? 20.893 -6.921 8.399 1.00 97.69 366 THR A CA 1
ATOM 2819 C C . THR A 1 366 ? 20.672 -8.014 7.364 1.00 97.69 366 THR A C 1
ATOM 2821 O O . THR A 1 366 ? 19.832 -8.888 7.545 1.00 97.69 366 THR A O 1
ATOM 2824 N N . GLY A 1 367 ? 21.431 -7.989 6.270 1.00 95.75 367 GLY A N 1
ATOM 2825 C CA . GLY A 1 367 ? 21.374 -9.039 5.255 1.00 95.75 367 GLY A CA 1
ATOM 2826 C C . GLY A 1 367 ? 21.463 -8.488 3.842 1.00 95.75 367 GLY A C 1
ATOM 2827 O O . GLY A 1 367 ? 21.943 -7.368 3.609 1.00 95.75 367 GLY A O 1
ATOM 2828 N N . LYS A 1 368 ? 21.021 -9.300 2.884 1.00 94.62 368 LYS A N 1
ATOM 2829 C CA . LYS A 1 368 ? 21.040 -8.952 1.467 1.00 94.62 368 LYS A CA 1
ATOM 2830 C C . LYS A 1 368 ? 19.751 -9.388 0.779 1.00 94.62 368 LYS A C 1
ATOM 2832 O O . LYS A 1 368 ? 19.392 -10.557 0.853 1.00 94.62 368 LYS A O 1
ATOM 2837 N N . VAL A 1 369 ? 19.122 -8.452 0.080 1.00 92.12 369 VAL A N 1
ATOM 2838 C CA . VAL A 1 369 ? 17.925 -8.663 -0.751 1.00 92.12 369 VAL A CA 1
ATOM 2839 C C . VAL A 1 369 ? 18.208 -8.241 -2.193 1.00 92.12 369 VAL A C 1
ATOM 2841 O O . VAL A 1 369 ? 19.297 -7.738 -2.481 1.00 92.12 369 VAL A O 1
ATOM 2844 N N . ASP A 1 370 ? 17.262 -8.436 -3.104 1.00 86.31 370 ASP A N 1
ATOM 2845 C CA . ASP A 1 370 ? 17.428 -8.152 -4.530 1.00 86.31 370 ASP A CA 1
ATOM 2846 C C . ASP A 1 370 ? 16.889 -6.785 -4.951 1.00 86.31 370 ASP A C 1
ATOM 2848 O O . ASP A 1 370 ? 17.420 -6.170 -5.876 1.00 86.31 370 ASP A O 1
ATOM 2852 N N . THR A 1 371 ? 15.877 -6.272 -4.256 1.00 83.00 371 THR A N 1
ATOM 2853 C CA . THR A 1 371 ? 15.229 -4.996 -4.576 1.00 83.00 371 THR A CA 1
ATOM 2854 C C . THR A 1 371 ? 15.100 -4.097 -3.353 1.00 83.00 371 THR A C 1
ATOM 2856 O O . THR A 1 371 ? 15.121 -4.546 -2.208 1.00 83.00 371 THR A O 1
ATOM 2859 N N . VAL A 1 372 ? 14.938 -2.792 -3.582 1.00 84.38 372 VAL A N 1
ATOM 2860 C CA . VAL A 1 372 ? 14.641 -1.872 -2.476 1.00 84.38 372 VAL A CA 1
ATOM 2861 C C . VAL A 1 372 ? 13.255 -2.126 -1.896 1.00 84.38 372 VAL A C 1
ATOM 2863 O O . VAL A 1 372 ? 13.078 -1.951 -0.697 1.00 84.38 372 VAL A O 1
ATOM 2866 N N . TYR A 1 373 ? 12.307 -2.608 -2.699 1.00 84.62 373 TYR A N 1
ATOM 2867 C CA . TYR A 1 373 ? 11.002 -2.995 -2.178 1.00 84.62 373 TYR A CA 1
ATOM 2868 C C . TYR A 1 373 ? 11.099 -4.122 -1.144 1.00 84.62 373 TYR A C 1
ATOM 2870 O O . TYR A 1 373 ? 10.484 -4.022 -0.095 1.00 84.62 373 TYR A O 1
ATOM 2878 N N . GLU A 1 374 ? 11.921 -5.149 -1.366 1.00 89.88 374 GLU A N 1
ATOM 2879 C CA . GLU A 1 374 ? 12.158 -6.188 -0.349 1.00 89.88 374 GLU A CA 1
ATOM 2880 C C . GLU A 1 374 ? 12.813 -5.629 0.911 1.00 89.88 374 GLU A C 1
ATOM 2882 O O . GLU A 1 374 ? 12.485 -6.046 2.020 1.00 89.88 374 GLU A O 1
ATOM 2887 N N . LYS A 1 375 ? 13.711 -4.652 0.750 1.00 91.12 375 LYS A N 1
ATOM 2888 C CA . LYS A 1 375 ? 14.323 -3.957 1.880 1.00 91.12 375 LYS A CA 1
ATOM 2889 C C . LYS A 1 375 ? 13.269 -3.222 2.716 1.00 91.12 375 LYS A C 1
ATOM 2891 O O . LYS A 1 375 ? 13.304 -3.354 3.935 1.00 91.12 375 LYS A O 1
ATOM 2896 N N . THR A 1 376 ? 12.372 -2.459 2.090 1.00 87.25 376 THR A N 1
ATOM 2897 C CA . THR A 1 376 ? 11.315 -1.720 2.801 1.00 87.25 376 THR A CA 1
ATOM 2898 C C . THR A 1 376 ? 10.232 -2.653 3.331 1.00 87.25 376 THR A C 1
ATOM 2900 O O . THR A 1 376 ? 9.827 -2.504 4.471 1.00 87.25 376 THR A O 1
ATOM 2903 N N . HIS A 1 377 ? 9.836 -3.680 2.573 1.00 90.25 377 HIS A N 1
ATOM 2904 C CA . HIS 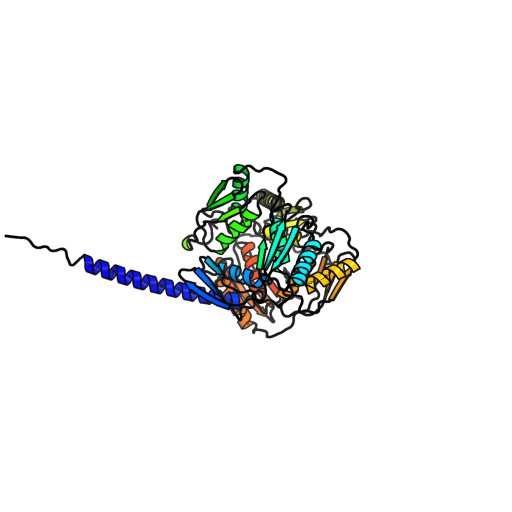A 1 377 ? 8.876 -4.697 3.020 1.00 90.25 377 HIS A CA 1
ATOM 2905 C C . HIS A 1 377 ? 9.356 -5.404 4.294 1.00 90.25 377 HIS A C 1
ATOM 2907 O O . HIS A 1 377 ? 8.563 -5.665 5.190 1.00 90.25 377 HIS A O 1
ATOM 2913 N N . ALA A 1 378 ? 10.665 -5.642 4.442 1.00 93.62 378 ALA A N 1
ATOM 2914 C CA . ALA A 1 378 ? 11.210 -6.154 5.699 1.00 93.62 378 ALA A CA 1
ATOM 2915 C C . ALA A 1 378 ? 10.983 -5.201 6.883 1.00 93.62 378 ALA A C 1
ATOM 2917 O O . ALA A 1 378 ? 10.673 -5.669 7.974 1.00 93.62 378 ALA A O 1
ATOM 2918 N N . GLU A 1 379 ? 11.095 -3.883 6.693 1.00 91.25 379 GLU A N 1
ATOM 2919 C CA . GLU A 1 379 ? 10.748 -2.915 7.747 1.00 91.25 379 GLU A CA 1
ATOM 2920 C C . GLU A 1 379 ? 9.270 -2.987 8.102 1.00 91.25 379 GLU A C 1
ATOM 2922 O O . GLU A 1 379 ? 8.931 -2.902 9.276 1.00 91.25 379 GLU A O 1
ATOM 2927 N N . ASP A 1 380 ? 8.406 -3.153 7.102 1.00 86.75 380 ASP A N 1
ATOM 2928 C CA . ASP A 1 380 ? 6.957 -3.208 7.279 1.00 86.75 380 ASP A CA 1
ATOM 2929 C C . ASP A 1 380 ? 6.583 -4.438 8.111 1.00 86.75 380 ASP A C 1
ATOM 2931 O O . ASP A 1 380 ? 5.950 -4.307 9.157 1.00 86.75 380 ASP A O 1
ATOM 2935 N N . VAL A 1 381 ? 7.072 -5.619 7.719 1.00 90.88 381 VAL A N 1
ATOM 2936 C CA . VAL A 1 381 ? 6.861 -6.881 8.445 1.00 90.88 381 VAL A CA 1
ATOM 2937 C C . VAL A 1 381 ? 7.369 -6.787 9.885 1.00 90.88 381 VAL A C 1
ATOM 2939 O O . VAL A 1 381 ? 6.650 -7.155 10.812 1.00 90.88 381 VAL A O 1
ATOM 2942 N N . VAL A 1 382 ? 8.574 -6.246 10.103 1.00 92.19 382 VAL A N 1
ATOM 2943 C CA . VAL A 1 382 ? 9.113 -6.049 11.460 1.00 92.19 382 VAL A CA 1
ATOM 2944 C C . VAL A 1 382 ? 8.300 -5.016 12.246 1.00 92.19 382 VAL A C 1
ATOM 2946 O O . VAL A 1 382 ? 8.052 -5.207 13.434 1.00 92.19 382 VAL A O 1
ATOM 2949 N N . GLY A 1 383 ? 7.849 -3.941 11.604 1.00 87.94 383 GLY A N 1
ATOM 2950 C CA . GLY A 1 383 ? 7.092 -2.856 12.226 1.00 87.94 383 GLY A CA 1
ATOM 2951 C C . GLY A 1 383 ? 5.708 -3.256 12.738 1.00 87.94 383 GLY A C 1
ATOM 2952 O O . GLY A 1 383 ? 5.160 -2.543 13.581 1.00 87.94 383 GLY A O 1
ATOM 2953 N N . HIS A 1 384 ? 5.168 -4.387 12.274 1.00 84.62 384 HIS A N 1
ATOM 2954 C CA . HIS A 1 384 ? 3.912 -4.962 12.764 1.00 84.62 384 HIS A CA 1
ATOM 2955 C C . HIS A 1 384 ? 4.071 -5.780 14.053 1.00 84.62 384 HIS A C 1
ATOM 2957 O O . HIS A 1 384 ? 3.079 -6.032 14.742 1.00 84.62 384 HIS A O 1
ATOM 2963 N N . VAL A 1 385 ? 5.296 -6.180 14.412 1.00 89.75 385 VAL A N 1
ATOM 2964 C CA . VAL A 1 385 ? 5.542 -7.023 15.587 1.00 89.75 385 VAL A CA 1
ATOM 2965 C C . VAL A 1 385 ? 5.393 -6.221 16.874 1.00 89.75 385 VAL A C 1
ATOM 2967 O O . VAL A 1 385 ? 6.036 -5.188 17.088 1.00 89.75 385 VAL A O 1
ATOM 2970 N N . ARG A 1 386 ? 4.573 -6.736 17.793 1.00 86.50 386 ARG A N 1
ATOM 2971 C CA . ARG A 1 386 ? 4.375 -6.137 19.114 1.00 86.50 386 ARG A CA 1
ATOM 2972 C C . ARG A 1 386 ? 5.697 -6.011 19.878 1.00 86.50 386 ARG A C 1
ATOM 2974 O O . ARG A 1 386 ? 6.389 -6.994 20.130 1.00 86.50 386 ARG A O 1
ATOM 2981 N N . GLY A 1 387 ? 6.000 -4.791 20.323 1.00 87.25 387 GLY A N 1
ATOM 2982 C CA . GLY A 1 387 ? 7.205 -4.468 21.098 1.00 87.25 387 GLY A CA 1
ATOM 2983 C C . GLY A 1 387 ? 8.313 -3.788 20.289 1.00 87.25 387 GLY A C 1
ATOM 2984 O O . GLY A 1 387 ? 9.250 -3.262 20.892 1.00 87.25 387 GLY A O 1
ATOM 2985 N N . VAL A 1 388 ? 8.193 -3.725 18.958 1.00 89.69 388 VAL A N 1
ATOM 2986 C CA . VAL A 1 388 ? 9.095 -2.933 18.112 1.00 89.69 388 VAL A CA 1
ATOM 2987 C C . VAL A 1 388 ? 8.808 -1.443 18.297 1.00 89.69 388 VAL A C 1
ATOM 2989 O O . VAL A 1 388 ? 7.687 -0.980 18.109 1.00 89.69 388 VAL A O 1
ATOM 2992 N N . ARG A 1 389 ? 9.838 -0.679 18.669 1.00 87.00 389 ARG A N 1
ATOM 2993 C CA . ARG A 1 389 ? 9.774 0.780 18.885 1.00 87.00 389 ARG A CA 1
ATOM 2994 C C . ARG A 1 389 ? 10.536 1.567 17.837 1.00 87.00 389 ARG A C 1
ATOM 2996 O O . ARG A 1 389 ? 10.194 2.703 17.534 1.00 87.00 389 ARG A O 1
ATOM 3003 N N . SER A 1 390 ? 11.612 0.990 17.327 1.00 86.44 390 SER A N 1
ATOM 3004 C CA . SER A 1 390 ? 12.418 1.582 16.272 1.00 86.44 390 SER A CA 1
ATOM 3005 C C . SER A 1 390 ? 13.022 0.471 15.436 1.00 86.44 390 SER A C 1
ATOM 3007 O O . SER A 1 390 ? 13.243 -0.636 15.930 1.00 86.44 390 SER A O 1
ATOM 3009 N N . ILE A 1 391 ? 13.288 0.768 14.175 1.00 90.44 391 ILE A N 1
ATOM 3010 C CA . ILE A 1 391 ? 13.930 -0.153 13.248 1.00 90.44 391 ILE A CA 1
ATOM 3011 C C . ILE A 1 391 ? 15.199 0.544 12.761 1.00 90.44 391 ILE A C 1
ATOM 3013 O O . ILE A 1 391 ? 15.220 1.750 12.566 1.00 90.44 391 ILE A O 1
ATOM 3017 N N . ASP A 1 392 ? 16.278 -0.200 12.599 1.00 92.50 392 ASP A N 1
ATOM 3018 C CA . ASP A 1 392 ? 17.513 0.234 11.957 1.00 92.50 392 ASP A CA 1
ATOM 3019 C C . ASP A 1 392 ? 17.780 -0.744 10.813 1.00 92.50 392 ASP A C 1
ATOM 3021 O O . ASP A 1 392 ? 18.289 -1.856 11.005 1.00 92.50 392 ASP A O 1
ATOM 3025 N N . ASN A 1 393 ? 17.346 -0.364 9.611 1.00 92.56 393 ASN A N 1
ATOM 3026 C CA . ASN A 1 393 ? 17.408 -1.235 8.450 1.00 92.56 393 ASN A CA 1
ATOM 3027 C C . ASN A 1 393 ? 18.727 -1.097 7.682 1.00 92.56 393 ASN A C 1
ATOM 3029 O O . ASN A 1 393 ? 18.892 -0.312 6.736 1.00 92.56 393 ASN A O 1
ATOM 3033 N N . ARG A 1 394 ? 19.656 -1.983 8.022 1.00 94.88 394 ARG A N 1
ATOM 3034 C CA . ARG A 1 394 ? 20.977 -2.109 7.404 1.00 94.88 394 ARG A CA 1
ATOM 3035 C C . ARG A 1 394 ? 21.028 -3.191 6.324 1.00 94.88 394 ARG A C 1
ATOM 3037 O O . ARG A 1 394 ? 22.120 -3.630 5.955 1.00 94.88 394 ARG A O 1
ATOM 3044 N N . ILE A 1 395 ? 19.883 -3.624 5.786 1.00 92.75 395 ILE A N 1
ATOM 3045 C CA . ILE A 1 395 ? 19.838 -4.519 4.623 1.00 92.75 395 ILE A CA 1
ATOM 3046 C C . ILE A 1 395 ? 20.539 -3.854 3.430 1.00 92.75 395 ILE A C 1
ATOM 3048 O O . ILE A 1 395 ? 20.340 -2.669 3.134 1.00 92.75 395 ILE A O 1
ATOM 3052 N N . SER A 1 396 ? 21.345 -4.646 2.724 1.00 91.19 396 SER A N 1
ATOM 3053 C CA . SER A 1 396 ? 21.970 -4.281 1.452 1.00 91.19 396 SER A CA 1
ATOM 3054 C C . SER A 1 396 ? 21.162 -4.817 0.265 1.00 91.19 396 SER A C 1
ATOM 3056 O O . SER A 1 396 ? 20.599 -5.906 0.337 1.00 91.19 396 SER A O 1
ATOM 3058 N N . VAL A 1 397 ? 21.114 -4.075 -0.843 1.00 87.12 397 VAL A N 1
ATOM 3059 C CA . VAL A 1 397 ? 20.391 -4.487 -2.059 1.00 87.12 397 VAL A CA 1
ATOM 3060 C C . VAL A 1 397 ? 21.380 -4.952 -3.123 1.00 87.12 397 VAL A C 1
ATOM 3062 O O . VAL A 1 397 ? 22.415 -4.320 -3.351 1.00 87.12 397 VAL A O 1
ATOM 3065 N N . SER A 1 398 ? 21.099 -6.097 -3.742 1.00 80.06 398 SER A N 1
ATOM 3066 C CA . SER A 1 398 ? 21.939 -6.717 -4.758 1.00 80.06 398 SER A CA 1
ATOM 3067 C C . SER A 1 398 ? 21.850 -5.943 -6.083 1.00 80.06 398 SER A C 1
ATOM 3069 O O . SER A 1 398 ? 20.787 -5.515 -6.512 1.00 80.06 398 SER A O 1
ATOM 3071 N N . GLU A 1 399 ? 22.981 -5.722 -6.762 1.00 62.34 399 GLU A N 1
ATOM 3072 C CA . GLU A 1 399 ? 23.021 -4.963 -8.029 1.00 62.34 399 GLU A CA 1
ATOM 3073 C C . GLU A 1 399 ? 22.577 -5.799 -9.253 1.00 62.34 399 GLU A C 1
ATOM 3075 O O . GLU A 1 399 ? 23.136 -5.666 -10.348 1.00 62.34 399 GLU A O 1
ATOM 3080 N N . ALA A 1 400 ? 21.638 -6.735 -9.092 1.00 54.00 400 ALA A N 1
ATOM 3081 C CA . ALA A 1 400 ? 21.303 -7.671 -10.157 1.00 54.00 400 ALA A CA 1
ATOM 3082 C C . ALA A 1 400 ? 20.575 -6.963 -11.319 1.00 54.00 400 ALA A C 1
ATOM 3084 O O . ALA A 1 400 ? 19.437 -6.524 -11.205 1.00 54.00 400 ALA A O 1
ATOM 3085 N N . LYS A 1 401 ? 21.270 -6.882 -12.466 1.00 59.12 401 LYS A N 1
ATOM 3086 C CA . LYS A 1 401 ? 20.817 -6.345 -13.764 1.00 59.12 401 LYS A CA 1
ATOM 3087 C C . LYS A 1 401 ? 20.295 -4.899 -13.704 1.00 59.12 401 LYS A C 1
ATOM 3089 O O . LYS A 1 401 ? 19.117 -4.635 -13.923 1.00 59.12 401 LYS A O 1
ATOM 3094 N N . ARG A 1 402 ? 21.215 -3.946 -13.518 1.00 66.38 402 ARG A N 1
ATOM 3095 C CA . ARG A 1 402 ? 20.932 -2.514 -13.701 1.00 66.38 402 ARG A CA 1
ATOM 3096 C C . ARG A 1 402 ? 20.477 -2.228 -15.136 1.00 66.38 402 ARG A C 1
ATOM 3098 O O . ARG A 1 402 ? 21.253 -2.395 -16.079 1.00 66.38 402 ARG A O 1
ATOM 3105 N N . LEU A 1 403 ? 19.236 -1.766 -15.281 1.00 78.62 403 LEU A N 1
ATOM 3106 C CA . LEU A 1 403 ? 18.876 -0.901 -16.401 1.00 78.62 403 LEU A CA 1
ATOM 3107 C C . LEU A 1 403 ? 19.835 0.295 -16.401 1.00 78.62 403 LEU A C 1
ATOM 3109 O O . LEU A 1 403 ? 20.286 0.741 -15.343 1.00 78.62 403 LEU A O 1
ATOM 3113 N N . SER A 1 404 ? 20.181 0.797 -17.580 1.00 89.75 404 SER A N 1
ATOM 3114 C CA . SER A 1 404 ? 20.954 2.032 -17.663 1.00 89.75 404 SER A CA 1
ATOM 3115 C C . SER A 1 404 ? 20.150 3.193 -17.075 1.00 89.75 404 SER A C 1
ATOM 3117 O O . SER A 1 404 ? 18.923 3.216 -17.164 1.00 89.75 404 SER A O 1
ATOM 3119 N N . ASP A 1 405 ? 20.830 4.204 -16.536 1.00 91.44 405 ASP A N 1
ATOM 3120 C CA . ASP A 1 405 ? 20.161 5.405 -16.017 1.00 91.44 405 ASP A CA 1
ATOM 3121 C C . ASP A 1 405 ? 19.256 6.071 -17.073 1.00 91.44 405 ASP A C 1
ATOM 3123 O O . ASP A 1 405 ? 18.219 6.642 -16.745 1.00 91.44 405 ASP A O 1
ATOM 3127 N N . ALA A 1 406 ? 19.602 5.950 -18.361 1.00 93.50 406 ALA A N 1
ATOM 3128 C CA . ALA A 1 406 ? 18.771 6.425 -19.465 1.00 93.50 406 ALA A CA 1
ATOM 3129 C C . ALA A 1 406 ? 17.462 5.626 -19.616 1.00 93.50 406 ALA A C 1
ATOM 3131 O O . ALA A 1 406 ? 16.412 6.222 -19.854 1.00 93.50 406 ALA A O 1
ATOM 3132 N N . GLU A 1 407 ? 17.510 4.300 -19.465 1.00 93.00 407 GLU A N 1
ATOM 3133 C CA . GLU A 1 407 ? 16.317 3.443 -19.467 1.00 93.00 407 GLU A CA 1
ATOM 3134 C C . GLU A 1 407 ? 15.455 3.694 -18.227 1.00 93.00 407 GLU A C 1
ATOM 3136 O O . GLU A 1 407 ? 14.242 3.829 -18.356 1.00 93.00 407 GLU A O 1
ATOM 3141 N N . LEU A 1 408 ? 16.072 3.832 -17.049 1.00 92.31 408 LEU A N 1
ATOM 3142 C CA . LEU A 1 408 ? 15.377 4.164 -15.802 1.00 92.31 408 LEU A CA 1
ATOM 3143 C C . LEU A 1 408 ? 14.677 5.520 -15.896 1.00 92.31 408 LEU A C 1
ATOM 3145 O O . LEU A 1 408 ? 13.498 5.636 -15.575 1.00 92.31 408 LEU A O 1
ATOM 3149 N N . LYS A 1 409 ? 15.376 6.537 -16.409 1.00 95.44 409 LYS A N 1
ATOM 3150 C CA . LYS A 1 409 ? 14.798 7.856 -16.673 1.00 95.44 409 LYS A CA 1
ATOM 3151 C C . LYS A 1 409 ? 13.586 7.754 -17.597 1.00 95.44 409 LYS A C 1
ATOM 3153 O O . LYS A 1 409 ? 12.545 8.322 -17.282 1.00 95.44 409 LYS A O 1
ATOM 3158 N N . ALA A 1 410 ? 13.708 7.030 -18.710 1.00 93.81 410 ALA A N 1
ATOM 3159 C CA . ALA A 1 410 ? 12.608 6.857 -19.655 1.00 93.81 410 ALA A CA 1
ATOM 3160 C C . ALA A 1 410 ? 11.412 6.123 -19.022 1.00 93.81 410 ALA A C 1
ATOM 3162 O O . ALA A 1 410 ? 10.273 6.532 -19.240 1.00 93.81 410 ALA A O 1
ATOM 3163 N N . ALA A 1 411 ? 11.664 5.094 -18.206 1.00 93.12 411 ALA A N 1
ATOM 3164 C CA . ALA A 1 411 ? 10.628 4.356 -17.489 1.00 93.12 411 ALA A CA 1
ATOM 3165 C C . ALA A 1 411 ? 9.878 5.250 -16.490 1.00 93.12 411 ALA A C 1
ATOM 3167 O O . ALA A 1 411 ? 8.651 5.300 -16.524 1.00 93.12 411 ALA A O 1
ATOM 3168 N N . ILE A 1 412 ? 10.594 6.019 -15.660 1.00 94.12 412 ILE A N 1
ATOM 3169 C CA . ILE A 1 412 ? 9.969 6.961 -14.717 1.00 94.12 412 ILE A CA 1
ATOM 3170 C C . ILE A 1 412 ? 9.137 8.000 -15.479 1.00 94.12 412 ILE A C 1
ATOM 3172 O O . ILE A 1 412 ? 7.980 8.225 -15.136 1.00 94.12 412 ILE A O 1
ATOM 3176 N N . GLN A 1 413 ? 9.692 8.611 -16.532 1.00 94.25 413 GLN A N 1
ATOM 3177 C CA . GLN A 1 413 ? 8.979 9.618 -17.328 1.00 94.25 413 GLN A CA 1
ATOM 3178 C C . GLN A 1 413 ? 7.705 9.053 -17.971 1.00 94.25 413 GLN A C 1
ATOM 3180 O O . GLN A 1 413 ? 6.668 9.713 -17.955 1.00 94.25 413 GLN A O 1
ATOM 3185 N N . SER A 1 414 ? 7.768 7.829 -18.505 1.00 91.44 414 SER A N 1
ATOM 3186 C CA . SER A 1 414 ? 6.602 7.123 -19.047 1.00 91.44 414 SER A CA 1
ATOM 3187 C C . SER A 1 414 ? 5.535 6.917 -17.967 1.00 91.44 414 SER A C 1
ATOM 3189 O O . SER A 1 414 ? 4.385 7.328 -18.140 1.00 91.44 414 SER A O 1
ATOM 3191 N N . ARG A 1 415 ? 5.920 6.366 -16.808 1.00 91.75 415 ARG A N 1
ATOM 3192 C CA . ARG A 1 415 ? 4.988 6.095 -15.707 1.00 91.75 415 ARG A CA 1
ATOM 3193 C C . ARG A 1 415 ? 4.333 7.365 -15.171 1.00 91.75 415 ARG A C 1
ATOM 3195 O O . ARG A 1 415 ? 3.115 7.376 -15.040 1.00 91.75 415 ARG A O 1
ATOM 3202 N N . LEU A 1 416 ? 5.094 8.437 -14.931 1.00 91.50 416 LEU A N 1
ATOM 3203 C CA . LEU A 1 416 ? 4.546 9.723 -14.470 1.00 91.50 416 LEU A CA 1
ATOM 3204 C C . LEU A 1 416 ? 3.535 10.305 -15.468 1.00 91.50 416 LEU A C 1
ATOM 3206 O O . LEU A 1 416 ? 2.485 10.818 -15.095 1.00 91.50 416 LEU A O 1
ATOM 3210 N N . LYS A 1 417 ? 3.820 10.191 -16.767 1.00 89.06 417 LYS A N 1
ATOM 3211 C CA . LYS A 1 417 ? 2.938 10.712 -17.815 1.00 89.06 417 LYS A CA 1
ATOM 3212 C C . LYS A 1 417 ? 1.623 9.942 -17.937 1.00 89.06 417 LYS A C 1
ATOM 3214 O O . LYS A 1 417 ? 0.596 10.521 -18.300 1.00 89.06 417 LYS A O 1
ATOM 3219 N N . HIS A 1 418 ? 1.654 8.635 -17.688 1.00 88.06 418 HIS A N 1
ATOM 3220 C CA . HIS A 1 418 ? 0.517 7.746 -17.929 1.00 88.06 418 HIS A CA 1
ATOM 3221 C C . HIS A 1 418 ? -0.250 7.342 -16.663 1.00 88.06 418 HIS A C 1
ATOM 3223 O O . HIS A 1 418 ? -1.365 6.830 -16.788 1.00 88.06 418 HIS A O 1
ATOM 3229 N N . ASN A 1 419 ? 0.287 7.632 -15.477 1.00 85.69 419 ASN A N 1
ATOM 3230 C CA . ASN A 1 419 ? -0.380 7.466 -14.191 1.00 85.69 419 ASN A CA 1
ATOM 3231 C C . ASN A 1 419 ? -1.278 8.683 -13.887 1.00 85.69 419 ASN A C 1
ATOM 3233 O O . ASN A 1 419 ? -0.828 9.824 -13.878 1.00 85.69 419 ASN A O 1
ATOM 3237 N N . ARG A 1 420 ? -2.564 8.455 -13.618 1.00 80.25 420 ARG A N 1
ATOM 3238 C CA . ARG A 1 420 ? -3.577 9.494 -13.382 1.00 80.25 420 ARG A CA 1
ATOM 3239 C C . ARG A 1 420 ? -3.309 10.363 -12.157 1.00 80.25 420 ARG A C 1
ATOM 3241 O O . ARG A 1 420 ? -3.692 11.529 -12.188 1.00 80.25 420 ARG A O 1
ATOM 3248 N N . GLU A 1 421 ? -2.601 9.844 -11.160 1.00 77.25 421 GLU A N 1
ATOM 3249 C CA . GLU A 1 421 ? -2.194 10.578 -9.957 1.00 77.25 421 GLU A CA 1
ATOM 3250 C C . GLU A 1 421 ? -1.038 11.558 -10.202 1.00 77.25 421 GLU A C 1
ATOM 3252 O O . GLU A 1 421 ? -0.739 12.360 -9.327 1.00 77.25 421 GLU A O 1
ATOM 3257 N N . THR A 1 422 ? -0.370 11.505 -11.361 1.00 79.75 422 THR A N 1
ATOM 3258 C CA . THR A 1 422 ? 0.785 12.377 -11.683 1.00 79.75 422 THR A CA 1
ATOM 3259 C C . THR A 1 422 ? 0.717 13.003 -13.079 1.00 79.75 422 THR A C 1
ATOM 3261 O O . THR A 1 422 ? 1.398 13.982 -13.365 1.00 79.75 422 THR A O 1
ATOM 3264 N N . SER A 1 423 ? -0.153 12.503 -13.958 1.00 75.25 423 SER A N 1
ATOM 3265 C CA . SER A 1 423 ? -0.222 12.902 -15.371 1.00 75.25 423 SER A CA 1
ATOM 3266 C C . SER A 1 423 ? -0.568 14.373 -15.637 1.00 75.25 423 SER A C 1
ATOM 3268 O O . SER A 1 423 ? -0.386 14.823 -16.765 1.00 75.25 423 SER A O 1
ATOM 3270 N N . PHE A 1 424 ? -1.072 15.119 -14.651 1.00 71.94 424 PHE A N 1
ATOM 3271 C CA . PHE A 1 424 ? -1.384 16.550 -14.795 1.00 71.94 424 PHE A CA 1
ATOM 3272 C C . PHE A 1 424 ? -0.127 17.430 -14.705 1.00 71.94 424 PHE A C 1
ATOM 3274 O O . PHE A 1 424 ? -0.055 18.409 -15.434 1.00 71.94 424 PHE A O 1
ATOM 3281 N N . CYS A 1 425 ? 0.872 17.046 -13.899 1.00 74.38 425 CYS A N 1
ATOM 3282 C CA . CYS A 1 425 ? 2.159 17.740 -13.766 1.00 74.38 425 CYS A CA 1
ATOM 3283 C C . CYS A 1 425 ? 3.311 16.955 -14.412 1.00 74.38 425 CYS A C 1
ATOM 3285 O O . CYS A 1 425 ? 4.456 17.393 -14.411 1.00 74.38 425 CYS A O 1
ATOM 3287 N N . GLY A 1 426 ? 3.037 15.776 -14.983 1.00 74.81 426 GLY A N 1
ATOM 3288 C CA . GLY A 1 426 ? 4.065 14.895 -15.539 1.00 74.81 426 GLY A CA 1
ATOM 3289 C C . GLY A 1 426 ? 4.924 15.537 -16.636 1.00 74.81 426 GLY A C 1
ATOM 3290 O O . GLY A 1 426 ? 6.091 15.176 -16.767 1.00 74.81 426 GLY A O 1
ATOM 3291 N N . ASP A 1 427 ? 4.381 16.493 -17.402 1.00 80.56 427 ASP A N 1
ATOM 3292 C CA . ASP A 1 427 ? 5.153 17.251 -18.400 1.00 80.56 427 ASP A CA 1
ATOM 3293 C C . ASP A 1 427 ? 6.018 18.370 -17.754 1.00 80.56 427 ASP A C 1
ATOM 3295 O O . ASP A 1 427 ? 7.031 18.764 -18.340 1.00 80.56 427 ASP A O 1
ATOM 3299 N N . ASP A 1 428 ? 5.686 18.814 -16.534 1.00 86.31 428 ASP A N 1
ATOM 3300 C CA . ASP A 1 428 ? 6.425 19.811 -15.736 1.00 86.31 428 ASP A CA 1
ATOM 3301 C C . ASP A 1 428 ? 7.473 19.173 -14.802 1.00 86.31 428 ASP A C 1
ATOM 3303 O O . ASP A 1 428 ? 8.410 19.837 -14.344 1.00 86.31 428 ASP A O 1
ATOM 3307 N N . ILE A 1 429 ? 7.387 17.856 -14.581 1.00 90.44 429 ILE A N 1
ATOM 3308 C CA . ILE A 1 429 ? 8.373 17.082 -13.823 1.00 90.44 429 ILE A CA 1
ATOM 3309 C C . ILE A 1 429 ? 9.558 16.687 -14.716 1.00 90.44 429 ILE A C 1
ATOM 3311 O O . ILE A 1 429 ? 9.501 15.806 -15.580 1.00 90.44 429 ILE A O 1
ATOM 3315 N N . ARG A 1 430 ? 10.720 17.274 -14.433 1.00 94.44 430 ARG A N 1
ATOM 3316 C CA . ARG A 1 430 ? 12.010 16.835 -14.965 1.00 94.44 430 ARG A CA 1
ATOM 3317 C C . ARG A 1 430 ? 12.577 15.697 -14.123 1.00 94.44 430 ARG A C 1
ATOM 3319 O O . ARG A 1 430 ? 12.811 15.851 -12.927 1.00 94.44 430 ARG A O 1
ATOM 3326 N N . VAL A 1 431 ? 12.909 14.602 -14.807 1.00 96.12 431 VAL A N 1
ATOM 3327 C CA . VAL A 1 431 ? 13.567 13.424 -14.231 1.00 96.12 431 VAL A CA 1
ATOM 3328 C C . VAL A 1 431 ? 15.026 13.354 -14.676 1.00 96.12 431 VAL A C 1
ATOM 3330 O O . VAL A 1 431 ? 15.340 13.400 -15.874 1.00 96.12 431 VAL A O 1
ATOM 3333 N N . GLU A 1 432 ? 15.922 13.182 -13.717 1.00 95.62 432 GLU A N 1
ATOM 3334 C CA . GLU A 1 432 ? 17.308 12.772 -13.933 1.00 95.62 432 GLU A CA 1
ATOM 3335 C C . GLU A 1 432 ? 17.577 11.491 -13.147 1.00 95.62 432 GLU A C 1
ATOM 3337 O O . GLU A 1 432 ? 16.966 11.266 -12.110 1.00 95.62 432 GLU A O 1
ATOM 3342 N N . VAL A 1 433 ? 18.451 10.623 -13.654 1.00 92.94 433 VAL A N 1
ATOM 3343 C CA . VAL A 1 433 ? 18.853 9.404 -12.945 1.00 92.94 433 VAL A CA 1
ATOM 3344 C C . VAL A 1 433 ? 20.366 9.294 -13.018 1.00 92.94 433 VAL A C 1
ATOM 3346 O O . VAL A 1 433 ? 20.944 9.503 -14.087 1.00 92.94 433 VAL A O 1
ATOM 3349 N N . LEU A 1 434 ? 20.998 8.993 -11.886 1.00 89.62 434 LEU A N 1
ATOM 3350 C CA . LEU A 1 434 ? 22.426 8.719 -11.804 1.00 89.62 434 LEU A CA 1
ATOM 3351 C C . LEU A 1 434 ? 22.683 7.557 -10.845 1.00 89.62 434 LEU A C 1
ATOM 3353 O O . LEU A 1 434 ? 22.397 7.654 -9.653 1.00 89.62 434 LEU A O 1
ATOM 3357 N N . ASN A 1 435 ? 23.256 6.471 -11.358 1.00 84.38 435 ASN A N 1
ATOM 3358 C CA . ASN A 1 435 ? 23.545 5.244 -10.618 1.00 84.38 435 ASN A CA 1
ATOM 3359 C C . ASN A 1 435 ? 22.331 4.713 -9.832 1.00 84.38 435 ASN A C 1
ATOM 3361 O O . ASN A 1 435 ? 22.477 4.289 -8.686 1.00 84.38 435 ASN A O 1
ATOM 3365 N N . GLY A 1 436 ? 21.132 4.756 -10.424 1.00 81.94 436 GLY A N 1
ATOM 3366 C CA . GLY A 1 436 ? 19.883 4.332 -9.770 1.00 81.94 436 GLY A CA 1
ATOM 3367 C C . GLY A 1 436 ? 19.324 5.294 -8.707 1.00 81.94 436 GLY A C 1
ATOM 3368 O O . GLY A 1 436 ? 18.368 4.943 -8.018 1.00 81.94 436 GLY A O 1
ATOM 3369 N N . VAL A 1 437 ? 19.885 6.500 -8.574 1.00 89.06 437 VAL A N 1
ATOM 3370 C CA . VAL A 1 437 ? 19.276 7.603 -7.816 1.00 89.06 437 VAL A CA 1
ATOM 3371 C C . VAL A 1 437 ? 18.470 8.463 -8.780 1.00 89.06 437 VAL A C 1
ATOM 3373 O O . VAL A 1 437 ? 19.052 9.061 -9.685 1.00 89.06 437 VAL A O 1
ATOM 3376 N N . ALA A 1 438 ? 17.152 8.530 -8.605 1.00 90.69 438 ALA A N 1
ATOM 3377 C CA . ALA A 1 438 ? 16.294 9.431 -9.371 1.00 90.69 438 ALA A CA 1
ATOM 3378 C C . ALA A 1 438 ? 16.249 10.814 -8.714 1.00 90.69 438 ALA A C 1
ATOM 3380 O O . ALA A 1 438 ? 16.094 10.914 -7.505 1.00 90.69 438 ALA A O 1
ATOM 3381 N N . VAL A 1 439 ? 16.329 11.881 -9.499 1.00 93.00 439 VAL A N 1
ATOM 3382 C CA . VAL A 1 439 ? 16.123 13.263 -9.062 1.00 93.00 439 VAL A CA 1
ATOM 3383 C C . VAL A 1 439 ? 14.904 13.804 -9.795 1.00 93.00 439 VAL A C 1
ATOM 3385 O O . VAL A 1 439 ? 14.894 13.859 -11.028 1.00 93.00 439 VAL A O 1
ATOM 3388 N N . LEU A 1 440 ? 13.881 14.194 -9.039 1.00 92.81 440 LEU A N 1
ATOM 3389 C CA . LEU A 1 440 ? 12.670 14.828 -9.560 1.00 92.81 440 LEU A CA 1
ATOM 3390 C C . LEU A 1 440 ? 12.766 16.330 -9.304 1.00 92.81 440 LEU A C 1
ATOM 3392 O O . LEU A 1 440 ? 13.050 16.737 -8.184 1.00 92.81 440 LEU A O 1
ATOM 3396 N N . SER A 1 441 ? 12.570 17.160 -10.323 1.00 91.56 441 SER A N 1
ATOM 3397 C CA . SER A 1 441 ? 12.625 18.626 -10.210 1.00 91.56 441 SER A CA 1
ATOM 3398 C C . SER A 1 441 ? 11.609 19.276 -11.139 1.00 91.56 441 SER A C 1
ATOM 3400 O O . SER A 1 441 ? 11.219 18.664 -12.127 1.00 91.56 441 SER A O 1
ATOM 3402 N N . GLY A 1 442 ? 11.191 20.502 -10.842 1.00 88.88 442 GLY A N 1
ATOM 3403 C CA . GLY A 1 442 ? 10.084 21.160 -11.536 1.00 88.88 442 GLY A CA 1
ATOM 3404 C C . GLY A 1 442 ? 9.035 21.621 -10.539 1.00 88.88 442 GLY A C 1
ATOM 3405 O O . GLY A 1 442 ? 9.355 21.820 -9.362 1.00 88.88 442 GLY A O 1
ATOM 3406 N N . SER A 1 443 ? 7.807 21.776 -11.011 1.00 82.25 443 SER A N 1
ATOM 3407 C CA . SER A 1 443 ? 6.697 22.262 -10.210 1.00 82.25 443 SER A CA 1
ATOM 3408 C C . SER A 1 443 ? 5.472 21.350 -10.289 1.00 82.25 443 SER A C 1
ATOM 3410 O O . SER A 1 443 ? 5.297 20.602 -11.250 1.00 82.25 443 SER A O 1
ATOM 3412 N N . VAL A 1 444 ? 4.672 21.358 -9.225 1.00 82.88 444 VAL A N 1
ATOM 3413 C CA . VAL A 1 444 ? 3.383 20.663 -9.107 1.00 82.88 444 VAL A CA 1
ATOM 3414 C C . VAL A 1 444 ? 2.367 21.594 -8.449 1.00 82.88 444 VAL A C 1
ATOM 3416 O O . VAL A 1 444 ? 2.765 22.573 -7.822 1.00 82.88 444 VAL A O 1
ATOM 3419 N N . ASP A 1 445 ? 1.078 21.276 -8.525 1.00 75.62 445 ASP A N 1
ATOM 3420 C CA . ASP A 1 445 ? 0.028 22.125 -7.953 1.00 75.62 445 ASP A CA 1
ATOM 3421 C C . ASP A 1 445 ? -0.259 21.767 -6.485 1.00 75.62 445 ASP A C 1
ATOM 3423 O O . ASP A 1 445 ? -0.634 22.631 -5.694 1.00 75.62 445 ASP A O 1
ATOM 3427 N N . LEU A 1 446 ? -0.079 20.497 -6.092 1.00 73.06 446 LEU A N 1
ATOM 3428 C CA . LEU A 1 446 ? -0.410 19.995 -4.750 1.00 73.06 446 LEU A CA 1
ATOM 3429 C C . LEU A 1 446 ? 0.674 19.065 -4.171 1.00 73.06 446 LEU A C 1
ATOM 3431 O O . LEU A 1 446 ? 1.405 18.378 -4.886 1.00 73.06 446 LEU A O 1
ATOM 3435 N N . ALA A 1 447 ? 0.738 18.963 -2.841 1.00 73.31 447 ALA A N 1
ATOM 3436 C CA . ALA A 1 447 ? 1.698 18.092 -2.151 1.00 73.31 447 ALA A CA 1
ATOM 3437 C C . ALA A 1 447 ? 1.522 16.614 -2.443 1.00 73.31 447 ALA A C 1
ATOM 3439 O O . ALA A 1 447 ? 2.508 15.893 -2.598 1.00 73.31 447 ALA A O 1
ATOM 3440 N N . ILE A 1 448 ? 0.271 16.170 -2.544 1.00 74.31 448 ILE A N 1
ATOM 3441 C CA . ILE A 1 448 ? -0.023 14.782 -2.862 1.00 74.31 448 ILE A CA 1
ATOM 3442 C C . ILE A 1 448 ? 0.588 14.396 -4.214 1.00 74.31 448 ILE A C 1
ATOM 3444 O O . ILE A 1 448 ? 1.077 13.289 -4.385 1.00 74.31 448 ILE A O 1
ATOM 3448 N N . GLU A 1 449 ? 0.662 15.329 -5.159 1.00 79.44 449 GLU A N 1
ATOM 3449 C CA . GLU A 1 449 ? 1.216 15.120 -6.496 1.00 79.44 449 GLU A CA 1
ATOM 3450 C C . GLU A 1 449 ? 2.736 14.984 -6.434 1.00 79.44 449 GLU A C 1
ATOM 3452 O O . GLU A 1 449 ? 3.313 14.073 -7.033 1.00 79.44 449 GLU A O 1
ATOM 3457 N N . ARG A 1 450 ? 3.381 15.839 -5.627 1.00 84.25 450 ARG A N 1
ATOM 3458 C CA . ARG A 1 450 ? 4.799 15.717 -5.271 1.00 84.25 450 ARG A CA 1
ATOM 3459 C C . ARG A 1 450 ? 5.088 14.355 -4.637 1.00 84.25 450 ARG A C 1
ATOM 3461 O O . ARG A 1 450 ? 6.082 13.723 -4.998 1.00 84.25 450 ARG A O 1
ATOM 3468 N N . TYR A 1 451 ? 4.237 13.899 -3.723 1.00 80.75 451 TYR A N 1
ATOM 3469 C CA . TYR A 1 451 ? 4.378 12.617 -3.036 1.00 80.75 451 TYR A CA 1
ATOM 3470 C C . TYR A 1 451 ? 4.159 11.417 -3.973 1.00 80.75 451 TYR A C 1
ATOM 3472 O O . TYR A 1 451 ? 4.989 10.506 -4.019 1.00 80.75 451 TYR A O 1
ATOM 3480 N N . GLN A 1 452 ? 3.103 11.419 -4.792 1.00 83.75 452 GLN A N 1
ATOM 3481 C CA . GLN A 1 452 ? 2.858 10.333 -5.746 1.00 83.75 452 GLN A CA 1
ATOM 3482 C C . GLN A 1 452 ? 3.944 10.266 -6.825 1.00 83.75 452 GLN A C 1
ATOM 3484 O O . GLN A 1 452 ? 4.341 9.167 -7.215 1.00 83.75 452 GLN A O 1
ATOM 3489 N N . ALA A 1 453 ? 4.494 11.404 -7.265 1.00 89.56 453 ALA A N 1
ATOM 3490 C CA . ALA A 1 453 ? 5.615 11.418 -8.205 1.00 89.56 453 ALA A CA 1
ATOM 3491 C C . ALA A 1 453 ? 6.851 10.697 -7.644 1.00 89.56 453 ALA A C 1
ATOM 3493 O O . ALA A 1 453 ? 7.490 9.909 -8.348 1.00 89.56 453 ALA A O 1
ATOM 3494 N N . GLU A 1 454 ? 7.156 10.911 -6.363 1.00 89.06 454 GLU A N 1
ATOM 3495 C CA . GLU A 1 454 ? 8.220 10.191 -5.663 1.00 89.06 454 GLU A CA 1
ATOM 3496 C C . GLU A 1 454 ? 7.953 8.691 -5.600 1.00 89.06 454 GLU A C 1
ATOM 3498 O O . GLU A 1 454 ? 8.838 7.910 -5.944 1.00 89.06 454 GLU A O 1
ATOM 3503 N N . ARG A 1 455 ? 6.730 8.275 -5.248 1.00 86.69 455 ARG A N 1
ATOM 3504 C CA . ARG A 1 455 ? 6.359 6.852 -5.186 1.00 86.69 455 ARG A CA 1
ATOM 3505 C C . ARG A 1 455 ? 6.463 6.162 -6.540 1.00 86.69 455 ARG A C 1
ATOM 3507 O O . ARG A 1 455 ? 7.018 5.069 -6.627 1.00 86.69 455 ARG A O 1
ATOM 3514 N N . VAL A 1 456 ? 5.978 6.799 -7.605 1.00 89.69 456 VAL A N 1
ATOM 3515 C CA . VAL A 1 456 ? 6.089 6.271 -8.974 1.00 89.69 456 VAL A CA 1
ATOM 3516 C C . VAL A 1 456 ? 7.558 6.088 -9.368 1.00 89.69 456 VAL A C 1
ATOM 3518 O O . VAL A 1 456 ? 7.928 5.052 -9.930 1.00 89.69 456 VAL A O 1
ATOM 3521 N N . ALA A 1 457 ? 8.415 7.060 -9.042 1.00 91.69 457 ALA A N 1
ATOM 3522 C CA . ALA A 1 457 ? 9.846 6.949 -9.295 1.00 91.69 457 ALA A CA 1
ATOM 3523 C C . ALA A 1 457 ? 10.493 5.839 -8.450 1.00 91.69 457 ALA A C 1
ATOM 3525 O O . ALA A 1 457 ? 11.230 5.017 -8.988 1.00 91.69 457 ALA A O 1
ATOM 3526 N N . PHE A 1 458 ? 10.178 5.768 -7.157 1.00 89.06 458 PHE A N 1
ATOM 3527 C CA . PHE A 1 458 ? 10.763 4.816 -6.214 1.00 89.06 458 PHE A CA 1
ATOM 3528 C C . PHE A 1 458 ? 10.379 3.365 -6.513 1.00 89.06 458 PHE A C 1
ATOM 3530 O O . PHE A 1 458 ? 11.218 2.472 -6.443 1.00 89.06 458 PHE A O 1
ATOM 3537 N N . HIS A 1 459 ? 9.131 3.112 -6.911 1.00 87.75 459 HIS A N 1
ATOM 3538 C CA . HIS A 1 459 ? 8.683 1.774 -7.302 1.00 87.75 459 HIS A CA 1
ATOM 3539 C C . HIS A 1 459 ? 9.175 1.353 -8.691 1.00 87.75 459 HIS A C 1
ATOM 3541 O O . HIS A 1 459 ? 8.858 0.251 -9.139 1.00 87.75 459 HIS A O 1
ATOM 3547 N N . THR A 1 460 ? 9.919 2.202 -9.406 1.00 89.88 460 THR A N 1
ATOM 3548 C CA . THR A 1 460 ? 10.518 1.821 -10.686 1.00 89.88 460 THR A CA 1
ATOM 3549 C C . THR A 1 460 ? 11.728 0.923 -10.450 1.00 89.88 460 THR A C 1
ATOM 3551 O O . THR A 1 460 ? 12.706 1.326 -9.825 1.00 89.88 460 THR A O 1
ATOM 3554 N N . ALA A 1 461 ? 11.671 -0.305 -10.966 1.00 86.38 461 ALA A N 1
ATOM 3555 C CA . ALA A 1 461 ? 12.699 -1.318 -10.778 1.00 86.38 461 ALA A CA 1
ATOM 3556 C C . ALA A 1 461 ? 14.090 -0.802 -11.181 1.00 86.38 461 ALA A C 1
ATOM 3558 O O . ALA A 1 461 ? 14.309 -0.396 -12.322 1.00 86.38 461 ALA A O 1
ATOM 3559 N N . GLY A 1 462 ? 15.031 -0.844 -10.236 1.00 83.88 462 GLY A N 1
ATOM 3560 C CA . GLY A 1 462 ? 16.396 -0.329 -10.390 1.00 83.88 462 GLY A CA 1
ATOM 3561 C C . GLY A 1 462 ? 16.631 1.054 -9.772 1.00 83.88 462 GLY A C 1
ATOM 3562 O O . GLY A 1 462 ? 17.789 1.460 -9.650 1.00 83.88 462 GLY A O 1
ATOM 3563 N N . ILE A 1 463 ? 15.576 1.746 -9.334 1.00 87.06 463 ILE A N 1
ATOM 3564 C CA . ILE A 1 463 ? 15.687 2.929 -8.481 1.00 87.06 463 ILE A CA 1
ATOM 3565 C C . ILE A 1 463 ? 15.823 2.491 -7.032 1.00 87.06 463 ILE A C 1
ATOM 3567 O O . ILE A 1 463 ? 15.025 1.700 -6.536 1.00 87.06 463 ILE A O 1
ATOM 3571 N N . TRP A 1 464 ? 16.846 3.008 -6.354 1.00 81.00 464 TRP A N 1
ATOM 3572 C CA . TRP A 1 464 ? 17.068 2.714 -4.938 1.00 81.00 464 TRP A CA 1
ATOM 3573 C C . TRP A 1 464 ? 16.973 3.936 -4.028 1.00 81.00 464 TRP A C 1
ATOM 3575 O O . TRP A 1 464 ? 16.869 3.795 -2.812 1.00 81.00 464 TRP A O 1
ATOM 3585 N N . LYS A 1 465 ? 16.976 5.136 -4.612 1.00 83.19 465 LYS A N 1
ATOM 3586 C CA . LYS A 1 465 ? 16.744 6.398 -3.914 1.00 83.19 465 LYS A CA 1
ATOM 3587 C C . LYS A 1 465 ? 16.058 7.377 -4.856 1.00 83.19 465 LYS A C 1
ATOM 3589 O O . LYS A 1 465 ? 16.400 7.439 -6.038 1.00 83.19 465 LYS A O 1
ATOM 3594 N N . VAL A 1 466 ? 15.135 8.165 -4.319 1.00 85.94 466 VAL A N 1
ATOM 3595 C CA . VAL A 1 466 ? 14.541 9.307 -5.015 1.00 85.94 466 VAL A CA 1
ATOM 3596 C C . VAL A 1 466 ? 14.890 10.578 -4.253 1.00 85.94 466 VAL A C 1
ATOM 3598 O O . VAL A 1 466 ? 14.732 10.652 -3.043 1.00 85.94 466 VAL A O 1
ATOM 3601 N N . GLU A 1 467 ? 15.382 11.584 -4.960 1.00 85.94 467 GLU A N 1
ATOM 3602 C CA . GLU A 1 467 ? 15.569 12.939 -4.463 1.00 85.94 467 GLU A CA 1
ATOM 3603 C C . GLU A 1 467 ? 14.462 13.817 -5.039 1.00 85.94 467 GLU A C 1
ATOM 3605 O O . GLU A 1 467 ? 14.532 14.283 -6.180 1.00 85.94 467 GLU A O 1
ATOM 3610 N N . ASN A 1 468 ? 13.415 14.018 -4.245 1.00 85.06 468 ASN A N 1
ATOM 3611 C CA . ASN A 1 468 ? 12.237 14.769 -4.649 1.00 85.06 468 ASN A CA 1
ATOM 3612 C C . ASN A 1 468 ? 12.402 16.278 -4.397 1.00 85.06 468 ASN A C 1
ATOM 3614 O O . ASN A 1 468 ? 12.178 16.779 -3.292 1.00 85.06 468 ASN A O 1
ATOM 3618 N N . ARG A 1 469 ? 12.798 17.006 -5.444 1.00 86.31 469 ARG A N 1
ATOM 3619 C CA . ARG A 1 469 ? 13.051 18.458 -5.463 1.00 86.31 469 ARG A CA 1
ATOM 3620 C C . ARG A 1 469 ? 11.930 19.233 -6.169 1.00 86.31 469 ARG A C 1
ATOM 3622 O O . ARG A 1 469 ? 12.179 20.308 -6.713 1.00 86.31 469 ARG A O 1
ATOM 3629 N N . LEU A 1 470 ? 10.729 18.661 -6.230 1.00 83.69 470 LEU A N 1
ATOM 3630 C CA . LEU A 1 470 ? 9.552 19.335 -6.772 1.00 83.69 470 LEU A CA 1
ATOM 3631 C C . LEU A 1 470 ? 9.104 20.462 -5.840 1.00 83.69 470 LEU A C 1
ATOM 3633 O O . LEU A 1 470 ? 9.120 20.295 -4.618 1.00 83.69 470 LEU A O 1
ATOM 3637 N N . VAL A 1 471 ? 8.708 21.585 -6.435 1.00 81.31 471 VAL A N 1
ATOM 3638 C CA . VAL A 1 471 ? 8.166 22.768 -5.751 1.00 81.31 471 VAL A CA 1
ATOM 3639 C C . VAL A 1 471 ? 6.657 22.833 -5.985 1.00 81.31 471 VAL A C 1
ATOM 3641 O O . VAL A 1 471 ? 6.194 22.460 -7.057 1.00 81.31 471 VAL A O 1
ATOM 3644 N N . ILE A 1 472 ? 5.890 23.299 -5.003 1.00 76.81 472 ILE A N 1
ATOM 3645 C CA . ILE A 1 472 ? 4.439 23.482 -5.136 1.00 76.81 472 ILE A CA 1
ATOM 3646 C C . ILE A 1 472 ? 4.174 24.913 -5.643 1.00 76.81 472 ILE A C 1
ATOM 3648 O O . ILE A 1 472 ? 4.651 25.868 -5.027 1.00 76.81 472 ILE A O 1
ATOM 3652 N N . GLU A 1 473 ? 3.492 25.079 -6.782 1.00 69.69 473 GLU A N 1
ATOM 3653 C CA . GLU A 1 473 ? 3.197 26.395 -7.372 1.00 69.69 473 GLU A CA 1
ATOM 3654 C C . GLU A 1 473 ? 2.176 27.194 -6.553 1.00 69.69 473 GLU A C 1
ATOM 3656 O O . GLU A 1 473 ? 1.339 26.653 -5.838 1.00 69.69 473 GLU A O 1
ATOM 3661 N N . GLY A 1 474 ? 2.211 28.522 -6.699 1.00 59.41 474 GLY A N 1
ATOM 3662 C CA . GLY A 1 474 ? 1.168 29.396 -6.158 1.00 59.41 474 GLY A CA 1
ATOM 3663 C C . GLY A 1 474 ? 1.301 29.725 -4.675 1.00 59.41 474 GLY A C 1
ATOM 3664 O O . GLY A 1 474 ? 0.435 30.430 -4.154 1.00 59.41 474 GLY A O 1
ATOM 3665 N N . VAL A 1 475 ? 2.388 29.302 -4.019 1.00 52.72 475 VAL A N 1
ATOM 3666 C CA . VAL A 1 475 ? 2.665 29.701 -2.642 1.00 52.72 475 VAL A CA 1
ATOM 3667 C C . VAL A 1 475 ? 4.072 30.268 -2.465 1.00 52.72 475 VAL A C 1
ATOM 3669 O O . VAL A 1 475 ? 5.080 29.611 -2.712 1.00 52.72 475 VAL A O 1
ATOM 3672 N N . ASP A 1 476 ? 4.118 31.538 -2.064 1.00 40.75 476 ASP A N 1
ATOM 3673 C CA . ASP A 1 476 ? 5.337 32.307 -1.817 1.00 40.75 476 ASP A CA 1
ATOM 3674 C C . ASP A 1 476 ? 5.736 32.092 -0.345 1.00 40.75 476 ASP A C 1
ATOM 3676 O O . ASP A 1 476 ? 5.383 32.879 0.532 1.00 40.75 476 ASP A O 1
ATOM 3680 N N . TYR A 1 477 ? 6.366 30.953 -0.042 1.00 48.03 477 TYR A N 1
ATOM 3681 C CA . TYR A 1 477 ? 6.809 30.635 1.321 1.00 48.03 477 TYR A CA 1
ATOM 3682 C C . TYR A 1 477 ? 8.251 31.102 1.584 1.00 48.03 477 TYR A C 1
ATOM 3684 O O . TYR A 1 477 ? 9.104 31.023 0.694 1.00 48.03 477 TYR A O 1
ATOM 3692 N N . PRO A 1 478 ? 8.583 31.523 2.818 1.00 40.81 478 PRO A N 1
ATOM 3693 C CA . PRO A 1 478 ? 9.935 31.911 3.207 1.00 40.81 478 PRO A CA 1
ATOM 3694 C C . PRO A 1 478 ? 10.776 30.679 3.596 1.00 40.81 478 PRO A C 1
ATOM 3696 O O . PRO A 1 478 ? 11.195 30.521 4.741 1.00 40.81 478 PRO A O 1
ATOM 3699 N N . TRP A 1 479 ? 11.065 29.797 2.632 1.00 41.75 479 TRP A N 1
ATOM 3700 C CA . TRP A 1 479 ? 11.828 28.546 2.832 1.00 41.75 479 TRP A CA 1
ATOM 3701 C C . TRP A 1 479 ? 13.212 28.730 3.493 1.00 41.75 479 TRP A C 1
ATOM 3703 O O . TRP A 1 479 ? 13.822 27.773 3.967 1.00 41.75 479 TRP A O 1
ATOM 3713 N N . GLU A 1 480 ? 13.740 29.953 3.477 1.00 41.72 480 GLU A N 1
ATOM 3714 C CA . GLU A 1 480 ? 15.052 30.341 4.001 1.00 41.72 480 GLU A CA 1
ATOM 3715 C C . GLU A 1 480 ? 15.060 30.490 5.534 1.00 41.72 480 GLU A C 1
ATOM 3717 O O . GLU A 1 480 ? 16.114 30.358 6.157 1.00 41.72 480 GLU A O 1
ATOM 3722 N N . GLU A 1 481 ? 13.899 30.714 6.158 1.00 37.56 481 GLU A N 1
ATOM 3723 C CA . GLU A 1 481 ? 13.781 30.967 7.603 1.00 37.56 481 GLU A CA 1
ATOM 3724 C C . GLU A 1 481 ? 13.781 29.674 8.442 1.00 37.56 481 GLU A C 1
ATOM 3726 O O . GLU A 1 481 ? 14.156 29.697 9.612 1.00 37.56 481 GLU A O 1
ATOM 3731 N N . TRP A 1 482 ? 13.470 28.527 7.828 1.00 39.41 482 TRP A N 1
ATOM 3732 C CA . TRP A 1 482 ? 13.339 27.216 8.487 1.00 39.41 482 TRP A CA 1
ATOM 3733 C C . TRP A 1 482 ? 14.605 26.339 8.353 1.00 39.41 482 TRP A C 1
ATOM 3735 O O . TRP A 1 482 ? 14.612 25.167 8.720 1.00 39.41 482 TRP A O 1
ATOM 3745 N N . GLN A 1 483 ? 15.711 26.891 7.830 1.00 38.94 483 GLN A N 1
ATOM 3746 C CA . GLN A 1 483 ? 16.978 26.172 7.594 1.00 38.94 483 GLN A CA 1
ATOM 3747 C C . GLN A 1 483 ? 17.905 26.063 8.820 1.00 38.94 483 GLN A C 1
ATOM 3749 O O . GLN A 1 483 ? 18.978 25.461 8.721 1.00 38.94 483 GLN A O 1
ATOM 3754 N N . GLN A 1 484 ? 17.563 26.657 9.964 1.00 34.09 484 GLN A N 1
ATOM 3755 C CA . GLN A 1 484 ? 18.475 26.738 11.106 1.00 34.09 484 GLN A CA 1
ATOM 3756 C C . GLN A 1 484 ? 17.992 25.889 12.286 1.00 34.09 484 GLN A C 1
ATOM 3758 O O . GLN A 1 484 ? 17.015 26.228 12.935 1.00 34.09 484 GLN A O 1
ATOM 3763 N N . GLU A 1 485 ? 18.781 24.844 12.572 1.00 32.38 485 GLU A N 1
ATOM 3764 C CA . GLU A 1 485 ? 18.775 23.957 13.755 1.00 32.38 485 GLU A CA 1
ATOM 3765 C C . GLU A 1 485 ? 18.183 22.547 13.563 1.00 32.38 485 GLU A C 1
ATOM 3767 O O . GLU A 1 485 ? 17.196 22.152 14.168 1.00 32.38 485 GLU A O 1
ATOM 3772 N N . ILE A 1 486 ? 18.895 21.726 12.779 1.00 35.16 486 ILE A N 1
ATOM 3773 C CA . ILE A 1 486 ? 18.738 20.263 12.773 1.00 35.16 486 ILE A CA 1
ATOM 3774 C C . ILE A 1 486 ? 19.451 19.674 14.015 1.00 35.16 486 ILE A C 1
ATOM 3776 O O . ILE A 1 486 ? 20.647 19.940 14.206 1.00 35.16 486 ILE A O 1
ATOM 3780 N N . PRO A 1 487 ? 18.782 18.859 14.856 1.00 32.00 487 PRO A N 1
ATOM 3781 C CA . PRO A 1 487 ? 19.422 18.128 15.951 1.00 32.00 487 PRO A CA 1
ATOM 3782 C C . PRO A 1 487 ? 20.526 17.183 15.450 1.00 32.00 487 PRO A C 1
ATOM 3784 O O . PRO A 1 487 ? 20.374 16.489 14.450 1.00 32.00 487 PRO A O 1
ATOM 3787 N N . LYS A 1 488 ? 21.659 17.139 16.162 1.00 29.09 488 LYS A N 1
ATOM 3788 C CA . LYS A 1 488 ? 22.896 16.450 15.735 1.00 29.09 488 LYS A CA 1
ATOM 3789 C C . LYS A 1 488 ? 22.825 14.916 15.691 1.00 29.09 488 LYS A C 1
ATOM 3791 O O . LYS A 1 488 ? 23.762 14.310 15.180 1.00 29.09 488 LYS A O 1
ATOM 3796 N N . ASP A 1 489 ? 21.743 14.314 16.175 1.00 30.75 489 ASP A N 1
ATOM 3797 C CA . ASP A 1 489 ? 21.582 12.857 16.296 1.00 30.75 489 ASP A CA 1
ATOM 3798 C C . ASP A 1 489 ? 20.708 12.259 15.168 1.00 30.75 489 ASP A C 1
ATOM 3800 O O . ASP A 1 489 ? 20.072 11.223 15.333 1.00 30.75 489 ASP A O 1
ATOM 3804 N N . PHE A 1 490 ? 20.667 12.924 14.008 1.00 31.77 490 PHE A N 1
ATOM 3805 C CA . PHE A 1 490 ? 19.883 12.533 12.832 1.00 31.77 490 PHE A CA 1
ATOM 3806 C C . PHE A 1 490 ? 20.532 11.350 12.077 1.00 31.77 490 PHE A C 1
ATOM 3808 O O . PHE A 1 490 ? 21.626 11.484 11.523 1.00 31.77 490 PHE A O 1
ATOM 3815 N N . ASP A 1 491 ? 19.863 10.190 12.059 1.00 30.88 491 ASP A N 1
ATOM 3816 C CA . ASP A 1 491 ? 20.330 8.948 11.421 1.00 30.88 491 ASP A CA 1
ATOM 3817 C C . ASP A 1 491 ? 19.952 8.893 9.925 1.00 30.88 491 ASP A C 1
ATOM 3819 O O . ASP A 1 491 ? 18.781 8.895 9.541 1.00 30.88 491 ASP A O 1
ATOM 3823 N N . GLY A 1 492 ? 20.969 8.853 9.060 1.00 25.05 492 GLY A N 1
ATOM 3824 C CA . GLY A 1 492 ? 20.871 8.985 7.602 1.00 25.05 492 GLY A CA 1
ATOM 3825 C C . GLY A 1 492 ? 20.437 7.732 6.834 1.00 25.05 492 GLY A C 1
ATOM 3826 O O . GLY A 1 492 ? 20.622 7.690 5.617 1.00 25.05 492 GLY A O 1
ATOM 3827 N N . LEU A 1 493 ? 19.901 6.709 7.504 1.00 29.89 493 LEU A N 1
ATOM 3828 C CA . LEU A 1 493 ? 19.415 5.477 6.867 1.00 29.89 493 LEU A CA 1
ATOM 3829 C C . LEU A 1 493 ? 17.885 5.336 6.863 1.00 29.89 493 LEU A C 1
ATOM 3831 O O . LEU A 1 493 ? 17.382 4.450 6.175 1.00 29.89 493 LEU A O 1
ATOM 3835 N N . PHE A 1 494 ? 17.152 6.212 7.562 1.00 28.69 494 PHE A N 1
ATOM 3836 C CA . PHE A 1 494 ? 15.728 6.005 7.860 1.00 28.69 494 PHE A CA 1
ATOM 3837 C C . PHE A 1 494 ? 14.729 6.806 7.003 1.00 28.69 494 PHE A C 1
ATOM 3839 O O . PHE A 1 494 ? 13.522 6.666 7.168 1.00 28.69 494 PHE A O 1
ATOM 3846 N N . PHE A 1 495 ? 15.197 7.622 6.051 1.00 28.91 495 PHE A N 1
ATOM 3847 C CA . PHE A 1 495 ? 14.316 8.424 5.194 1.00 28.91 495 PHE A CA 1
ATOM 3848 C C . PHE A 1 495 ? 14.883 8.564 3.769 1.00 28.91 495 PHE A C 1
ATOM 3850 O O . PHE A 1 495 ? 15.940 9.168 3.589 1.00 28.91 495 PHE A O 1
ATOM 3857 N N . PRO A 1 496 ? 14.169 8.120 2.712 1.00 24.16 496 PRO A N 1
ATOM 3858 C CA . PRO A 1 496 ? 14.400 8.613 1.350 1.00 24.16 496 PRO A CA 1
ATOM 3859 C C . PRO A 1 496 ? 14.020 10.098 1.194 1.00 24.16 496 PRO A C 1
ATOM 3861 O O . PRO A 1 496 ? 14.293 10.709 0.165 1.00 24.16 496 PRO A O 1
ATOM 3864 N N . ARG A 1 497 ? 13.400 10.696 2.216 1.00 30.22 497 ARG A N 1
ATOM 3865 C CA . ARG A 1 497 ? 12.839 12.041 2.181 1.00 30.22 497 ARG A CA 1
ATOM 3866 C C . ARG A 1 497 ? 13.843 13.076 2.678 1.00 30.22 497 ARG A C 1
ATOM 3868 O O . ARG A 1 497 ? 14.137 13.118 3.864 1.00 30.22 497 ARG A O 1
ATOM 3875 N N . CYS A 1 498 ? 14.279 13.932 1.748 1.00 23.83 498 CYS A N 1
ATOM 3876 C CA . CYS A 1 498 ? 15.032 15.177 1.969 1.00 23.83 498 CYS A CA 1
ATOM 3877 C C . CYS A 1 498 ? 16.439 14.925 2.574 1.00 23.83 498 CYS A C 1
ATOM 3879 O O . CYS A 1 498 ? 16.600 14.353 3.635 1.00 23.83 498 CYS A O 1
ATOM 3881 N N . TYR A 1 499 ? 17.561 15.244 1.932 1.00 27.55 499 TYR A N 1
ATOM 3882 C CA . TYR A 1 499 ? 18.056 16.605 1.751 1.00 27.55 499 TYR A CA 1
ATOM 3883 C C . TYR A 1 499 ? 19.258 16.637 0.793 1.00 27.55 499 TYR A C 1
ATOM 3885 O O . TYR A 1 499 ? 20.002 15.669 0.622 1.00 27.55 499 TYR A O 1
ATOM 3893 N N . PHE A 1 500 ? 19.445 17.813 0.202 1.00 23.38 500 PHE A N 1
ATOM 3894 C CA . PHE A 1 500 ? 20.612 18.232 -0.556 1.00 23.38 500 PHE A CA 1
ATOM 3895 C C . PHE A 1 500 ? 21.863 18.283 0.330 1.00 23.38 500 PHE A C 1
ATOM 3897 O O . PHE A 1 500 ? 21.826 18.861 1.410 1.00 23.38 500 PHE A O 1
ATOM 3904 N N . ASN A 1 501 ? 22.993 17.802 -0.189 1.00 22.00 501 ASN A N 1
ATOM 3905 C CA . ASN A 1 501 ? 24.314 18.266 0.228 1.00 22.00 501 ASN A CA 1
ATOM 3906 C C . ASN A 1 501 ? 25.070 18.747 -1.017 1.00 22.00 501 ASN A C 1
ATOM 3908 O O . ASN A 1 501 ? 25.424 17.952 -1.886 1.00 22.00 501 ASN A O 1
ATOM 3912 N N . TYR A 1 502 ? 25.291 20.062 -1.105 1.00 27.00 502 TYR A N 1
ATOM 3913 C CA . TYR A 1 502 ? 26.363 20.646 -1.909 1.00 27.00 502 TYR A CA 1
ATOM 3914 C C . TYR A 1 502 ? 27.516 20.964 -0.957 1.00 27.00 502 TYR A C 1
ATOM 3916 O O . TYR A 1 502 ? 27.395 21.860 -0.122 1.00 27.00 502 TYR A O 1
ATOM 3924 N N . GLY A 1 503 ? 28.613 20.219 -1.094 1.00 26.38 503 GLY A N 1
ATOM 3925 C CA . GLY A 1 503 ? 29.839 20.359 -0.309 1.00 26.38 503 GLY A CA 1
ATOM 3926 C C . GLY A 1 503 ? 30.606 19.056 -0.234 1.00 26.38 503 GLY A C 1
ATOM 3927 O O . GLY A 1 503 ? 30.308 18.288 0.702 1.00 26.38 503 GLY A O 1
#

Foldseek 3Di:
DDDDDDDPPPPVVVVVVVVVVVVVVVVVQVVLQVVLQVLLLLLLVFFPLQVCPFWHWGGDQLEIEIEGETQFVRNQVVSQLLSQQFPSHQYYHYHYWHDFDDDDQVVLQVLLLLLQVQFPQEDCPFWDWGDDQLEIEIEGETQALLNLVVSLVSSRQFGSRGYYHRHYDHDYPDDDDQVRLQVQLVLQQCFFPQRRQAQWDWGGDQLEIEIEHEAQTSNSQVVSQVSSRQATSNPYYRRPYGHDNVVQRHCPDDDPQDDQVRLQVSLLVQQVRRPNWPCVQWHWGADQLEIETDGETAFPSNLVVSLVSSQRGRNRFYYHRHYFHPFDADDFVVLQVSLVSLQCRGSQRVPWDWDWGDDRLEIEIEGEDAFLVSQVVSVVSSRRGGSRGHYHRHYYHDQPDADPQVVLQVSLLSSQCGRSLRVVCSVQWDWGGDQLEIETEGEDAGNSNLVVSLVSSRSRTSRNAYHRHYYHPDDDDPPVVPPPDDDPPDDPRPDSYDDDDDD